Protein 3AQQ (pdb70)

CATH classification: 2.40.50.140

InterPro domains:
  IPR002059 Cold-shock protein Csp, DNA-binding [PF00313] (64-127)
  IPR002059 Cold-shock protein Csp, DNA-binding [PS51857] (62-128)
  IPR002059 Cold-shock protein Csp, DNA-binding [cd04458] (63-128)
  IPR011129 Cold-shock domain [SM00357] (64-129)
  IPR012340 Nucleic acid-binding, OB-fold [G3DSA:2.40.50.140] (41-147)
  IPR012340 Nucleic acid-binding, OB-fold [SSF50249] (50-129)
  IPR019844 Cold-shock domain, conserved site [PS00352] (76-95)
  IPR052069 Calcium-regulated mRNA-binding domain-containing protein [PTHR12962] (17-146)

GO terms:
  GO:0003730 mRNA 3'-UTR binding (F, IDA)
  GO:0035556 intracellular signal transduction (P, TAS)
  GO:0005515 protein binding (F, IPI)

Secondary structure (DSSP, 8-state):
-----TTSS-HHHHHHHHHS--EEEEEEEEETTTTEEEEEESSS-SPEEEEGGGEESSBPP-TT-EEEEEEEE---S-EEEEEEEEEEPPSSS---B--/---TTTS-HHHHHHHHTS--EEEEE---BTTTTEEEEEESS-SS-EEEEGGGB-SSBPP-TT-EEEEEEEE-TTTT-SEEEEEEEEEE--TTS---B--/---TTTS-HHHHHHHHTS--EEEEEEEEETTTTEEEEEETTS-S-EEEEGGGEESSBPP-TT-EEEEEEEE-----EEEEEEEEEE--SSSPPPB--/---TTTS-HHHHHHHHHS-EEEEEEEEEETTTTEEEEEESSSSSPEEEEGGGEESSBPP-TT-EEEEEEEE-----SEEEEEEEEEE--SSS---B--

Nearest PDB structures (foldseek):
  3aqq-assembly1_D  TM=1.010E+00  e=7.469E-19  Homo sapiens
  3aqq-assembly1_B  TM=9.902E-01  e=1.779E-16  Homo sapiens
  3aqq-assembly1_C  TM=9.924E-01  e=1.144E-15  Homo sapiens
  3i2z-assembly3_A  TM=8.181E-01  e=2.114E-04  Salmonella enterica subsp. enterica serovar Typhimurium
  1mjc-assembly1_A  TM=8.422E-01  e=4.549E-04  Escherichia coli

Foldseek 3Di:
DPDCAPVRQDPVLVVVQVPDDKFKWWFADDDPVVQWGWTAGDVGDDTAIEGNRQEDDQWDHDGGFIKIFTWGADVPRHIHTHNIYGDDDDPPDDIHGDD/DAADVRPDPVQVVVQVPDDKFKWFFQADDVVVFWGWTATDVGDDIATEGNRQEDDFKDAGGGFIKIFTWGAPVVGDIHTHNIYGDDHHPPDDIDTPD/DDDDVGQDPVLVVVQVVDDKFKWFWAFDDVVVFWGWTQGVVGDDIAIEGNRQEDDFWDHDGQFIKIFTKGADPPPRPGMHTHNIYRDGHRPPDDIDGPD/DAAPVRDDPVQVVVQVVDDKFKWWFQDADVVVQWGWTATPVHDDTATEGNRQDDDFWDHDGGQIWMFTKTADPCGPHIHTHNIYRPGDRPPDDIHGDD

Structure (mmCIF, N/CA/C/O backbone):
data_3AQQ
#
_entry.id   3AQQ
#
_cell.length_a   79.856
_cell.length_b   79.856
_cell.length_c   181.982
_cell.angle_alpha   90.00
_cell.angle_beta   90.00
_cell.angle_gamma   120.00
#
_symmetry.space_group_name_H-M   'P 61'
#
loop_
_entity.id
_entity.type
_entity.pdbx_description
1 polymer 'Calcium-regulated heat stable protein 1'
2 water water
#
loop_
_atom_site.group_PDB
_atom_site.id
_atom_site.type_symbol
_atom_site.label_atom_id
_atom_site.label_alt_id
_atom_site.label_comp_id
_atom_site.label_asym_id
_atom_site.label_entity_id
_atom_site.label_seq_id
_atom_site.pdbx_PDB_ins_code
_atom_site.Cartn_x
_atom_site.Cartn_y
_atom_site.Cartn_z
_atom_site.occupancy
_atom_site.B_iso_or_equiv
_atom_site.auth_seq_id
_atom_site.auth_comp_id
_atom_site.auth_asym_id
_atom_site.auth_atom_id
_atom_site.pdbx_PDB_model_num
ATOM 1 N N . SER A 1 41 ? 11.120 78.499 78.107 1.00 97.23 41 SER A N 1
ATOM 2 C CA . SER A 1 41 ? 10.786 77.795 79.339 1.00 98.44 41 SER A CA 1
ATOM 3 C C . SER A 1 41 ? 12.038 77.235 80.015 1.00 93.73 41 SER A C 1
ATOM 4 O O . SER A 1 41 ? 12.993 76.857 79.335 1.00 93.19 41 SER A O 1
ATOM 7 N N . PRO A 1 42 ? 12.046 77.202 81.362 1.00 90.39 42 PRO A N 1
ATOM 8 C CA . PRO A 1 42 ? 13.100 76.492 82.099 1.00 85.97 42 PRO A CA 1
ATOM 9 C C . PRO A 1 42 ? 12.988 75.008 81.765 1.00 86.25 42 PRO A C 1
ATOM 10 O O . PRO A 1 42 ? 11.959 74.401 82.076 1.00 83.99 42 PRO A O 1
ATOM 14 N N . LEU A 1 43 ? 14.022 74.444 81.142 1.00 82.59 43 LEU A N 1
ATOM 15 C CA . LEU A 1 43 ? 13.928 73.130 80.486 1.00 83.11 43 LEU A CA 1
ATOM 16 C C . LEU A 1 43 ? 13.696 71.936 81.427 1.00 73.40 43 LEU A C 1
ATOM 17 O O . LEU A 1 43 ? 14.588 71.562 82.184 1.00 74.23 43 LEU A O 1
ATOM 22 N N . PRO A 1 44 ? 12.501 71.320 81.356 1.00 69.51 44 PRO A N 1
ATOM 23 C CA . PRO A 1 44 ? 12.090 70.237 82.264 1.00 75.79 44 PRO A CA 1
ATOM 24 C C . PRO A 1 44 ? 12.706 68.884 81.928 1.00 68.20 44 PRO A C 1
ATOM 25 O O . PRO A 1 44 ? 12.039 68.021 81.367 1.00 64.19 44 PRO A O 1
ATOM 29 N N . THR A 1 45 ? 13.967 68.693 82.287 1.00 67.43 45 THR A N 1
ATOM 30 C CA . THR A 1 45 ? 14.642 67.449 81.958 1.00 67.10 45 THR A CA 1
ATOM 31 C C . THR A 1 45 ? 14.027 66.274 82.706 1.00 60.79 45 THR A C 1
ATOM 32 O O . THR A 1 45 ? 13.082 66.440 83.469 1.00 61.95 45 THR A O 1
ATOM 36 N N . ARG A 1 46 ? 14.566 65.086 82.471 1.00 63.56 46 ARG A N 1
ATOM 37 C CA . ARG A 1 46 ? 14.029 63.862 83.047 1.00 60.83 46 ARG A CA 1
ATOM 38 C C . ARG A 1 46 ? 14.607 63.612 84.436 1.00 60.91 46 ARG A C 1
ATOM 39 O O . ARG A 1 46 ? 13.979 62.955 85.269 1.00 56.03 46 ARG A O 1
ATOM 47 N N . ARG A 1 47 ? 15.812 64.137 84.657 1.00 60.80 47 ARG A N 1
ATOM 48 C CA . ARG A 1 47 ? 16.472 64.151 85.963 1.00 57.64 47 ARG A CA 1
ATOM 49 C C . ARG A 1 47 ? 16.008 65.365 86.766 1.00 59.74 47 ARG A C 1
ATOM 50 O O . ARG A 1 47 ? 16.720 65.841 87.643 1.00 59.32 47 ARG A O 1
ATOM 58 N N . THR A 1 48 ? 14.816 65.861 86.470 1.00 58.66 48 THR A N 1
ATOM 59 C CA . THR A 1 48 ? 14.386 67.151 86.976 1.00 53.44 48 THR A CA 1
ATOM 60 C C . THR A 1 48 ? 12.888 67.102 87.196 1.00 57.84 48 THR A C 1
ATOM 61 O O . THR A 1 48 ? 12.323 67.913 87.927 1.00 60.58 48 THR A O 1
ATOM 65 N N . ARG A 1 49 ? 12.240 66.139 86.556 1.00 56.81 49 ARG A N 1
ATOM 66 C CA . ARG A 1 49 ? 10.822 65.953 86.771 1.00 56.81 49 ARG A CA 1
ATOM 67 C C . ARG A 1 49 ? 10.548 65.650 88.255 1.00 59.32 49 ARG A C 1
ATOM 68 O O . ARG A 1 49 ? 11.080 64.692 88.825 1.00 60.20 49 ARG A O 1
ATOM 76 N N . THR A 1 50 ? 9.725 66.477 88.883 1.00 54.97 50 THR A N 1
ATOM 77 C CA . THR A 1 50 ? 9.383 66.245 90.275 1.00 59.25 50 THR A CA 1
ATOM 78 C C . THR A 1 50 ? 8.776 64.860 90.452 1.00 59.96 50 THR A C 1
ATOM 79 O O . THR A 1 50 ? 8.096 64.343 89.562 1.00 57.58 50 THR A O 1
ATOM 83 N N . PHE A 1 51 ? 9.037 64.284 91.623 1.00 60.88 51 PHE A N 1
ATOM 84 C CA . PHE A 1 51 ? 8.551 62.971 92.038 1.00 57.74 51 PHE A CA 1
ATOM 85 C C . PHE A 1 51 ? 7.130 62.667 91.561 1.00 54.89 51 PHE A C 1
ATOM 86 O O . PHE A 1 51 ? 6.885 61.630 90.934 1.00 53.88 51 PHE A O 1
ATOM 94 N N . SER A 1 52 ? 6.199 63.562 91.880 1.00 53.31 52 SER A N 1
ATOM 95 C CA . SER A 1 52 ? 4.801 63.362 91.548 1.00 56.18 52 SER A CA 1
ATOM 96 C C . SER A 1 52 ? 4.569 63.572 90.055 1.00 62.91 52 SER A C 1
ATOM 97 O O . SER A 1 52 ? 3.858 62.793 89.419 1.00 60.57 52 SER A O 1
ATOM 100 N N . ALA A 1 53 ? 5.167 64.625 89.500 1.00 59.46 53 ALA A N 1
ATOM 101 C CA . ALA A 1 53 ? 5.089 64.854 88.066 1.00 59.77 53 ALA A CA 1
ATOM 102 C C . ALA A 1 53 ? 5.392 63.561 87.336 1.00 59.47 53 ALA A C 1
ATOM 103 O O . ALA A 1 53 ? 4.664 63.167 86.423 1.00 58.42 53 ALA A O 1
ATOM 105 N N . THR A 1 54 ? 6.467 62.898 87.748 1.00 55.09 54 THR A N 1
ATOM 106 C CA . THR A 1 54 ? 6.916 61.704 87.055 1.00 54.16 54 THR A CA 1
ATOM 107 C C . THR A 1 54 ? 5.959 60.530 87.237 1.00 57.23 54 THR A C 1
ATOM 108 O O . THR A 1 54 ? 5.714 59.768 86.303 1.00 58.72 54 THR A O 1
ATOM 112 N N . VAL A 1 55 ? 5.415 60.385 88.437 1.00 56.12 55 VAL A N 1
ATOM 113 C CA . VAL A 1 55 ? 4.535 59.264 88.719 1.00 55.83 55 VAL A CA 1
ATOM 114 C C . VAL A 1 55 ? 3.197 59.421 87.986 1.00 58.33 55 VAL A C 1
ATOM 115 O O . VAL A 1 55 ? 2.660 58.456 87.428 1.00 55.70 55 VAL A O 1
ATOM 119 N N . ARG A 1 56 ? 2.670 60.642 87.975 1.00 57.66 56 ARG A N 1
ATOM 120 C CA . ARG A 1 56 ? 1.402 60.924 87.291 1.00 64.02 56 ARG A CA 1
ATOM 121 C C . ARG A 1 56 ? 1.512 60.643 85.788 1.00 60.47 56 ARG A C 1
ATOM 122 O O . ARG A 1 56 ? 0.666 59.963 85.198 1.00 56.80 56 ARG A O 1
ATOM 130 N N . ALA A 1 57 ? 2.571 61.187 85.195 1.00 58.94 57 ALA A N 1
ATOM 131 C CA . ALA A 1 57 ? 2.925 60.956 83.814 1.00 53.61 57 ALA A CA 1
ATOM 132 C C . ALA A 1 57 ? 2.921 59.471 83.516 1.00 60.08 57 ALA A C 1
ATOM 133 O O . ALA A 1 57 ? 2.234 59.023 82.598 1.00 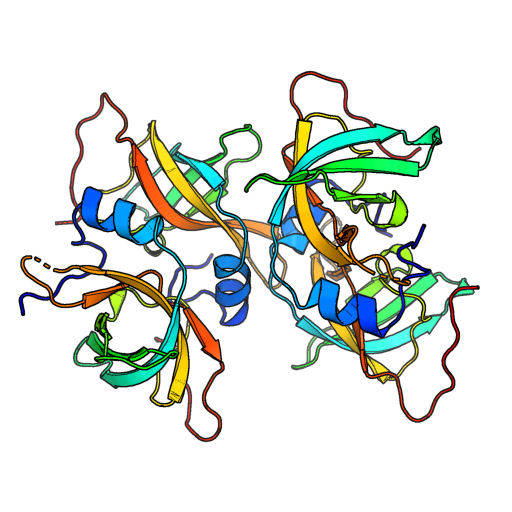61.36 57 ALA A O 1
ATOM 135 N N . SER A 1 58 ? 3.677 58.703 84.292 1.00 57.33 58 SER A N 1
ATOM 136 C CA . SER A 1 58 ? 3.766 57.263 84.059 1.00 62.93 58 SER A CA 1
ATOM 137 C C . SER A 1 58 ? 2.424 56.530 84.187 1.00 58.05 58 SER A C 1
ATOM 138 O O . SER A 1 58 ? 2.267 55.430 83.678 1.00 58.14 58 SER A O 1
ATOM 141 N N . GLN A 1 59 ? 1.450 57.135 84.852 1.00 61.33 59 GLN A N 1
ATOM 142 C CA . GLN A 1 59 ? 0.155 56.477 85.010 1.00 63.31 59 GLN A CA 1
ATOM 143 C C . GLN A 1 59 ? -0.870 56.862 83.939 1.00 64.53 59 GLN A C 1
ATOM 144 O O . GLN A 1 59 ? -1.877 56.170 83.747 1.00 65.39 59 GLN A O 1
ATOM 150 N N . GLY A 1 60 ? -0.603 57.947 83.223 1.00 60.21 60 GLY A N 1
ATOM 151 C CA . GLY A 1 60 ? -1.445 58.309 82.102 1.00 54.42 60 GLY A CA 1
ATOM 152 C C . GLY A 1 60 ? -1.413 57.251 81.017 1.00 59.39 60 GLY A C 1
ATOM 153 O O . GLY A 1 60 ? -0.687 56.255 81.118 1.00 54.64 60 GLY A O 1
ATOM 154 N N . PRO A 1 61 ? -2.207 57.465 79.957 1.00 68.15 61 PRO A N 1
ATOM 155 C CA . PRO A 1 61 ? -2.309 56.601 78.768 1.00 59.81 61 PRO A CA 1
ATOM 156 C C . PRO A 1 61 ? -1.100 56.761 77.861 1.00 60.41 61 PRO A C 1
ATOM 157 O O . PRO A 1 61 ? -0.339 57.709 78.020 1.00 61.14 61 PRO A O 1
ATOM 161 N N . VAL A 1 62 ? -0.931 55.854 76.909 1.00 61.81 62 VAL A N 1
ATOM 162 C CA . VAL A 1 62 ? 0.136 55.991 75.926 1.00 56.88 62 VAL A CA 1
ATOM 163 C C . VAL A 1 62 ? -0.383 56.605 74.627 1.00 62.62 62 VAL A C 1
ATOM 164 O O . VAL A 1 62 ? -1.370 56.135 74.052 1.00 68.01 62 VAL A O 1
ATOM 168 N N . TYR A 1 63 ? 0.286 57.651 74.158 1.00 63.38 63 TYR A N 1
ATOM 169 C CA . TYR A 1 63 ? -0.126 58.307 72.928 1.00 60.21 63 TYR A CA 1
ATOM 170 C C . TYR A 1 63 ? 0.790 57.972 71.757 1.00 59.53 63 TYR A C 1
ATOM 171 O O . TYR A 1 63 ? 1.972 57.671 71.931 1.00 60.79 63 TYR A O 1
ATOM 180 N N . LYS A 1 64 ? 0.208 58.024 70.564 1.00 66.86 64 LYS A N 1
ATOM 181 C CA . LYS A 1 64 ? 0.923 57.931 69.295 1.00 61.70 64 LYS A CA 1
ATOM 182 C C . LYS A 1 64 ? 1.179 59.332 68.734 1.00 61.52 64 LYS A C 1
ATOM 183 O O . LYS A 1 64 ? 0.362 60.240 68.915 1.00 64.06 64 LYS A O 1
ATOM 189 N N . GLY A 1 65 ? 2.304 59.509 68.048 1.00 59.08 65 GLY A N 1
ATOM 190 C CA . GLY A 1 65 ? 2.627 60.787 67.435 1.00 56.11 65 GLY A CA 1
ATOM 191 C C . GLY A 1 65 ? 3.784 60.741 66.453 1.00 54.68 65 GLY A C 1
ATOM 192 O O . GLY A 1 65 ? 4.377 59.689 66.203 1.00 56.30 65 GLY A O 1
ATOM 193 N N . VAL A 1 66 ? 4.116 61.892 65.887 1.00 50.53 66 VAL A N 1
ATOM 194 C CA . VAL A 1 66 ? 5.239 61.961 64.971 1.00 49.74 66 VAL A CA 1
ATOM 195 C C . VAL A 1 66 ? 6.204 63.048 65.385 1.00 49.41 66 VAL A C 1
ATOM 196 O O . VAL A 1 66 ? 5.800 64.125 65.841 1.00 49.06 66 VAL A O 1
ATOM 200 N N . CYS A 1 67 ? 7.487 62.769 65.215 1.00 46.40 67 CYS A N 1
ATOM 201 C CA . CYS A 1 67 ? 8.495 63.778 65.471 1.00 52.36 67 CYS A CA 1
ATOM 202 C C . CYS A 1 67 ? 8.463 64.863 64.382 1.00 61.37 67 CYS A C 1
ATOM 203 O O . CYS A 1 67 ? 8.785 64.613 63.217 1.00 53.53 67 CYS A O 1
ATOM 206 N N . LYS A 1 68 ? 8.075 66.071 64.780 1.00 59.76 68 LYS A N 1
ATOM 207 C CA . LYS A 1 68 ? 8.098 67.223 63.892 1.00 59.92 68 LYS A CA 1
ATOM 208 C C . LYS A 1 68 ? 9.506 67.803 63.766 1.00 65.97 68 LYS A C 1
ATOM 209 O O . LYS A 1 68 ? 10.007 68.005 62.660 1.00 67.97 68 LYS A O 1
ATOM 215 N N . CYS A 1 69 ? 10.139 68.055 64.910 1.00 67.32 69 CYS A N 1
ATOM 216 C CA . CYS A 1 69 ? 11.429 68.734 64.969 1.00 66.35 69 CYS A CA 1
ATOM 217 C C . CYS A 1 69 ? 12.352 68.029 65.973 1.00 66.91 69 CYS A C 1
ATOM 218 O O . CYS A 1 69 ? 11.875 67.382 66.907 1.00 61.29 69 CYS A O 1
ATOM 221 N N . PHE A 1 70 ? 13.663 68.144 65.769 1.00 66.90 70 PHE A N 1
ATOM 222 C CA . PHE A 1 70 ? 14.636 67.741 66.783 1.00 60.33 70 PHE A CA 1
ATOM 223 C C . PHE A 1 70 ? 16.061 68.223 66.454 1.00 62.43 70 PHE A C 1
ATOM 224 O O . PHE A 1 70 ? 16.652 67.815 65.450 1.00 59.61 70 PHE A O 1
ATOM 232 N N . CYS A 1 71 ? 16.624 69.065 67.319 1.00 64.40 71 CYS A N 1
ATOM 233 C CA . CYS A 1 71 ? 18.025 69.463 67.165 1.00 68.84 71 CYS A CA 1
ATOM 234 C C . CYS A 1 71 ? 18.855 68.844 68.290 1.00 68.67 71 CYS A C 1
ATOM 235 O O . CYS A 1 71 ? 18.764 69.257 69.447 1.00 63.16 71 CYS A O 1
ATOM 238 N N . ARG A 1 72 ? 19.666 67.855 67.927 1.00 68.50 72 ARG A N 1
ATOM 239 C CA . ARG A 1 72 ? 20.571 67.204 68.859 1.00 66.08 72 ARG A CA 1
ATOM 240 C C . ARG A 1 72 ? 21.401 68.218 69.631 1.00 68.62 72 ARG A C 1
ATOM 241 O O . ARG A 1 72 ? 21.543 68.101 70.847 1.00 77.23 72 ARG A O 1
ATOM 249 N N . SER A 1 73 ? 21.942 69.218 68.937 1.00 65.51 73 SER A N 1
ATOM 250 C CA . SER A 1 73 ? 22.787 70.216 69.605 1.00 65.87 73 SER A CA 1
ATOM 251 C C . SER A 1 73 ? 22.031 71.181 70.537 1.00 66.45 73 SER A C 1
ATOM 252 O O . SER A 1 73 ? 22.650 71.881 71.333 1.00 69.68 73 SER A O 1
ATOM 255 N N . LYS A 1 74 ? 20.703 71.209 70.441 1.00 64.92 74 LYS A N 1
ATOM 256 C CA . LYS A 1 74 ? 19.890 72.056 71.313 1.00 63.46 74 LYS A CA 1
ATOM 257 C C . LYS A 1 74 ? 19.352 71.232 72.472 1.00 65.47 74 LYS A C 1
ATOM 258 O O . LYS A 1 74 ? 19.186 71.728 73.586 1.00 66.80 74 LYS A O 1
ATOM 264 N N . GLY A 1 75 ? 19.067 69.968 72.191 1.00 62.80 75 GLY A N 1
ATOM 265 C CA . GLY A 1 75 ? 18.570 69.058 73.199 1.00 59.11 75 GLY A CA 1
ATOM 266 C C . GLY A 1 75 ? 17.064 68.916 73.200 1.00 63.19 75 GLY A C 1
ATOM 267 O O . GLY A 1 75 ? 16.512 68.225 74.055 1.00 64.52 75 GLY A O 1
ATOM 268 N N . HIS A 1 76 ? 16.386 69.563 72.256 1.00 59.84 76 HIS A N 1
ATOM 269 C CA . HIS A 1 76 ? 14.938 69.431 72.199 1.00 57.77 76 HIS A CA 1
ATOM 270 C C . HIS A 1 76 ? 14.301 69.414 70.806 1.00 63.62 76 HIS A C 1
ATOM 271 O O . HIS A 1 76 ? 14.975 69.499 69.781 1.00 63.94 76 HIS A O 1
ATOM 278 N N . GLY A 1 77 ? 12.980 69.286 70.800 1.00 58.85 77 GLY A N 1
ATOM 279 C CA . GLY A 1 77 ? 12.202 69.232 69.584 1.00 57.66 77 GLY A CA 1
ATOM 280 C C . GLY A 1 77 ? 10.728 69.301 69.911 1.00 55.88 77 GLY A C 1
ATOM 281 O O . GLY A 1 77 ? 10.341 69.721 71.009 1.00 56.34 77 GLY A O 1
ATOM 282 N N . PHE A 1 78 ? 9.905 68.897 68.951 1.00 52.92 78 PHE A N 1
ATOM 283 C CA . PHE A 1 78 ? 8.473 68.795 69.169 1.00 48.51 78 PHE A CA 1
ATOM 284 C C . PHE A 1 78 ? 7.950 67.502 68.611 1.00 50.65 78 PHE A C 1
ATOM 285 O O . PHE A 1 78 ? 8.636 66.831 67.849 1.00 58.24 78 PHE A O 1
ATOM 293 N N . ILE A 1 79 ? 6.730 67.156 68.996 1.00 51.33 79 ILE A N 1
ATOM 294 C CA . ILE A 1 79 ? 6.065 65.972 68.479 1.00 52.08 79 ILE A CA 1
ATOM 295 C C . ILE A 1 79 ? 4.642 66.342 68.118 1.00 59.68 79 ILE A C 1
ATOM 296 O O . ILE A 1 79 ? 3.902 66.910 68.932 1.00 54.90 79 ILE A O 1
ATOM 301 N N . THR A 1 80 ? 4.279 66.045 66.872 1.00 61.64 80 THR A N 1
ATOM 302 C CA . THR A 1 80 ? 2.919 66.246 66.402 1.00 60.69 80 THR A CA 1
ATOM 303 C C . THR A 1 80 ? 2.104 65.055 66.851 1.00 60.77 80 THR A C 1
ATOM 304 O O . THR A 1 80 ? 2.353 63.928 66.426 1.00 60.84 80 THR A O 1
ATOM 308 N N . PRO A 1 81 ? 1.149 65.294 67.749 1.00 63.44 81 PRO A N 1
ATOM 309 C CA . PRO A 1 81 ? 0.252 64.204 68.116 1.00 67.16 81 PRO A CA 1
ATOM 310 C C . PRO A 1 81 ? -0.375 63.581 66.870 1.00 74.97 81 PRO A C 1
ATOM 311 O O . PRO A 1 81 ? -0.619 64.273 65.879 1.00 75.21 81 PRO A O 1
ATOM 315 N N . ALA A 1 82 ? -0.593 62.273 66.913 1.00 75.72 82 ALA A N 1
ATOM 316 C CA . ALA A 1 82 ? -1.629 61.670 66.097 1.00 77.01 82 ALA A CA 1
ATOM 317 C C . ALA A 1 82 ? -2.904 62.134 66.788 1.00 90.64 82 ALA A C 1
ATOM 318 O O . ALA A 1 82 ? -2.835 62.750 67.855 1.00 91.87 82 ALA A O 1
ATOM 320 N N . ASP A 1 83 ? -4.066 61.849 66.216 1.00 100.00 83 ASP A N 1
ATOM 321 C CA . ASP A 1 83 ? -5.298 62.392 66.785 1.00 103.38 83 ASP A CA 1
ATOM 322 C C . ASP A 1 83 ? -5.198 63.910 66.953 1.00 99.76 83 ASP A C 1
ATOM 323 O O . ASP A 1 83 ? -5.751 64.467 67.907 1.00 95.39 83 ASP A O 1
ATOM 328 N N . GLY A 1 84 ? -4.472 64.554 66.032 1.00 98.25 84 GLY A N 1
ATOM 329 C CA . GLY A 1 84 ? -4.352 66.007 65.959 1.00 95.53 84 GLY A CA 1
ATOM 330 C C . GLY A 1 84 ? -4.184 66.797 67.250 1.00 93.94 84 GLY A C 1
ATOM 331 O O . GLY A 1 84 ? -4.736 66.454 68.298 1.00 91.81 84 GLY A O 1
ATOM 332 N N . GLY A 1 85 ? -3.419 67.879 67.177 1.00 89.17 85 GLY A N 1
ATOM 333 C CA . GLY A 1 85 ? -3.236 68.716 68.347 1.00 87.82 85 GLY A CA 1
ATOM 334 C C . GLY A 1 85 ? -2.062 69.671 68.289 1.00 84.37 85 GLY A C 1
ATOM 335 O O . GLY A 1 85 ? -1.304 69.699 67.307 1.00 76.83 85 GLY A O 1
ATOM 336 N N . PRO A 1 86 ? -1.921 70.489 69.345 1.00 84.22 86 PRO A N 1
ATOM 337 C CA . PRO A 1 86 ? -0.742 71.331 69.542 1.00 79.15 86 PRO A CA 1
ATOM 338 C C . PRO A 1 86 ? 0.460 70.430 69.748 1.00 72.05 86 PRO A C 1
ATOM 339 O O . PRO A 1 86 ? 0.345 69.362 70.356 1.00 71.21 86 PRO A O 1
ATOM 343 N N . ASP A 1 87 ? 1.601 70.845 69.220 1.00 68.06 87 ASP A N 1
ATOM 344 C CA . ASP A 1 87 ? 2.791 70.023 69.292 1.00 65.46 87 ASP A CA 1
ATOM 345 C C . ASP A 1 87 ? 3.274 69.915 70.734 1.00 69.42 87 ASP A C 1
ATOM 346 O O . ASP A 1 87 ? 3.200 70.882 71.505 1.00 66.16 87 ASP A O 1
ATOM 351 N N . ILE A 1 88 ? 3.746 68.728 71.100 1.00 63.52 88 ILE A N 1
ATOM 352 C CA . ILE A 1 88 ? 4.210 68.481 72.450 1.00 56.98 88 ILE A CA 1
ATOM 353 C C . ILE A 1 88 ? 5.704 68.701 72.493 1.00 59.04 88 ILE A C 1
ATOM 354 O O . ILE A 1 88 ? 6.427 68.188 71.648 1.00 54.51 88 ILE A O 1
ATOM 359 N N . PHE A 1 89 ? 6.168 69.466 73.475 1.00 60.99 89 PHE A N 1
ATOM 360 C CA . PHE A 1 89 ? 7.593 69.725 73.604 1.00 59.95 89 PHE A CA 1
ATOM 361 C C . PHE A 1 89 ? 8.345 68.443 73.955 1.00 55.05 89 PHE A C 1
ATOM 362 O O . PHE A 1 89 ? 7.836 67.597 74.686 1.00 53.00 89 PHE A O 1
ATOM 370 N N . LEU A 1 90 ? 9.558 68.306 73.431 1.00 55.13 90 LEU A N 1
ATOM 371 C CA . LEU A 1 90 ? 10.330 67.078 73.609 1.00 55.38 90 LEU A CA 1
ATOM 372 C C . LEU A 1 90 ? 11.790 67.348 73.973 1.00 55.51 90 LEU A C 1
ATOM 373 O O . LEU A 1 90 ? 12.506 68.045 73.266 1.00 54.02 90 LEU A O 1
ATOM 378 N N . HIS A 1 91 ? 12.217 66.804 75.106 1.00 64.69 91 HIS A N 1
ATOM 379 C CA . HIS A 1 91 ? 13.560 67.058 75.601 1.00 59.58 91 HIS A CA 1
ATOM 380 C C . HIS A 1 91 ? 14.408 65.832 75.357 1.00 54.09 91 HIS A C 1
ATOM 381 O O . HIS A 1 91 ? 13.941 64.712 75.516 1.00 54.14 91 HIS A O 1
ATOM 388 N N . ILE A 1 92 ? 15.654 66.039 74.964 1.00 55.18 92 ILE A N 1
ATOM 389 C CA . ILE A 1 92 ? 16.522 64.922 74.596 1.00 60.50 92 ILE A CA 1
ATOM 390 C C . ILE A 1 92 ? 16.608 63.831 75.684 1.00 59.80 92 ILE A C 1
ATOM 391 O O . ILE A 1 92 ? 16.800 62.648 75.382 1.00 60.34 92 ILE A O 1
ATOM 396 N N . SER A 1 93 ? 16.447 64.221 76.945 1.00 59.33 93 SER A N 1
ATOM 397 C CA . SER A 1 93 ? 16.613 63.283 78.056 1.00 58.85 93 SER A CA 1
ATOM 398 C C . SER A 1 93 ? 15.481 62.264 78.157 1.00 58.10 93 SER A C 1
ATOM 399 O O . SER A 1 93 ? 15.638 61.215 78.773 1.00 61.83 93 SER A O 1
ATOM 402 N N . ASP A 1 94 ? 14.343 62.569 77.546 1.00 56.58 94 ASP A N 1
ATOM 403 C CA . ASP A 1 94 ? 13.173 61.728 77.690 1.00 51.08 94 ASP A CA 1
ATOM 404 C C . ASP A 1 94 ? 13.093 60.712 76.587 1.00 51.39 94 ASP A C 1
ATOM 405 O O . ASP A 1 94 ? 12.153 59.931 76.516 1.00 53.02 94 ASP A O 1
ATOM 410 N N . VAL A 1 95 ? 14.115 60.713 75.744 1.00 54.88 95 VAL A N 1
ATOM 411 C CA . VAL A 1 95 ? 14.135 59.871 74.562 1.00 60.10 95 VAL A CA 1
ATOM 412 C C . VAL A 1 95 ? 14.740 58.520 74.882 1.00 58.05 95 VAL A C 1
ATOM 413 O O . VAL A 1 95 ? 15.678 58.424 75.662 1.00 56.21 95 VAL A O 1
ATOM 417 N N . GLU A 1 96 ? 14.197 57.480 74.263 1.00 59.05 96 GLU A N 1
ATOM 418 C CA . GLU A 1 96 ? 14.649 56.128 74.527 1.00 62.12 96 GLU A CA 1
ATOM 419 C C . GLU A 1 96 ? 15.106 55.410 73.271 1.00 58.77 96 GLU A C 1
ATOM 420 O O . GLU A 1 96 ? 14.461 55.484 72.220 1.00 69.35 96 GLU A O 1
ATOM 426 N N . GLY A 1 97 ? 16.234 54.723 73.385 1.00 55.19 97 GLY A N 1
ATOM 427 C CA . GLY A 1 97 ? 16.762 53.942 72.286 1.00 60.37 97 GLY A CA 1
ATOM 428 C C . GLY A 1 97 ? 18.055 54.509 71.753 1.00 59.46 97 GLY A C 1
ATOM 429 O O . GLY A 1 97 ? 18.372 55.677 71.978 1.00 57.66 97 GLY A O 1
ATOM 430 N N . GLU A 1 98 ? 18.789 53.673 71.027 1.00 62.59 98 GLU A N 1
ATOM 431 C CA . GLU A 1 98 ? 20.064 54.046 70.421 1.00 59.53 98 GLU A CA 1
ATOM 432 C C . GLU A 1 98 ? 20.004 55.183 69.386 1.00 61.25 98 GLU A C 1
ATOM 433 O O . GLU A 1 98 ? 21.028 55.797 69.086 1.00 65.78 98 GLU A O 1
ATOM 439 N N . TYR A 1 99 ? 18.823 55.472 68.846 1.00 62.58 99 TYR A N 1
ATOM 440 C CA . TYR A 1 99 ? 18.713 56.396 67.703 1.00 64.87 99 TYR A CA 1
ATOM 441 C C . TYR A 1 99 ? 18.393 57.849 68.021 1.00 59.61 99 TYR A C 1
ATOM 442 O O . TYR A 1 99 ? 17.621 58.133 68.930 1.00 59.75 99 TYR A O 1
ATOM 451 N N . VAL A 1 100 ? 18.978 58.764 67.252 1.00 57.86 100 VAL A N 1
ATOM 452 C CA . VAL A 1 100 ? 18.596 60.166 67.348 1.00 58.47 100 VAL A CA 1
ATOM 453 C C . VAL A 1 100 ? 17.348 60.372 66.527 1.00 58.81 100 VAL A C 1
ATOM 454 O O . VAL A 1 100 ? 17.258 59.928 65.388 1.00 61.46 100 VAL A O 1
ATOM 458 N N . PRO A 1 101 ? 16.360 61.035 67.116 1.00 64.42 101 PRO A N 1
ATOM 459 C CA . PRO A 1 101 ? 15.088 61.231 66.419 1.00 58.99 101 PRO A CA 1
ATOM 460 C C . PRO A 1 101 ? 15.246 62.178 65.251 1.00 57.08 101 PRO A C 1
ATOM 461 O O . PRO A 1 101 ? 16.121 63.045 65.229 1.00 54.15 101 PRO A O 1
ATOM 465 N N . VAL A 1 102 ? 14.365 62.001 64.279 1.00 65.16 102 VAL A N 1
ATOM 466 C CA . VAL A 1 102 ? 14.440 62.703 63.010 1.00 64.70 102 VAL A CA 1
ATOM 467 C C . VAL A 1 102 ? 13.025 63.033 62.588 1.00 58.36 102 VAL A C 1
ATOM 468 O O . VAL A 1 102 ? 12.098 62.296 62.919 1.00 54.37 102 VAL A O 1
ATOM 472 N N . GLU A 1 103 ? 12.851 64.145 61.885 1.00 59.05 103 GLU A N 1
ATOM 473 C CA . GLU A 1 103 ? 11.530 64.515 61.400 1.00 58.56 103 GLU A CA 1
ATOM 474 C C . GLU A 1 103 ? 10.896 63.366 60.621 1.00 59.57 103 GLU A C 1
ATOM 475 O O . GLU A 1 103 ? 11.530 62.746 59.766 1.00 55.61 103 GLU A O 1
ATOM 481 N N . GLY A 1 104 ? 9.644 63.073 60.945 1.00 57.22 104 GLY A N 1
ATOM 482 C CA . GLY A 1 104 ? 8.933 61.999 60.299 1.00 53.14 104 GLY A CA 1
ATOM 483 C C . GLY A 1 104 ? 8.996 60.695 61.062 1.00 54.82 104 GLY A C 1
ATOM 484 O O . GLY A 1 104 ? 8.337 59.737 60.681 1.00 54.32 104 GLY A O 1
ATOM 485 N N . ASP A 1 105 ? 9.793 60.645 62.128 1.00 57.74 105 ASP A N 1
ATOM 486 C CA . ASP A 1 105 ? 9.875 59.439 62.956 1.00 53.82 105 ASP A CA 1
ATOM 487 C C . ASP A 1 105 ? 8.597 59.244 63.747 1.00 49.26 105 ASP A C 1
ATOM 488 O O . ASP A 1 105 ? 8.041 60.191 64.294 1.00 52.62 105 ASP A O 1
ATOM 493 N N . GLU A 1 106 ? 8.117 58.013 63.799 1.00 51.93 106 GLU A N 1
ATOM 494 C CA . GLU A 1 106 ? 6.885 57.720 64.519 1.00 56.84 106 GLU A CA 1
ATOM 495 C C . GLU A 1 106 ? 7.235 57.424 65.985 1.00 56.50 106 GLU A C 1
ATOM 496 O O . GLU A 1 106 ? 8.245 56.777 66.273 1.00 53.37 106 GLU A O 1
ATOM 502 N N . VAL A 1 107 ? 6.410 57.900 66.911 1.00 51.47 107 VAL A N 1
ATOM 503 C CA . VAL A 1 107 ? 6.733 57.774 68.329 1.00 54.99 107 VAL A CA 1
ATOM 504 C C . VAL A 1 107 ? 5.516 57.486 69.213 1.00 59.18 107 VAL A C 1
ATOM 505 O O . VAL A 1 107 ? 4.379 57.825 68.882 1.00 59.19 107 VAL A O 1
ATOM 509 N N . THR A 1 108 ? 5.775 56.850 70.348 1.00 56.03 108 THR A N 1
ATOM 510 C CA . THR A 1 108 ? 4.761 56.664 71.368 1.00 55.31 108 THR A CA 1
ATOM 511 C C . THR A 1 108 ? 5.328 57.300 72.604 1.00 55.77 108 THR A C 1
ATOM 512 O O . THR A 1 108 ? 6.530 57.218 72.859 1.00 54.77 108 THR A O 1
ATOM 516 N N . TYR A 1 109 ? 4.468 57.936 73.375 1.00 50.97 109 TYR A N 1
ATOM 517 C CA . TYR A 1 109 ? 4.951 58.786 74.435 1.00 53.46 109 TYR A CA 1
ATOM 518 C C . TYR A 1 109 ? 3.851 58.928 75.453 1.00 58.17 109 TYR A C 1
ATOM 519 O O . TYR A 1 109 ? 2.680 58.693 75.144 1.00 59.48 109 TYR A O 1
ATOM 528 N N . LYS A 1 110 ? 4.237 59.289 76.672 1.00 58.68 110 LYS A N 1
ATOM 529 C CA . LYS A 1 110 ? 3.291 59.703 77.697 1.00 57.93 110 LYS A CA 1
ATOM 530 C C . LYS A 1 110 ? 3.456 61.209 77.900 1.00 57.66 110 LYS A C 1
ATOM 531 O O . LYS A 1 110 ? 4.565 61.729 77.749 1.00 53.67 110 LYS A O 1
ATOM 537 N N . MET A 1 111 ? 2.364 61.901 78.243 1.00 62.27 111 MET A N 1
ATOM 538 C CA . MET A 1 111 ? 2.383 63.355 78.492 1.00 62.59 111 MET A CA 1
ATOM 539 C C . MET A 1 111 ? 2.600 63.762 79.967 1.00 62.44 111 MET A C 1
ATOM 540 O O . MET A 1 111 ? 2.155 63.084 80.890 1.00 60.54 111 MET A O 1
ATOM 545 N N . CYS A 1 112 ? 3.262 64.892 80.174 1.00 64.05 112 CYS A N 1
ATOM 546 C CA . CYS A 1 112 ? 3.542 65.377 81.515 1.00 64.30 112 CYS A CA 1
ATOM 547 C C . CYS A 1 112 ? 3.539 66.903 81.573 1.00 69.54 112 CYS A C 1
ATOM 548 O O . CYS A 1 112 ? 4.474 67.553 81.103 1.00 75.04 112 CYS A O 1
ATOM 551 N N . SER A 1 113 ? 2.488 67.470 82.155 1.00 73.28 113 SER A N 1
ATOM 552 C CA . SER A 1 113 ? 2.348 68.916 82.255 1.00 71.09 113 SER A CA 1
ATOM 553 C C . SER A 1 113 ? 3.566 69.564 82.913 1.00 74.72 113 SER A C 1
ATOM 554 O O . SER A 1 113 ? 4.244 68.950 83.745 1.00 74.12 113 SER A O 1
ATOM 557 N N . ILE A 1 114 ? 3.829 70.815 82.548 1.00 72.89 114 ILE A N 1
ATOM 558 C CA . ILE A 1 114 ? 5.058 71.482 82.962 1.00 70.59 114 ILE A CA 1
ATOM 559 C C . ILE A 1 114 ? 4.867 72.538 84.064 1.00 72.63 114 ILE A C 1
ATOM 560 O O . ILE A 1 114 ? 4.048 73.452 83.947 1.00 75.52 114 ILE A O 1
ATOM 565 N N . LYS A 1 117 ? 5.607 75.792 85.691 1.00 87.89 117 LYS A N 1
ATOM 566 C CA . LYS A 1 117 ? 4.379 75.197 86.204 1.00 84.63 117 LYS A CA 1
ATOM 567 C C . LYS A 1 117 ? 3.149 75.897 85.637 1.00 84.58 117 LYS A C 1
ATOM 568 O O . LYS A 1 117 ? 2.553 76.753 86.291 1.00 82.92 117 LYS A O 1
ATOM 574 N N . ASN A 1 118 ? 2.773 75.527 84.417 1.00 86.82 118 ASN A N 1
ATOM 575 C CA . ASN A 1 118 ? 1.614 76.118 83.760 1.00 85.23 118 ASN A CA 1
ATOM 576 C C . ASN A 1 118 ? 0.747 75.071 83.068 1.00 85.22 118 ASN A C 1
ATOM 577 O O . ASN A 1 118 ? 0.291 74.116 83.696 1.00 72.87 118 ASN A O 1
ATOM 582 N N . GLU A 1 119 ? 0.525 75.258 81.771 1.00 88.30 119 GLU A N 1
ATOM 583 C CA . GLU A 1 119 ? -0.288 74.331 80.992 1.00 87.57 119 GLU A CA 1
ATOM 584 C C . GLU A 1 119 ? 0.561 73.571 79.979 1.00 94.29 119 GLU A C 1
ATOM 585 O O . GLU A 1 119 ? 0.277 72.417 79.657 1.00 92.96 119 GLU A O 1
ATOM 591 N N . LYS A 1 120 ? 1.604 74.225 79.478 1.00 93.61 120 LYS A N 1
ATOM 592 C CA . LYS A 1 120 ? 2.496 73.612 78.501 1.00 86.80 120 LYS A CA 1
ATOM 593 C C . LYS A 1 120 ? 2.569 72.101 78.694 1.00 79.96 120 LYS A C 1
ATOM 594 O O . LYS A 1 120 ? 2.421 71.600 79.809 1.00 77.85 120 LYS A O 1
ATOM 600 N N . LEU A 1 121 ? 2.797 71.380 77.601 1.00 80.14 121 LEU A N 1
ATOM 601 C CA . LEU A 1 121 ? 2.888 69.921 77.649 1.00 69.12 121 LEU A CA 1
ATOM 602 C C . LEU A 1 121 ? 4.212 69.361 77.147 1.00 64.96 121 LEU A C 1
ATOM 603 O O . LEU A 1 121 ? 4.776 69.818 76.154 1.00 65.88 121 LEU A O 1
ATOM 608 N N . GLN A 1 122 ? 4.681 68.338 77.840 1.00 61.62 122 GLN A N 1
ATOM 609 C CA . GLN A 1 122 ? 5.939 67.711 77.533 1.00 57.13 122 GLN A CA 1
ATOM 610 C C . GLN A 1 122 ? 5.693 66.231 77.270 1.00 60.14 122 GLN A C 1
ATOM 611 O O . GLN A 1 122 ? 4.722 65.670 77.767 1.00 61.35 122 GLN A O 1
ATOM 617 N N . ALA A 1 123 ? 6.556 65.591 76.487 1.00 56.06 123 ALA A N 1
ATOM 618 C CA . ALA A 1 123 ? 6.468 64.140 76.320 1.00 52.90 123 ALA A CA 1
ATOM 619 C C . ALA A 1 123 ? 7.565 63.424 77.094 1.00 51.48 123 ALA A C 1
ATOM 620 O O . ALA A 1 123 ? 8.720 63.860 77.121 1.00 56.62 123 ALA A O 1
ATOM 622 N N . VAL A 1 124 ? 7.196 62.320 77.724 1.00 46.85 124 VAL A N 1
ATOM 623 C CA . VAL A 1 124 ? 8.124 61.582 78.562 1.00 56.68 124 VAL A CA 1
ATOM 624 C C . VAL A 1 124 ? 7.997 60.110 78.196 1.00 55.99 124 VAL A C 1
ATOM 625 O O . VAL A 1 124 ? 6.997 59.713 77.595 1.00 54.90 124 VAL A O 1
ATOM 629 N N . GLU A 1 125 ? 9.006 59.308 78.531 1.00 56.71 125 GLU A N 1
ATOM 630 C CA . GLU A 1 125 ? 8.978 57.881 78.213 1.00 56.62 125 GLU A CA 1
ATOM 631 C C . GLU A 1 125 ? 8.722 57.715 76.709 1.00 51.01 125 GLU A C 1
ATOM 632 O O . GLU A 1 125 ? 7.773 57.068 76.270 1.00 49.05 125 GLU A O 1
ATOM 638 N N . VAL A 1 126 ? 9.598 58.334 75.930 1.00 53.08 126 VAL A N 1
ATOM 639 C CA . VAL A 1 126 ? 9.422 58.476 74.486 1.00 50.96 126 VAL A CA 1
ATOM 640 C C . VAL A 1 126 ? 10.149 57.410 73.675 1.00 54.26 126 VAL A C 1
ATOM 641 O O . VAL A 1 126 ? 11.369 57.279 73.750 1.00 56.23 126 VAL A O 1
ATOM 645 N N . VAL A 1 127 ? 9.398 56.666 72.874 1.00 50.50 127 VAL A N 1
ATOM 646 C CA . VAL A 1 127 ? 9.968 55.566 72.101 1.00 54.29 127 VAL A CA 1
ATOM 647 C C . VAL A 1 127 ? 9.736 55.718 70.593 1.00 56.97 127 VAL A C 1
ATOM 648 O O . VAL A 1 127 ? 8.603 55.958 70.149 1.00 53.02 127 VAL A O 1
ATOM 652 N N . ILE A 1 128 ? 10.799 55.579 69.801 1.00 52.90 128 ILE A N 1
ATOM 653 C CA . ILE A 1 128 ? 10.621 55.574 68.348 1.00 57.98 128 ILE A CA 1
ATOM 654 C C . ILE A 1 128 ? 10.044 54.231 67.915 1.00 57.16 128 ILE A C 1
ATOM 655 O O . ILE A 1 128 ? 10.622 53.172 68.177 1.00 55.12 128 ILE A O 1
ATOM 660 N N . THR A 1 129 ? 8.897 54.291 67.250 1.00 61.32 129 THR A N 1
ATOM 661 C CA . THR A 1 129 ? 8.249 53.093 66.750 1.00 61.53 129 THR A CA 1
ATOM 662 C C . THR A 1 129 ? 8.605 52.814 65.287 1.00 63.15 129 THR A C 1
ATOM 663 O O . THR A 1 129 ? 8.941 51.682 64.947 1.00 62.98 129 THR A O 1
ATOM 667 N N . HIS A 1 130 ? 8.547 53.832 64.428 1.00 64.49 130 HIS A N 1
ATOM 668 C CA . HIS A 1 130 ? 8.917 53.640 63.023 1.00 65.97 130 HIS A CA 1
ATOM 669 C C . HIS A 1 130 ? 9.911 54.681 62.548 1.00 64.96 130 HIS A C 1
ATOM 670 O O . HIS A 1 130 ? 9.749 55.878 62.790 1.00 62.14 130 HIS A O 1
ATOM 677 N N . LEU A 1 131 ? 10.948 54.206 61.873 1.00 66.74 131 LEU A N 1
ATOM 678 C CA . LEU A 1 131 ? 11.943 55.088 61.288 1.00 68.03 131 LEU A CA 1
ATOM 679 C C . LEU A 1 131 ? 11.489 55.608 59.934 1.00 72.95 131 LEU A C 1
ATOM 680 O O . LEU A 1 131 ? 11.027 54.851 59.075 1.00 70.95 131 LEU A O 1
ATOM 685 N N . ALA A 1 132 ? 11.625 56.915 59.755 1.00 74.61 132 ALA A N 1
ATOM 686 C CA . ALA A 1 132 ? 11.246 57.568 58.506 1.00 73.51 132 ALA A CA 1
ATOM 687 C C . ALA A 1 132 ? 12.197 57.191 57.377 1.00 75.89 132 ALA A C 1
ATOM 688 O O . ALA A 1 132 ? 13.401 57.454 57.460 1.00 75.49 132 ALA A O 1
ATOM 690 N N . PRO A 1 133 ? 11.656 56.575 56.310 1.00 86.20 133 PRO A N 1
ATOM 691 C CA . PRO A 1 133 ? 12.441 56.141 55.144 1.00 83.13 133 PRO A CA 1
ATOM 692 C C . PRO A 1 133 ? 12.942 57.323 54.312 1.00 83.76 133 PRO A C 1
ATOM 693 O O . PRO A 1 133 ? 12.215 58.298 54.119 1.00 82.52 133 PRO A O 1
ATOM 697 N N . GLY A 1 134 ? 14.178 57.234 53.831 1.00 86.66 134 GLY A N 1
ATOM 698 C CA . GLY A 1 134 ? 14.748 58.279 53.000 1.00 85.04 134 GLY A CA 1
ATOM 699 C C . GLY A 1 134 ? 15.861 59.015 53.716 1.00 84.22 134 GLY A C 1
ATOM 700 O O . GLY A 1 134 ? 16.970 59.158 53.197 1.00 84.17 134 GLY A O 1
ATOM 701 N N . THR A 1 135 ? 15.568 59.482 54.922 1.00 83.49 135 THR A N 1
ATOM 702 C CA . THR A 1 135 ? 16.568 60.192 55.697 1.00 82.71 135 THR A CA 1
ATOM 703 C C . THR A 1 135 ? 17.622 59.216 56.187 1.00 80.61 135 THR A C 1
ATOM 704 O O . THR A 1 135 ? 17.384 58.010 56.271 1.00 79.34 135 THR A O 1
ATOM 708 N N . LYS A 1 136 ? 18.799 59.743 56.491 1.00 79.92 136 LYS A N 1
ATOM 709 C CA . LYS A 1 136 ? 19.760 58.996 57.277 1.00 82.02 136 LYS A CA 1
ATOM 710 C C . LYS A 1 136 ? 19.347 59.042 58.742 1.00 82.47 136 LYS A C 1
ATOM 711 O O . LYS A 1 136 ? 18.993 60.092 59.283 1.00 77.16 136 LYS A O 1
ATOM 717 N N . HIS A 1 137 ? 19.372 57.881 59.375 1.00 80.25 137 HIS A N 1
ATOM 718 C CA . HIS A 1 137 ? 19.112 57.784 60.793 1.00 73.93 137 HIS A CA 1
ATOM 719 C C . HIS A 1 137 ? 20.430 57.507 61.478 1.00 73.17 137 HIS A C 1
ATOM 720 O O . HIS A 1 137 ? 21.242 56.718 61.000 1.00 74.29 137 HIS A O 1
ATOM 727 N N . GLU A 1 138 ? 20.636 58.166 62.602 1.00 68.24 138 GLU A N 1
ATOM 728 C CA . GLU A 1 138 ? 21.916 58.136 63.269 1.00 70.09 138 GLU A CA 1
ATOM 729 C C . GLU A 1 138 ? 21.690 57.710 64.712 1.00 70.64 138 GLU A C 1
ATOM 730 O O . GLU A 1 138 ? 20.635 58.008 65.285 1.00 66.67 138 GLU A O 1
ATOM 736 N N . THR A 1 139 ? 22.662 57.007 65.294 1.00 65.33 139 THR A N 1
ATOM 737 C CA . THR A 1 139 ? 22.647 56.746 66.737 1.00 68.78 139 THR A CA 1
ATOM 738 C C . THR A 1 139 ? 23.460 57.794 67.477 1.00 68.27 139 THR A C 1
ATOM 739 O O . THR A 1 139 ? 24.313 58.456 66.880 1.00 71.40 139 THR A O 1
ATOM 743 N N . TRP A 1 140 ? 23.199 57.944 68.774 1.00 67.81 140 TRP A N 1
ATOM 744 C CA . TRP A 1 140 ? 24.081 58.740 69.620 1.00 69.46 140 TRP A CA 1
ATOM 745 C C . TRP A 1 140 ? 25.427 58.057 69.489 1.00 72.84 140 TRP A C 1
ATOM 746 O O . TRP A 1 140 ? 25.474 56.848 69.251 1.00 77.40 140 TRP A O 1
ATOM 757 N N . SER A 1 141 ? 26.509 58.817 69.620 1.00 70.71 141 SER A N 1
ATOM 758 C CA . SER A 1 141 ? 27.871 58.267 69.506 1.00 82.55 141 SER A CA 1
ATOM 759 C C . SER A 1 141 ? 28.334 58.068 68.051 1.00 77.38 141 SER A C 1
ATOM 760 O O . SER A 1 141 ? 27.624 57.483 67.231 1.00 71.62 141 SER A O 1
ATOM 763 N N . LEU B 1 43 ? 19.190 19.162 73.149 1.00 56.99 43 LEU C N 1
ATOM 764 C CA . LEU B 1 43 ? 18.187 19.438 72.114 1.00 66.05 43 LEU C CA 1
ATOM 765 C C . LEU B 1 43 ? 16.907 20.055 72.702 1.00 68.09 43 LEU C C 1
ATOM 766 O O . LEU B 1 43 ? 15.901 19.360 72.888 1.00 61.96 43 LEU C O 1
ATOM 771 N N . PRO B 1 44 ? 16.936 21.373 72.966 1.00 67.95 44 PRO C N 1
ATOM 772 C CA . PRO B 1 44 ? 15.904 22.005 73.792 1.00 66.62 44 PRO C CA 1
ATOM 773 C C . PRO B 1 44 ? 14.622 22.179 73.015 1.00 62.41 44 PRO C C 1
ATOM 774 O O . PRO B 1 44 ? 14.643 22.484 71.826 1.00 60.65 44 PRO C O 1
ATOM 778 N N . THR B 1 45 ? 13.507 21.970 73.692 1.00 60.58 45 THR C N 1
ATOM 779 C CA . THR B 1 45 ? 12.217 22.121 73.058 1.00 57.72 45 THR C CA 1
ATOM 780 C C . THR B 1 45 ? 11.395 22.958 74.006 1.00 59.01 45 THR C C 1
ATOM 781 O O . THR B 1 45 ? 11.891 23.409 75.031 1.00 60.22 45 THR C O 1
ATOM 785 N N . ARG B 1 46 ? 10.128 23.146 73.690 1.00 57.42 46 ARG C N 1
ATOM 786 C CA . ARG B 1 46 ? 9.324 24.067 74.464 1.00 56.85 46 ARG C CA 1
ATOM 787 C C . ARG B 1 46 ? 8.954 23.592 75.873 1.00 59.82 46 ARG C C 1
ATOM 788 O O . ARG B 1 46 ? 8.919 24.390 76.809 1.00 60.09 46 ARG C O 1
ATOM 796 N N . ARG B 1 47 ? 8.667 22.323 76.039 1.00 62.55 47 ARG C N 1
ATOM 797 C CA . ARG B 1 47 ? 8.346 21.821 77.344 1.00 58.27 47 ARG C CA 1
ATOM 798 C C . ARG B 1 47 ? 9.583 21.266 77.924 1.00 57.65 47 ARG C C 1
ATOM 799 O O . ARG B 1 47 ? 9.562 20.241 78.526 1.00 66.83 47 ARG C O 1
ATOM 807 N N . THR B 1 48 ? 10.684 21.942 77.716 1.00 55.66 48 THR C N 1
ATOM 808 C CA . THR B 1 48 ? 11.946 21.438 78.167 1.00 57.12 48 THR C CA 1
ATOM 809 C C . THR B 1 48 ? 12.788 22.640 78.399 1.00 54.93 48 THR C C 1
ATOM 810 O O . THR B 1 48 ? 13.705 22.624 79.172 1.00 58.44 48 THR C O 1
ATOM 814 N N . ARG B 1 49 ? 12.455 23.718 77.735 1.00 54.69 49 ARG C N 1
ATOM 815 C CA . ARG B 1 49 ? 13.160 24.927 77.982 1.00 54.69 49 ARG C CA 1
ATOM 816 C C . ARG B 1 49 ? 13.012 25.271 79.433 1.00 55.19 49 ARG C C 1
ATOM 817 O O . ARG B 1 49 ? 11.934 25.293 79.962 1.00 50.55 49 ARG C O 1
ATOM 825 N N . THR B 1 50 ? 14.120 25.574 80.069 1.00 56.18 50 THR C N 1
ATOM 826 C CA . THR B 1 50 ? 14.082 25.937 81.475 1.00 57.31 50 THR C CA 1
ATOM 827 C C . THR B 1 50 ? 13.279 27.210 81.680 1.00 57.78 50 THR C C 1
ATOM 828 O O . THR B 1 50 ? 13.078 28.005 80.760 1.00 53.37 50 THR C O 1
ATOM 832 N N . PHE B 1 51 ? 12.825 27.382 82.911 1.00 55.43 51 PHE C N 1
ATOM 833 C CA . PHE B 1 51 ? 12.053 28.537 83.289 1.00 56.10 51 PHE C CA 1
ATOM 834 C C . PHE B 1 51 ? 12.669 29.883 82.858 1.00 57.88 51 PHE C C 1
ATOM 835 O O . PHE B 1 51 ? 11.991 30.713 82.241 1.00 58.17 51 PHE C O 1
ATOM 843 N N . SER B 1 52 ? 13.937 30.107 83.198 1.00 56.02 52 SER C N 1
ATOM 844 C CA . SER B 1 52 ? 14.583 31.400 82.949 1.00 60.32 52 SER C CA 1
ATOM 845 C C . SER B 1 52 ? 14.759 31.695 81.462 1.00 61.76 52 SER C C 1
ATOM 846 O O . SER B 1 52 ? 14.521 32.814 81.004 1.00 62.25 52 SER C O 1
ATOM 849 N N . ALA B 1 53 ? 15.198 30.689 80.717 1.00 56.60 53 ALA C N 1
ATOM 850 C CA . ALA B 1 53 ? 15.339 30.828 79.278 1.00 56.73 53 ALA C CA 1
ATOM 851 C C . ALA B 1 53 ? 14.033 31.305 78.638 1.00 54.65 53 ALA C C 1
ATOM 852 O O . ALA B 1 53 ? 14.030 32.260 77.863 1.00 56.29 53 ALA C O 1
ATOM 854 N N . THR B 1 54 ? 12.927 30.646 78.967 1.00 50.79 54 THR C N 1
ATOM 855 C CA . THR B 1 54 ? 11.638 31.032 78.418 1.00 49.72 54 THR C CA 1
ATOM 856 C C . THR B 1 54 ? 11.373 32.508 78.697 1.00 54.15 54 THR C C 1
ATOM 857 O O . THR B 1 54 ? 11.123 33.278 77.776 1.00 58.83 54 THR C O 1
ATOM 861 N N . VAL B 1 55 ? 11.448 32.913 79.960 1.00 50.93 55 VAL C N 1
ATOM 862 C CA . VAL B 1 55 ? 11.195 34.305 80.302 1.00 53.15 55 VAL C CA 1
ATOM 863 C C . VAL B 1 55 ? 12.119 35.230 79.520 1.00 54.56 55 VAL C C 1
ATOM 864 O O . VAL B 1 55 ? 11.679 36.222 78.914 1.00 53.04 55 VAL C O 1
ATOM 868 N N . ARG B 1 56 ? 13.400 34.886 79.519 1.00 50.84 56 ARG C N 1
ATOM 869 C CA . ARG B 1 56 ? 14.415 35.718 78.887 1.00 54.50 56 ARG C CA 1
ATOM 870 C C . ARG B 1 56 ? 14.248 35.852 77.353 1.00 61.84 56 ARG C C 1
ATOM 871 O O . ARG B 1 56 ? 14.454 36.936 76.776 1.00 57.32 56 ARG C O 1
ATOM 879 N N . ALA B 1 57 ? 13.848 34.767 76.694 1.00 58.89 57 ALA C N 1
ATOM 880 C CA . ALA B 1 57 ? 13.567 34.840 75.267 1.00 55.69 57 ALA C CA 1
ATOM 881 C C . ALA B 1 57 ? 12.322 35.679 75.044 1.00 54.83 57 ALA C C 1
ATOM 882 O O . ALA B 1 57 ? 12.353 36.640 74.284 1.00 54.65 57 ALA C O 1
ATOM 884 N N . SER B 1 58 ? 11.239 35.316 75.723 1.00 53.35 58 SER C N 1
ATOM 885 C CA . SER B 1 58 ? 9.964 36.020 75.625 1.00 54.55 58 SER C CA 1
ATOM 886 C C . SER B 1 58 ? 10.094 37.531 75.823 1.00 51.00 58 SER C C 1
ATOM 887 O O . SER B 1 58 ? 9.178 38.299 75.535 1.00 47.46 58 SER C O 1
ATOM 890 N N . GLN B 1 59 ? 11.254 37.949 76.302 1.00 55.33 59 GLN C N 1
ATOM 891 C CA . GLN B 1 59 ? 11.437 39.315 76.766 1.00 58.39 59 GLN C CA 1
ATOM 892 C C . GLN B 1 59 ? 12.448 40.095 75.919 1.00 56.25 59 GLN C C 1
ATOM 893 O O . GLN B 1 59 ? 12.732 41.269 76.192 1.00 47.69 59 GLN C O 1
ATOM 899 N N . GLY B 1 60 ? 12.975 39.433 74.888 1.00 52.85 60 GLY C N 1
ATOM 900 C CA . GLY B 1 60 ? 13.936 40.035 73.981 1.00 50.07 60 GLY C CA 1
ATOM 901 C C . GLY B 1 60 ? 13.256 40.534 72.727 1.00 54.59 60 GLY C C 1
ATOM 902 O O . GLY B 1 60 ? 12.031 40.446 72.629 1.00 52.89 60 GLY C O 1
ATOM 903 N N . PRO B 1 61 ? 14.046 41.033 71.753 1.00 53.81 61 PRO C N 1
ATOM 904 C CA . PRO B 1 61 ? 13.556 41.663 70.525 1.00 51.02 61 PRO C CA 1
ATOM 905 C C . PRO B 1 61 ? 12.885 40.648 69.625 1.00 55.37 61 PRO C C 1
ATOM 906 O O . PRO B 1 61 ? 13.043 39.440 69.819 1.00 53.99 61 PRO C O 1
ATOM 910 N N . VAL B 1 62 ? 12.139 41.144 68.651 1.00 55.99 62 VAL C N 1
ATOM 911 C CA . VAL B 1 62 ? 11.514 40.278 67.676 1.00 55.31 62 VAL C CA 1
ATOM 912 C C . VAL B 1 62 ? 12.226 40.370 66.344 1.00 50.99 62 VAL C C 1
ATOM 913 O O . VAL B 1 62 ? 12.246 41.418 65.704 1.00 50.77 62 VAL C O 1
ATOM 917 N N . TYR B 1 63 ? 12.823 39.263 65.936 1.00 53.40 63 TYR C N 1
ATOM 918 C CA . TYR B 1 63 ? 13.644 39.251 64.739 1.00 53.44 63 TYR C CA 1
ATOM 919 C C . TYR B 1 63 ? 12.867 38.705 63.541 1.00 56.35 63 TYR C C 1
ATOM 920 O O . TYR B 1 63 ? 11.934 37.910 63.688 1.00 53.19 63 TYR C O 1
ATOM 929 N N . LYS B 1 64 ? 13.243 39.161 62.351 1.00 59.65 64 LYS C N 1
ATOM 930 C CA . LYS B 1 64 ? 12.748 38.567 61.114 1.00 59.75 64 LYS C CA 1
ATOM 931 C C . LYS B 1 64 ? 13.785 37.582 60.584 1.00 58.20 64 LYS C C 1
ATOM 932 O O . LYS B 1 64 ? 14.967 37.686 60.898 1.00 59.00 64 LYS C O 1
ATOM 938 N N . GLY B 1 65 ? 13.337 36.613 59.799 1.00 56.17 65 GLY C N 1
ATOM 939 C CA . GLY B 1 65 ? 14.238 35.643 59.207 1.00 51.35 65 GLY C CA 1
ATOM 940 C C . GLY B 1 65 ? 13.526 34.853 58.133 1.00 46.67 65 GLY C C 1
ATOM 941 O O . GLY B 1 65 ? 12.430 35.202 57.732 1.00 46.00 65 GLY C O 1
ATOM 942 N N . VAL B 1 66 ? 14.147 33.779 57.668 1.00 45.92 66 VAL C N 1
ATOM 943 C CA . VAL B 1 66 ? 13.578 32.988 56.589 1.00 47.50 66 VAL C CA 1
ATOM 944 C C . VAL B 1 66 ? 13.823 31.512 56.841 1.00 45.74 66 VAL C C 1
ATOM 945 O O . VAL B 1 66 ? 14.939 31.115 57.145 1.00 48.26 66 VAL C O 1
ATOM 949 N N . CYS B 1 67 ? 12.792 30.684 56.731 1.00 43.93 67 CYS C N 1
ATOM 950 C CA . CYS B 1 67 ? 13.025 29.264 56.963 1.00 48.62 67 CYS C CA 1
ATOM 951 C C . CYS B 1 67 ? 14.014 28.672 55.964 1.00 54.54 67 CYS C C 1
ATOM 952 O O . CYS B 1 67 ? 13.685 28.481 54.797 1.00 51.38 67 CYS C O 1
ATOM 955 N N . LYS B 1 68 ? 15.222 28.371 56.426 1.00 57.28 68 LYS C N 1
ATOM 956 C CA . LYS B 1 68 ? 16.241 27.800 55.554 1.00 56.50 68 LYS C CA 1
ATOM 957 C C . LYS B 1 68 ? 15.979 26.330 55.233 1.00 60.48 68 LYS C C 1
ATOM 958 O O . LYS B 1 68 ? 16.323 25.848 54.151 1.00 60.35 68 LYS C O 1
ATOM 964 N N . CYS B 1 69 ? 15.408 25.614 56.193 1.00 60.29 69 CYS C N 1
ATOM 965 C CA . CYS B 1 69 ? 14.936 24.251 55.969 1.00 61.41 69 CYS C CA 1
ATOM 966 C C . CYS B 1 69 ? 14.133 23.732 57.150 1.00 62.72 69 CYS C C 1
ATOM 967 O O . CYS B 1 69 ? 14.118 24.342 58.229 1.00 64.02 69 CYS C O 1
ATOM 970 N N . PHE B 1 70 ? 13.453 22.612 56.937 1.00 62.38 70 PHE C N 1
ATOM 971 C CA . PHE B 1 70 ? 12.653 22.008 57.987 1.00 57.65 70 PHE C CA 1
ATOM 972 C C . PHE B 1 70 ? 12.232 20.607 57.612 1.00 61.16 70 PHE C C 1
ATOM 973 O O . PHE B 1 70 ? 11.342 20.426 56.791 1.00 68.78 70 PHE C O 1
ATOM 981 N N . CYS B 1 71 ? 12.863 19.606 58.203 1.00 62.34 71 CYS C N 1
ATOM 982 C CA . CYS B 1 71 ? 12.368 18.255 58.022 1.00 67.23 71 CYS C CA 1
ATOM 983 C C . CYS B 1 71 ? 11.438 17.913 59.177 1.00 70.10 71 CYS C C 1
ATOM 984 O O . CYS B 1 71 ? 11.883 17.775 60.321 1.00 66.54 71 CYS C O 1
ATOM 987 N N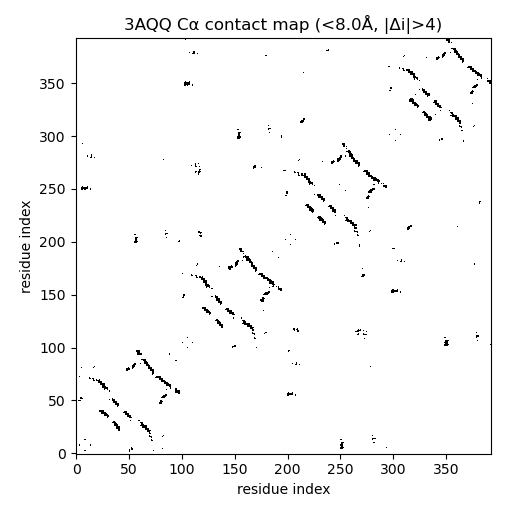 . ARG B 1 72 ? 10.148 17.786 58.879 1.00 66.40 72 ARG C N 1
ATOM 988 C CA . ARG B 1 72 ? 9.167 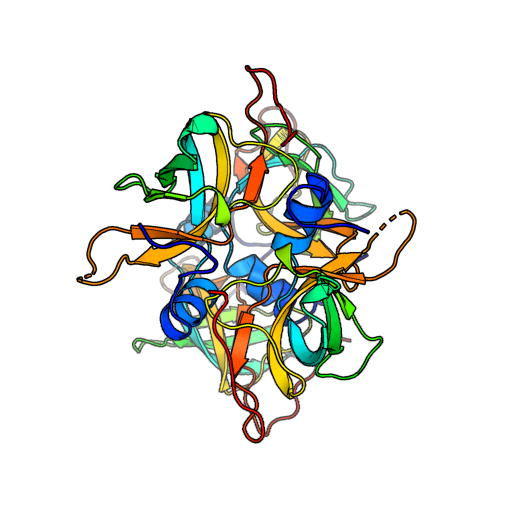17.464 59.910 1.00 66.09 72 ARG C CA 1
ATOM 989 C C . ARG B 1 72 ? 9.443 16.143 60.638 1.00 62.51 72 ARG C C 1
ATOM 990 O O . ARG B 1 72 ? 9.430 16.117 61.860 1.00 71.05 72 ARG C O 1
ATOM 998 N N . SER B 1 73 ? 9.692 15.056 59.913 1.00 68.16 73 SER C N 1
ATOM 999 C CA . SER B 1 73 ? 9.946 13.768 60.566 1.00 68.84 73 SER C CA 1
ATOM 1000 C C . SER B 1 73 ? 11.076 13.854 61.604 1.00 66.11 73 SER C C 1
ATOM 1001 O O . SER B 1 73 ? 11.039 13.183 62.640 1.00 61.15 73 SER C O 1
ATOM 1004 N N . LYS B 1 74 ? 12.073 14.687 61.326 1.00 64.32 74 LYS C N 1
ATOM 1005 C CA . LYS B 1 74 ? 13.160 14.890 62.271 1.00 65.96 74 LYS C CA 1
ATOM 1006 C C . LYS B 1 74 ? 12.730 15.859 63.372 1.00 68.63 74 LYS C C 1
ATOM 1007 O O . LYS B 1 74 ? 13.202 15.779 64.509 1.00 61.11 74 LYS C O 1
ATOM 1013 N N . GLY B 1 75 ? 11.841 16.782 63.014 1.00 64.81 75 GLY C N 1
ATOM 1014 C CA . GLY B 1 75 ? 11.270 17.721 63.963 1.00 63.61 75 GLY C CA 1
ATOM 1015 C C . GLY B 1 75 ? 12.074 18.987 64.196 1.00 61.02 75 GLY C C 1
ATOM 1016 O O . GLY B 1 75 ? 12.050 19.546 65.296 1.00 58.63 75 GLY C O 1
ATOM 1017 N N . HIS B 1 76 ? 12.787 19.437 63.170 1.00 59.76 76 HIS C N 1
ATOM 1018 C CA . HIS B 1 76 ? 13.559 20.667 63.258 1.00 59.34 76 HIS C CA 1
ATOM 1019 C C . HIS B 1 76 ? 14.125 21.100 61.920 1.00 63.67 76 HIS C C 1
ATOM 1020 O O . HIS B 1 76 ? 13.977 20.422 60.905 1.00 64.18 76 HIS C O 1
ATOM 1027 N N . GLY B 1 77 ? 14.787 22.247 61.946 1.00 62.11 77 GLY C N 1
ATOM 1028 C CA . GLY B 1 77 ? 15.340 22.866 60.762 1.00 57.48 77 GLY C CA 1
ATOM 1029 C C . GLY B 1 77 ? 16.169 24.064 61.168 1.00 56.72 77 GLY C C 1
ATOM 1030 O O . GLY B 1 77 ? 16.703 24.118 62.288 1.00 54.52 77 GLY C O 1
ATOM 1031 N N . PHE B 1 78 ? 16.279 25.026 60.259 1.00 50.48 78 PHE C N 1
ATOM 1032 C CA . PHE B 1 78 ? 16.996 26.251 60.555 1.00 48.97 78 PHE C CA 1
ATOM 1033 C C . PHE B 1 78 ? 16.265 27.459 60.038 1.00 51.90 78 PHE C C 1
ATOM 1034 O O . PHE B 1 78 ? 15.470 27.360 59.106 1.00 55.45 78 PHE C O 1
ATOM 1042 N N . ILE B 1 79 ? 16.537 28.602 60.656 1.00 50.82 79 ILE C N 1
ATOM 1043 C CA . ILE B 1 79 ? 16.099 29.880 60.131 1.00 51.71 79 ILE C CA 1
ATOM 1044 C C . ILE B 1 79 ? 17.331 30.712 59.833 1.00 51.92 79 ILE C C 1
ATOM 1045 O O . ILE B 1 79 ? 18.306 30.677 60.570 1.00 54.88 79 ILE C O 1
ATOM 1050 N N . THR B 1 80 ? 17.287 31.447 58.735 1.00 55.45 80 THR C N 1
ATOM 1051 C CA . THR B 1 80 ? 18.324 32.412 58.420 1.00 58.57 80 THR C CA 1
ATOM 1052 C C . THR B 1 80 ? 17.839 33.775 58.863 1.00 59.20 80 THR C C 1
ATOM 1053 O O . THR B 1 80 ? 16.751 34.205 58.476 1.00 57.93 80 THR C O 1
ATOM 1057 N N . PRO B 1 81 ? 18.636 34.453 59.698 1.00 63.49 81 PRO C N 1
ATOM 1058 C CA . PRO B 1 81 ? 18.343 35.828 60.101 1.00 61.39 81 PRO C CA 1
ATOM 1059 C C . PRO B 1 81 ? 18.183 36.740 58.888 1.00 62.75 81 PRO C C 1
ATOM 1060 O O . PRO B 1 81 ? 18.976 36.665 57.950 1.00 68.14 81 PRO C O 1
ATOM 1064 N N . ALA B 1 82 ? 17.153 37.574 58.898 1.00 63.15 82 ALA C N 1
ATOM 1065 C CA . ALA B 1 82 ? 17.170 38.776 58.085 1.00 72.16 82 ALA C CA 1
ATOM 1066 C C . ALA B 1 82 ? 18.277 39.601 58.714 1.00 78.50 82 ALA C C 1
ATOM 1067 O O . ALA B 1 82 ? 18.506 39.488 59.915 1.00 82.71 82 ALA C O 1
ATOM 1069 N N . ASP B 1 83 ? 18.977 40.410 57.925 1.00 81.14 83 ASP C N 1
ATOM 1070 C CA . ASP B 1 83 ? 20.100 41.196 58.455 1.00 89.74 83 ASP C CA 1
ATOM 1071 C C . ASP B 1 83 ? 21.389 40.370 58.537 1.00 93.72 83 ASP C C 1
ATOM 1072 O O . ASP B 1 83 ? 22.354 40.773 59.200 1.00 92.24 83 ASP C O 1
ATOM 1077 N N . GLY B 1 84 ? 21.401 39.215 57.870 1.00 90.51 84 GLY C N 1
ATOM 1078 C CA . GLY B 1 84 ? 22.547 38.319 57.906 1.00 91.55 84 GLY C CA 1
ATOM 1079 C C . GLY B 1 84 ? 22.997 37.925 59.310 1.00 89.91 84 GLY C C 1
ATOM 1080 O O . GLY B 1 84 ? 22.710 38.615 60.296 1.00 86.65 84 GLY C O 1
ATOM 1081 N N . GLY B 1 85 ? 23.713 36.806 59.395 1.00 85.14 85 GLY C N 1
ATOM 1082 C CA . GLY B 1 85 ? 24.170 36.275 60.670 1.00 83.87 85 GLY C CA 1
ATOM 1083 C C . GLY B 1 85 ? 24.183 34.757 60.665 1.00 80.48 85 GLY C C 1
ATOM 1084 O O . GLY B 1 85 ? 23.829 34.136 59.658 1.00 79.45 85 GLY C O 1
ATOM 1085 N N . PRO B 1 86 ? 24.602 34.147 61.785 1.00 79.74 86 PRO C N 1
ATOM 1086 C CA . PRO B 1 86 ? 24.603 32.683 61.939 1.00 80.07 86 PRO C CA 1
ATOM 1087 C C . PRO B 1 86 ? 23.184 32.117 61.880 1.00 69.72 86 PRO C C 1
ATOM 1088 O O . PRO B 1 86 ? 22.264 32.779 62.351 1.00 69.72 86 PRO C O 1
ATOM 1092 N N . ASP B 1 87 ? 23.004 30.928 61.312 1.00 67.31 87 ASP C N 1
ATOM 1093 C CA . ASP B 1 87 ? 21.673 30.316 61.248 1.00 64.46 87 ASP C CA 1
ATOM 1094 C C . ASP B 1 87 ? 21.143 29.946 62.638 1.00 59.02 87 ASP C C 1
ATOM 1095 O O . ASP B 1 87 ? 21.920 29.743 63.573 1.00 59.55 87 ASP C O 1
ATOM 1100 N N . ILE B 1 88 ? 19.824 29.877 62.786 1.00 53.98 88 ILE C N 1
ATOM 1101 C CA . ILE B 1 88 ? 19.253 29.635 64.105 1.00 56.49 88 ILE C CA 1
ATOM 1102 C C . ILE B 1 88 ? 18.539 28.292 64.197 1.00 53.34 88 ILE C C 1
ATOM 1103 O O . ILE B 1 88 ? 17.674 27.990 63.380 1.00 48.88 88 ILE C O 1
ATOM 1108 N N . PHE B 1 89 ? 18.900 27.494 65.202 1.00 56.34 89 PHE C N 1
ATOM 1109 C CA . PHE B 1 89 ? 18.265 26.198 65.370 1.00 54.17 89 PHE C CA 1
ATOM 1110 C C . PHE B 1 89 ? 16.791 26.428 65.580 1.00 50.56 89 PHE C C 1
ATOM 1111 O O . PHE B 1 89 ? 16.387 27.387 66.220 1.00 47.16 89 PHE C O 1
ATOM 1113 N N . LEU B 1 90 ? 15.995 25.553 64.993 1.00 53.29 90 LEU C N 1
ATOM 1114 C CA . LEU B 1 90 ? 14.561 25.686 65.015 1.00 49.72 90 LEU C CA 1
ATOM 1115 C C . LEU B 1 90 ? 13.969 24.323 65.282 1.00 55.09 90 LEU C C 1
ATOM 1116 O O . LEU B 1 90 ? 14.062 23.437 64.432 1.00 55.21 90 LEU C O 1
ATOM 1121 N N . HIS B 1 91 ? 13.380 24.151 66.467 1.00 56.29 91 HIS C N 1
ATOM 1122 C CA . HIS B 1 91 ? 12.762 22.880 66.842 1.00 54.74 91 HIS C CA 1
ATOM 1123 C C . HIS B 1 91 ? 11.268 22.948 66.594 1.00 53.81 91 HIS C C 1
ATOM 1124 O O . HIS B 1 91 ? 10.679 24.015 66.719 1.00 55.64 91 HIS C O 1
ATOM 1131 N N . ILE B 1 92 ? 10.651 21.820 66.255 1.00 55.23 92 ILE C N 1
ATOM 1132 C CA . ILE B 1 92 ? 9.247 21.830 65.827 1.00 56.00 92 ILE C CA 1
ATOM 1133 C C . ILE B 1 92 ? 8.258 22.339 66.871 1.00 55.35 92 ILE C C 1
ATOM 1134 O O . ILE B 1 92 ? 7.251 22.959 66.527 1.00 55.70 92 ILE C O 1
ATOM 1139 N N . SER B 1 93 ? 8.546 22.087 68.142 1.00 55.62 93 SER C N 1
ATOM 1140 C CA . SER B 1 93 ? 7.631 22.463 69.224 1.00 57.07 93 SER C CA 1
ATOM 1141 C C . SER B 1 93 ? 7.475 23.975 69.393 1.00 59.54 93 SER C C 1
ATOM 1142 O O . SER B 1 93 ? 6.600 24.433 70.120 1.00 58.05 93 SER C O 1
ATOM 1145 N N . ASP B 1 94 ? 8.336 24.744 68.735 1.00 52.96 94 ASP C N 1
ATOM 1146 C CA . ASP B 1 94 ? 8.362 26.180 68.937 1.00 47.58 94 ASP C CA 1
ATOM 1147 C C . ASP B 1 94 ? 7.593 26.940 67.872 1.00 51.85 94 ASP C C 1
ATOM 1148 O O . ASP B 1 94 ? 7.438 28.164 67.942 1.00 49.68 94 ASP C O 1
ATOM 1153 N N . VAL B 1 95 ? 7.103 26.188 66.889 1.00 60.42 95 VAL C N 1
ATOM 1154 C CA . VAL B 1 95 ? 6.366 26.749 65.763 1.00 60.54 95 VAL C CA 1
ATOM 1155 C C . VAL B 1 95 ? 4.893 26.938 66.126 1.00 52.87 95 VAL C C 1
ATOM 1156 O O . VAL B 1 95 ? 4.229 26.011 66.589 1.00 50.80 95 VAL C O 1
ATOM 1158 N N . GLU B 1 96 ? 4.397 28.151 65.916 1.00 51.16 96 GLU C N 1
ATOM 1159 C CA . GLU B 1 96 ? 3.010 28.479 66.203 1.00 53.75 96 GLU C CA 1
ATOM 1160 C C . GLU B 1 96 ? 2.185 28.586 64.910 1.00 53.11 96 GLU C C 1
ATOM 1161 O O . GLU B 1 96 ? 2.493 29.402 64.055 1.00 63.50 96 GLU C O 1
ATOM 1163 N N . GLY B 1 97 ? 1.157 27.755 64.756 1.00 50.20 97 GLY C N 1
ATOM 1164 C CA . GLY B 1 97 ? 0.225 27.896 63.646 1.00 54.17 97 GLY C CA 1
ATOM 1165 C C . GLY B 1 97 ? -0.196 26.591 62.984 1.00 56.93 97 GLY C C 1
ATOM 1166 O O . GLY B 1 97 ? 0.368 25.534 63.267 1.00 55.04 97 GLY C O 1
ATOM 1167 N N . GLU B 1 98 ? -1.176 26.658 62.087 1.00 59.48 98 GLU C N 1
ATOM 1168 C CA . GLU B 1 98 ? -1.654 25.455 61.397 1.00 62.48 98 GLU C CA 1
ATOM 1169 C C . GLU B 1 98 ? -0.720 24.903 60.295 1.00 63.63 98 GLU C C 1
ATOM 1170 O O . GLU B 1 98 ? -0.858 23.744 59.890 1.00 64.04 98 GLU C O 1
ATOM 1176 N N . TYR B 1 99 ? 0.229 25.716 59.828 1.00 59.12 99 TYR C N 1
ATOM 1177 C CA . TYR B 1 99 ? 1.091 25.336 58.704 1.00 59.65 99 TYR C CA 1
ATOM 1178 C C . TYR B 1 99 ? 2.443 24.742 59.083 1.00 58.53 99 TYR C C 1
ATOM 1179 O O . TYR B 1 99 ? 3.145 25.277 59.937 1.00 60.53 99 TYR C O 1
ATOM 1188 N N . VAL B 1 100 ? 2.812 23.642 58.433 1.00 56.24 100 VAL C N 1
ATOM 1189 C CA . VAL B 1 100 ? 4.184 23.160 58.489 1.00 53.54 100 VAL C CA 1
ATOM 1190 C C . VAL B 1 100 ? 5.058 24.146 57.721 1.00 56.33 100 VAL C C 1
ATOM 1191 O O . VAL B 1 100 ? 4.643 24.707 56.710 1.00 56.14 100 VAL C O 1
ATOM 1195 N N . PRO B 1 101 ? 6.261 24.396 58.232 1.00 57.37 101 PRO C N 1
ATOM 1196 C CA . PRO B 1 101 ? 7.166 25.379 57.635 1.00 53.30 101 PRO C CA 1
ATOM 1197 C C . PRO B 1 101 ? 7.940 24.808 56.484 1.00 55.54 101 PRO C C 1
ATOM 1198 O O . PRO B 1 101 ? 8.233 23.615 56.426 1.00 56.06 101 PRO C O 1
ATOM 1202 N N . VAL B 1 102 ? 8.313 25.702 55.586 1.00 58.00 102 VAL C N 1
ATOM 1203 C CA . VAL B 1 102 ? 8.874 25.327 54.313 1.00 57.02 102 VAL C CA 1
ATOM 1204 C C . VAL B 1 102 ? 10.024 26.262 54.005 1.00 54.99 102 VAL C C 1
ATOM 1205 O O . VAL B 1 102 ? 9.970 27.439 54.353 1.00 50.84 102 VAL C O 1
ATOM 1209 N N . GLU B 1 103 ? 11.064 25.739 53.360 1.00 57.29 103 GLU C N 1
ATOM 1210 C CA . GLU B 1 103 ? 12.128 26.581 52.800 1.00 57.25 103 GLU C CA 1
ATOM 1211 C C . GLU B 1 103 ? 11.541 27.827 52.121 1.00 56.00 103 GLU C C 1
ATOM 1212 O O . GLU B 1 103 ? 10.731 27.728 51.187 1.00 52.83 103 GLU C O 1
ATOM 1218 N N . GLY B 1 104 ? 11.931 28.999 52.609 1.00 53.30 104 GLY C N 1
ATOM 1219 C CA . GLY B 1 104 ? 11.452 30.241 52.039 1.00 49.32 104 GLY C CA 1
ATOM 1220 C C . GLY B 1 104 ? 10.391 30.985 52.831 1.00 49.66 104 GLY C C 1
ATOM 1221 O O . GLY B 1 104 ? 10.143 32.164 52.565 1.00 51.31 104 GLY C O 1
ATOM 1222 N N . ASP B 1 105 ? 9.754 30.320 53.793 1.00 52.70 105 ASP C N 1
ATOM 1223 C CA . ASP B 1 105 ? 8.765 30.996 54.638 1.00 51.02 105 ASP C CA 1
ATOM 1224 C C . ASP B 1 105 ? 9.383 32.162 55.410 1.00 50.07 105 ASP C C 1
ATOM 1225 O O . ASP B 1 105 ? 10.396 32.004 56.117 1.00 49.33 105 ASP C O 1
ATOM 1230 N N . GLU B 1 106 ? 8.777 33.336 55.268 1.00 48.52 106 GLU C N 1
ATOM 1231 C CA . GLU B 1 106 ? 9.160 34.485 56.081 1.00 53.09 106 GLU C CA 1
ATOM 1232 C C . GLU B 1 106 ? 8.661 34.304 57.508 1.00 50.64 106 GLU C C 1
ATOM 1233 O O . GLU B 1 106 ? 7.541 33.843 57.733 1.00 47.35 106 GLU C O 1
ATOM 1239 N N . VAL B 1 107 ? 9.490 34.686 58.471 1.00 47.99 107 VAL C N 1
ATOM 1240 C CA . VAL B 1 107 ? 9.191 34.399 59.857 1.00 48.35 107 VAL C CA 1
ATOM 1241 C C . VAL B 1 107 ? 9.643 35.476 60.827 1.00 51.12 107 VAL C C 1
ATOM 1242 O O . VAL B 1 107 ? 10.612 36.201 60.580 1.00 53.23 107 VAL C O 1
ATOM 1246 N N . THR B 1 108 ? 8.917 35.574 61.933 1.00 49.52 108 THR C N 1
ATOM 1247 C CA . THR B 1 108 ? 9.393 36.318 63.095 1.00 51.43 108 THR C CA 1
ATOM 1248 C C . THR B 1 108 ? 9.611 35.351 64.231 1.00 49.34 108 THR C C 1
ATOM 1249 O O . THR B 1 108 ? 8.945 34.314 64.327 1.00 46.55 108 THR C O 1
ATOM 1253 N N . TYR B 1 109 ? 10.527 35.720 65.111 1.00 47.43 109 TYR C N 1
ATOM 1254 C CA . TYR B 1 109 ? 10.907 34.855 66.208 1.00 47.41 109 TYR C CA 1
ATOM 1255 C C . TYR B 1 109 ? 11.605 35.634 67.325 1.00 49.62 109 TYR C C 1
ATOM 1256 O O . TYR B 1 109 ? 12.043 36.776 67.151 1.00 46.90 109 TYR C O 1
ATOM 1265 N N . LYS B 1 110 ? 11.685 34.994 68.485 1.00 53.49 110 LYS C N 1
ATOM 1266 C CA . LYS B 1 110 ? 12.516 35.461 69.577 1.00 50.18 110 LYS C CA 1
ATOM 1267 C C . LYS B 1 110 ? 13.686 34.489 69.709 1.00 48.44 110 LYS C C 1
ATOM 1268 O O . LYS B 1 110 ? 13.557 33.326 69.340 1.00 48.36 110 LYS C O 1
ATOM 1274 N N . MET B 1 111 ? 14.817 34.954 70.234 1.00 52.48 111 MET C N 1
ATOM 1275 C CA . MET B 1 111 ? 16.018 34.115 70.340 1.00 54.76 111 MET C CA 1
ATOM 1276 C C . MET B 1 111 ? 16.361 33.702 71.774 1.00 56.02 111 MET C C 1
ATOM 1277 O O . MET B 1 111 ? 15.955 34.344 72.742 1.00 62.15 111 MET C O 1
ATOM 1282 N N . CYS B 1 112 ? 17.156 32.646 71.891 1.00 60.60 112 CYS C N 1
ATOM 1283 C CA . CYS B 1 112 ? 17.411 32.002 73.161 1.00 50.36 112 CYS C CA 1
ATOM 1284 C C . CYS B 1 112 ? 18.671 31.151 73.051 1.00 62.08 112 CYS C C 1
ATOM 1285 O O . CYS B 1 112 ? 18.655 30.096 72.428 1.00 63.58 112 CYS C O 1
ATOM 1288 N N . SER B 1 113 ? 19.765 31.615 73.650 1.00 71.21 113 SER C N 1
ATOM 1289 C CA . SER B 1 113 ? 21.015 30.853 73.677 1.00 70.43 113 SER C CA 1
ATOM 1290 C C . SER B 1 113 ? 20.832 29.563 74.450 1.00 69.22 113 SER C C 1
ATOM 1291 O O . SER B 1 113 ? 20.089 29.514 75.434 1.00 65.76 113 SER C O 1
ATOM 1294 N N . ILE B 1 114 ? 21.530 28.526 74.005 1.00 72.28 114 ILE C N 1
ATOM 1295 C CA . ILE B 1 114 ? 21.289 27.177 74.493 1.00 76.00 114 ILE C CA 1
ATOM 1296 C C . ILE B 1 114 ? 22.196 26.783 75.654 1.00 82.67 114 ILE C C 1
ATOM 1297 O O . ILE B 1 114 ? 23.398 26.607 75.474 1.00 87.19 114 ILE C O 1
ATOM 1302 N N . LYS B 1 117 ? 26.189 23.637 77.749 1.00 113.97 117 LYS C N 1
ATOM 1303 C CA . LYS B 1 117 ? 25.265 24.672 78.159 1.00 110.36 117 LYS C CA 1
ATOM 1304 C C . LYS B 1 117 ? 25.903 26.014 78.033 1.00 109.55 117 LYS C C 1
ATOM 1305 O O . LYS B 1 117 ? 25.814 26.832 78.929 1.00 111.97 117 LYS C O 1
ATOM 1311 N N . ASN B 1 118 ? 26.590 26.235 76.940 1.00 103.93 118 ASN C N 1
ATOM 1312 C CA . ASN B 1 118 ? 27.222 27.503 76.736 1.00 97.04 118 ASN C CA 1
ATOM 1313 C C . ASN B 1 118 ? 26.320 28.334 75.894 1.00 95.02 118 ASN C C 1
ATOM 1314 O O . ASN B 1 118 ? 25.535 29.124 76.383 1.00 91.39 118 ASN C O 1
ATOM 1319 N N . GLU B 1 119 ? 26.432 28.144 74.600 1.00 92.09 119 GLU C N 1
ATOM 1320 C CA . GLU B 1 119 ? 25.592 28.897 73.724 1.00 91.41 119 GLU C CA 1
ATOM 1321 C C . GLU B 1 119 ? 25.616 28.522 72.259 1.00 84.44 119 GLU C C 1
ATOM 1322 O O . GLU B 1 119 ? 26.543 28.824 71.544 1.00 77.71 119 GLU C O 1
ATOM 1328 N N . LYS B 1 120 ? 24.547 27.880 71.834 1.00 81.20 120 LYS C N 1
ATOM 1329 C CA . LYS B 1 120 ? 24.065 27.949 70.484 1.00 79.14 120 LYS C CA 1
ATOM 1330 C C . LYS B 1 120 ? 22.772 28.726 70.589 1.00 76.92 120 LYS C C 1
ATOM 1331 O O . LYS B 1 120 ? 22.311 28.974 71.675 1.00 81.29 120 LYS C O 1
ATOM 1337 N N . LEU B 1 121 ? 22.200 29.128 69.471 1.00 66.46 121 LEU C N 1
ATOM 1338 C CA . LEU B 1 121 ? 21.013 29.944 69.478 1.00 63.24 121 LEU C CA 1
ATOM 1339 C C . LEU B 1 121 ? 19.830 29.173 69.060 1.00 60.24 121 LEU C C 1
ATOM 1340 O O . LEU B 1 121 ? 19.892 28.451 68.115 1.00 64.12 121 LEU C O 1
ATOM 1345 N N . GLN B 1 122 ? 18.724 29.349 69.745 1.00 61.03 122 GLN C N 1
ATOM 1346 C CA . GLN B 1 122 ? 17.506 28.733 69.283 1.00 56.13 122 GLN C CA 1
ATOM 1347 C C . GLN B 1 122 ? 16.457 29.770 69.019 1.00 54.33 122 GLN C C 1
ATOM 1348 O O . GLN B 1 122 ? 16.400 30.765 69.685 1.00 52.93 122 GLN C O 1
ATOM 1354 N N . ALA B 1 123 ? 15.622 29.516 68.030 1.00 52.08 123 ALA C N 1
ATOM 1355 C CA . ALA B 1 123 ? 14.491 30.376 67.720 1.00 47.36 123 ALA C CA 1
ATOM 1356 C C . ALA B 1 123 ? 13.248 29.883 68.461 1.00 51.61 123 ALA C C 1
ATOM 1357 O O . ALA B 1 123 ? 12.990 28.677 68.509 1.00 50.87 123 ALA C O 1
ATOM 1359 N N . VAL B 1 124 ? 12.489 30.817 69.046 1.00 50.77 124 VAL C N 1
ATOM 1360 C CA . VAL B 1 124 ? 11.289 30.490 69.825 1.00 49.82 124 VAL C CA 1
ATOM 1361 C C . VAL B 1 124 ? 10.117 31.415 69.485 1.00 47.22 124 VAL C C 1
ATOM 1362 O O . VAL B 1 124 ? 10.319 32.506 68.961 1.00 42.81 124 VAL C O 1
ATOM 1366 N N . GLU B 1 125 ? 8.900 30.982 69.809 1.00 49.72 125 GLU C N 1
ATOM 1367 C CA . GLU B 1 125 ? 7.711 31.788 69.555 1.00 52.64 125 GLU C CA 1
ATOM 1368 C C . GLU B 1 125 ? 7.729 32.194 68.082 1.00 48.92 125 GLU C C 1
ATOM 1369 O O . GLU B 1 125 ? 7.768 33.374 67.746 1.00 49.17 125 GLU C O 1
ATOM 1375 N N . VAL B 1 126 ? 7.706 31.200 67.207 1.00 47.77 126 VAL C N 1
ATOM 1376 C CA . VAL B 1 126 ? 8.051 31.428 65.808 1.00 49.14 126 VAL C CA 1
ATOM 1377 C C . VAL B 1 126 ? 6.864 31.509 64.865 1.00 47.50 126 VAL C C 1
ATOM 1378 O O . VAL B 1 126 ? 6.135 30.536 64.686 1.00 44.69 126 VAL C O 1
ATOM 1382 N N . VAL B 1 127 ? 6.699 32.671 64.243 1.00 48.67 127 VAL C N 1
ATOM 1383 C CA . VAL B 1 127 ? 5.531 32.933 63.401 1.00 51.59 127 VAL C CA 1
ATOM 1384 C C . VAL B 1 127 ? 5.849 33.039 61.895 1.00 48.46 127 VAL C C 1
ATOM 1385 O O . VAL B 1 127 ? 6.726 33.802 61.473 1.00 41.76 127 VAL C O 1
ATOM 1389 N N . ILE B 1 128 ? 5.131 32.246 61.104 1.00 49.83 128 ILE C N 1
ATOM 1390 C CA . ILE B 1 128 ? 5.152 32.382 59.660 1.00 48.31 128 ILE C CA 1
ATOM 1391 C C . ILE B 1 128 ? 4.324 33.590 59.268 1.00 50.40 128 ILE C C 1
ATOM 1392 O O . ILE B 1 128 ? 3.127 33.656 59.539 1.00 50.17 128 ILE C O 1
ATOM 1397 N N . THR B 1 129 ? 4.985 34.537 58.614 1.00 54.67 129 THR C N 1
ATOM 1398 C CA . THR B 1 129 ? 4.384 35.799 58.213 1.00 54.34 129 THR C CA 1
ATOM 1399 C C . THR B 1 129 ? 4.006 35.813 56.726 1.00 54.83 129 THR C C 1
ATOM 1400 O O . THR B 1 129 ? 2.927 36.274 56.363 1.00 54.95 129 THR C O 1
ATOM 1404 N N . HIS B 1 130 ? 4.896 35.326 55.865 1.00 61.16 130 HIS C N 1
ATOM 1405 C CA . HIS B 1 130 ? 4.514 35.065 54.477 1.00 58.92 130 HIS C CA 1
ATOM 1406 C C . HIS B 1 130 ? 4.913 33.676 54.034 1.00 52.51 130 HIS C C 1
ATOM 1407 O O . HIS B 1 130 ? 6.010 33.213 54.330 1.00 52.91 130 HIS C O 1
ATOM 1414 N N . LEU B 1 131 ? 3.998 33.005 53.343 1.00 53.11 131 LEU C N 1
ATOM 1415 C CA . LEU B 1 131 ? 4.256 31.654 52.864 1.00 60.60 131 LEU C CA 1
ATOM 1416 C C . LEU B 1 131 ? 5.149 31.658 51.624 1.00 61.83 131 LEU C C 1
ATOM 1417 O O . LEU B 1 131 ? 5.135 32.606 50.840 1.00 56.90 131 LEU C O 1
ATOM 1422 N N . ALA B 1 132 ? 5.944 30.602 51.475 1.00 60.53 132 ALA C N 1
ATOM 1423 C CA . ALA B 1 132 ? 6.861 30.454 50.345 1.00 61.71 132 ALA C CA 1
ATOM 1424 C C . ALA B 1 132 ? 6.119 30.251 49.007 1.00 66.77 132 ALA C C 1
ATOM 1425 O O . ALA B 1 132 ? 5.428 29.246 48.813 1.00 67.33 132 ALA C O 1
ATOM 1427 N N . PRO B 1 133 ? 6.277 31.204 48.073 1.00 69.35 133 PRO C N 1
ATOM 1428 C CA . PRO B 1 133 ? 5.545 31.233 46.799 1.00 70.68 133 PRO C CA 1
ATOM 1429 C C . PRO B 1 133 ? 5.684 29.974 45.933 1.00 75.17 133 PRO C C 1
ATOM 1430 O O . PRO B 1 133 ? 4.678 29.458 45.429 1.00 72.35 133 PRO C O 1
ATOM 1434 N N . GLY B 1 134 ? 6.901 29.475 45.758 1.00 69.28 134 GLY C N 1
ATOM 1435 C CA . GLY B 1 134 ? 7.074 28.289 44.942 1.00 74.85 134 GLY C CA 1
ATOM 1436 C C . GLY B 1 134 ? 6.286 27.104 45.472 1.00 78.71 134 GLY C C 1
ATOM 1437 O O . GLY B 1 134 ? 5.408 26.546 44.809 1.00 78.21 134 GLY C O 1
ATOM 1438 N N . THR B 1 135 ? 6.592 26.752 46.709 1.00 79.61 135 THR C N 1
ATOM 1439 C CA . THR B 1 135 ? 6.212 25.476 47.286 1.00 78.57 135 THR C CA 1
ATOM 1440 C C . THR B 1 135 ? 4.724 25.300 47.561 1.00 77.68 135 THR C C 1
ATOM 1441 O O . THR B 1 135 ? 3.936 26.239 47.447 1.00 72.49 135 THR C O 1
ATOM 1445 N N . LYS B 1 136 ? 4.355 24.072 47.918 1.00 78.75 136 LYS C N 1
ATOM 1446 C CA . LYS B 1 136 ? 3.007 23.768 48.374 1.00 79.00 136 LYS C CA 1
ATOM 1447 C C . LYS B 1 136 ? 3.049 23.658 49.888 1.00 73.00 136 LYS C C 1
ATOM 1448 O O . LYS B 1 136 ? 3.944 23.021 50.438 1.00 73.20 136 LYS C O 1
ATOM 1454 N N . HIS B 1 137 ? 2.082 24.275 50.561 1.00 74.05 137 HIS C N 1
ATOM 1455 C CA . HIS B 1 137 ? 2.053 24.279 52.023 1.00 73.58 137 HIS C CA 1
ATOM 1456 C C . HIS B 1 137 ? 1.045 23.324 52.641 1.00 69.89 137 HIS C C 1
ATOM 1457 O O . HIS B 1 137 ? -0.127 23.317 52.278 1.00 68.08 137 HIS C O 1
ATOM 1464 N N . GLU B 1 138 ? 1.511 22.539 53.604 1.00 72.27 138 GLU C N 1
ATOM 1465 C CA . GLU B 1 138 ? 0.655 21.590 54.311 1.00 73.35 138 GLU C CA 1
ATOM 1466 C C . GLU B 1 138 ? 0.164 22.168 55.642 1.00 73.97 138 GLU C C 1
ATOM 1467 O O . GLU B 1 138 ? 0.660 23.193 56.115 1.00 68.94 138 GLU C O 1
ATOM 1473 N N . THR B 1 139 ? -0.819 21.505 56.239 1.00 75.09 139 THR C N 1
ATOM 1474 C CA . THR B 1 139 ? -1.214 21.795 57.612 1.00 70.44 139 THR C CA 1
ATOM 1475 C C . THR B 1 139 ? -0.641 20.695 58.489 1.00 68.19 139 THR C C 1
ATOM 1476 O O . THR B 1 139 ? -0.095 19.718 57.979 1.00 71.10 139 THR C O 1
ATOM 1480 N N . TRP B 1 140 ? -0.755 20.835 59.801 1.00 65.56 140 TRP C N 1
ATOM 1481 C CA . TRP B 1 140 ? -0.201 19.815 60.694 1.00 69.90 140 TRP C CA 1
ATOM 1482 C C . TRP B 1 140 ? -0.920 18.459 60.632 1.00 72.01 140 TRP C C 1
ATOM 1483 O O . TRP B 1 140 ? -0.302 17.419 60.852 1.00 71.38 140 TRP C O 1
ATOM 1494 N N . SER B 1 141 ? -2.216 18.469 60.334 1.00 70.65 141 SER C N 1
ATOM 1495 C CA . SER B 1 141 ? -2.977 17.226 60.269 1.00 75.88 141 SER C CA 1
ATOM 1496 C C . SER B 1 141 ? -2.497 16.325 59.124 1.00 80.01 141 SER C C 1
ATOM 1497 O O . SER B 1 141 ? -2.490 16.716 57.951 1.00 78.70 141 SER C O 1
ATOM 1500 N N . LEU C 1 43 ? 27.473 45.479 78.429 1.00 67.21 43 LEU B N 1
ATOM 1501 C CA . LEU C 1 43 ? 26.312 45.663 79.307 1.00 78.63 43 LEU B CA 1
ATOM 1502 C C . LEU C 1 43 ? 25.676 47.081 79.166 1.00 79.70 43 LEU B C 1
ATOM 1503 O O . LEU C 1 43 ? 26.306 48.089 79.507 1.00 73.32 43 LEU B O 1
ATOM 1508 N N . PRO C 1 44 ? 24.417 47.137 78.656 1.00 78.99 44 PRO B N 1
ATOM 1509 C CA . PRO C 1 44 ? 23.733 48.249 77.962 1.00 75.36 44 PRO B CA 1
ATOM 1510 C C . PRO C 1 44 ? 23.042 49.362 78.769 1.00 71.95 44 PRO B C 1
ATOM 1511 O O . PRO C 1 44 ? 22.642 49.183 79.919 1.00 69.17 44 PRO B O 1
ATOM 1515 N N . THR C 1 45 ? 22.869 50.505 78.102 1.00 68.38 45 THR B N 1
ATOM 1516 C CA . THR C 1 45 ? 22.256 51.691 78.678 1.00 55.78 45 THR B CA 1
ATOM 1517 C C . THR C 1 45 ? 21.202 52.222 77.702 1.00 58.47 45 THR B C 1
ATOM 1518 O O . THR C 1 45 ? 21.091 51.744 76.574 1.00 57.67 45 THR B O 1
ATOM 1522 N N . ARG C 1 46 ? 20.454 53.227 78.138 1.00 56.64 46 ARG B N 1
ATOM 1523 C CA . ARG C 1 46 ? 19.397 53.842 77.349 1.00 52.54 46 ARG B CA 1
ATOM 1524 C C . ARG C 1 46 ? 19.739 54.226 75.910 1.00 57.91 46 ARG B C 1
ATOM 1525 O O . ARG C 1 46 ? 19.015 53.859 74.983 1.00 57.77 46 ARG B O 1
ATOM 1533 N N . ARG C 1 47 ? 20.801 55.005 75.724 1.00 56.74 47 ARG B N 1
ATOM 1534 C CA . ARG C 1 47 ? 21.191 55.417 74.386 1.00 53.87 47 ARG B CA 1
ATOM 1535 C C . ARG C 1 47 ? 22.099 54.377 73.774 1.00 58.35 47 ARG B C 1
ATOM 1536 O O . ARG C 1 47 ? 23.046 54.716 73.082 1.00 60.97 47 ARG B O 1
ATOM 1544 N N . THR C 1 48 ? 21.804 53.110 74.027 1.00 57.24 48 THR B N 1
ATOM 1545 C CA . THR C 1 48 ? 22.696 52.027 73.671 1.00 49.62 48 THR B CA 1
ATOM 1546 C C . THR C 1 48 ? 21.794 50.878 73.292 1.00 55.54 48 THR B C 1
ATOM 1547 O O . THR C 1 48 ? 22.131 50.046 72.452 1.00 59.18 48 THR B O 1
ATOM 1551 N N . ARG C 1 49 ? 20.576 50.926 73.815 1.00 57.34 49 ARG B N 1
ATOM 1552 C CA . ARG C 1 49 ? 19.609 49.837 73.728 1.00 55.80 49 ARG B CA 1
ATOM 1553 C C . ARG C 1 49 ? 19.122 49.792 72.266 1.00 57.29 49 ARG B C 1
ATOM 1554 O O . ARG C 1 49 ? 18.607 50.782 71.727 1.00 55.85 49 ARG B O 1
ATOM 1562 N N . THR C 1 50 ? 19.282 48.638 71.631 1.00 57.08 50 THR B N 1
ATOM 1563 C CA . THR C 1 50 ? 18.953 48.505 70.217 1.00 58.35 50 THR B CA 1
ATOM 1564 C C . THR C 1 50 ? 17.528 48.970 69.955 1.00 57.73 50 THR B C 1
ATOM 1565 O O . THR C 1 50 ? 16.677 48.927 70.839 1.00 54.11 50 THR B O 1
ATOM 1569 N N . PHE C 1 51 ? 17.293 49.420 68.726 1.00 54.53 51 PHE B N 1
ATOM 1570 C CA . PHE C 1 51 ? 16.009 49.948 68.303 1.00 50.88 51 PHE B CA 1
ATOM 1571 C C . PHE C 1 51 ? 14.849 49.098 68.810 1.00 53.47 51 PHE B C 1
ATOM 1572 O O . PHE C 1 51 ? 13.952 49.604 69.469 1.00 56.77 51 PHE B O 1
ATOM 1580 N N . SER C 1 52 ? 14.879 47.801 68.539 1.00 49.81 52 SER B N 1
ATOM 1581 C CA . SER C 1 52 ? 13.719 46.951 68.815 1.00 54.26 52 SER B CA 1
ATOM 1582 C C . SER C 1 52 ? 13.592 46.448 70.266 1.00 57.01 52 SER B C 1
ATOM 1583 O O . SER C 1 52 ? 12.483 46.177 70.750 1.00 52.56 52 SER B O 1
ATOM 1586 N N . ALA C 1 53 ? 14.720 46.289 70.950 1.00 51.45 53 ALA B N 1
ATOM 1587 C CA . ALA C 1 53 ? 14.659 45.932 72.350 1.00 54.02 53 ALA B CA 1
ATOM 1588 C C . ALA C 1 53 ? 13.846 47.027 73.000 1.00 55.97 53 ALA B C 1
ATOM 1589 O O . ALA C 1 53 ? 12.883 46.754 73.717 1.00 53.80 53 ALA B O 1
ATOM 1591 N N . THR C 1 54 ? 14.208 48.268 72.689 1.00 54.34 54 THR B N 1
ATOM 1592 C CA . THR C 1 54 ? 13.494 49.435 73.186 1.00 51.56 54 THR B CA 1
ATOM 1593 C C . THR C 1 54 ? 12.035 49.345 72.824 1.00 54.18 54 THR B C 1
ATOM 1594 O O . THR C 1 54 ? 11.154 49.661 73.613 1.00 53.08 54 THR B O 1
ATOM 1598 N N . VAL C 1 55 ? 11.774 48.931 71.601 1.00 56.06 55 VAL B N 1
ATOM 1599 C CA . VAL C 1 55 ? 10.400 48.888 71.166 1.00 57.84 55 VAL B CA 1
ATOM 1600 C C . VAL C 1 55 ? 9.628 47.864 71.984 1.00 58.88 55 VAL B C 1
ATOM 1601 O O . VAL C 1 55 ? 8.618 48.190 72.604 1.00 63.14 55 VAL B O 1
ATOM 1605 N N . ARG C 1 56 ? 10.109 46.631 72.021 1.00 55.12 56 ARG B N 1
ATOM 1606 C CA . ARG C 1 56 ? 9.294 45.579 72.612 1.00 61.55 56 ARG B CA 1
ATOM 1607 C C . ARG C 1 56 ? 9.148 45.742 74.127 1.00 57.98 56 ARG B C 1
ATOM 1608 O O . ARG C 1 56 ? 8.143 45.335 74.715 1.00 57.01 56 ARG B O 1
ATOM 1616 N N . ALA C 1 57 ? 10.157 46.350 74.742 1.00 59.72 57 ALA B N 1
ATOM 1617 C CA . ALA C 1 57 ? 10.138 46.637 76.174 1.00 54.72 57 ALA B CA 1
ATOM 1618 C C . ALA C 1 57 ? 8.988 47.583 76.474 1.00 55.12 57 ALA B C 1
ATOM 1619 O O . ALA C 1 57 ? 8.077 47.248 77.225 1.00 57.02 57 ALA B O 1
ATOM 1621 N N . SER C 1 58 ? 9.031 48.756 75.855 1.00 56.49 58 SER B N 1
ATOM 1622 C CA . SER C 1 58 ? 7.988 49.761 75.991 1.00 59.05 58 SER B CA 1
ATOM 1623 C C . SER C 1 58 ? 6.586 49.203 75.785 1.00 57.81 58 SER B C 1
ATOM 1624 O O . SER C 1 58 ? 5.620 49.708 76.353 1.00 54.42 58 SER B O 1
ATOM 1627 N N . GLN C 1 59 ? 6.456 48.184 74.947 1.00 59.45 59 GLN B N 1
ATOM 1628 C CA . GLN C 1 59 ? 5.124 47.674 74.647 1.00 63.72 59 GLN B CA 1
ATOM 1629 C C . GLN C 1 59 ? 4.640 46.614 75.658 1.00 60.72 59 GLN B C 1
ATOM 1630 O O . GLN C 1 59 ? 3.477 46.208 75.623 1.00 61.45 59 GLN B O 1
ATOM 1636 N N . GLY C 1 60 ? 5.517 46.202 76.574 1.00 56.35 60 GLY B N 1
ATOM 1637 C CA . GLY C 1 60 ? 5.198 45.148 77.532 1.00 57.80 60 GLY B CA 1
ATOM 1638 C C . GLY C 1 60 ? 4.434 45.570 78.784 1.00 58.63 60 GLY B C 1
ATOM 1639 O O . GLY C 1 60 ? 4.101 46.744 78.949 1.00 59.41 60 GLY B O 1
ATOM 1640 N N . PRO C 1 61 ? 4.142 44.612 79.680 1.00 57.86 61 PRO B N 1
ATOM 1641 C CA . PRO C 1 61 ? 3.358 44.938 80.873 1.00 58.28 61 PRO B CA 1
ATOM 1642 C C . PRO C 1 61 ? 4.223 45.694 81.868 1.00 60.44 61 PRO B C 1
ATOM 1643 O O . PRO C 1 61 ? 5.451 45.696 81.742 1.00 57.17 61 PRO B O 1
ATOM 1647 N N . VAL C 1 62 ? 3.595 46.343 82.843 1.00 60.83 62 VAL B N 1
ATOM 1648 C CA . VAL C 1 62 ? 4.357 47.037 83.880 1.00 55.70 62 VAL B CA 1
ATOM 1649 C C . VAL C 1 62 ? 4.397 46.248 85.173 1.00 51.09 62 VAL B C 1
ATOM 1650 O O . VAL C 1 62 ? 3.393 45.698 85.614 1.00 52.59 62 VAL B O 1
ATOM 1654 N N . TYR C 1 63 ? 5.577 46.172 85.762 1.00 51.31 63 TYR B N 1
ATOM 1655 C CA . TYR C 1 63 ? 5.733 45.422 86.990 1.00 48.11 63 TYR B CA 1
ATOM 1656 C C . TYR C 1 63 ? 6.030 46.315 88.191 1.00 48.80 63 TYR B C 1
ATOM 1657 O O . TYR C 1 63 ? 6.489 47.455 88.053 1.00 45.88 63 TYR B O 1
ATOM 1666 N N . LYS C 1 64 ? 5.748 45.794 89.374 1.00 49.97 64 LYS B N 1
ATOM 1667 C CA . LYS C 1 64 ? 6.177 46.453 90.585 1.00 46.80 64 LYS B CA 1
ATOM 1668 C C . LYS C 1 64 ? 7.317 45.673 91.227 1.00 49.76 64 LYS B C 1
ATOM 1669 O O . LYS C 1 64 ? 7.302 44.443 91.269 1.00 48.48 64 LYS B O 1
ATOM 1675 N N . GLY C 1 65 ? 8.313 46.408 91.711 1.00 49.16 65 GLY B N 1
ATOM 1676 C CA . GLY C 1 65 ? 9.447 45.827 92.400 1.00 46.08 65 GLY B CA 1
ATOM 1677 C C . GLY C 1 65 ? 9.949 46.730 93.510 1.00 46.59 65 GLY B C 1
ATOM 1678 O O . GLY C 1 65 ? 9.343 47.753 93.839 1.00 45.02 65 GLY B O 1
ATOM 1679 N N . VAL C 1 66 ? 11.066 46.339 94.102 1.00 45.19 66 VAL B N 1
ATOM 1680 C CA . VAL C 1 66 ? 11.701 47.146 95.118 1.00 43.03 66 VAL B CA 1
ATOM 1681 C C . VAL C 1 66 ? 13.172 47.238 94.783 1.00 42.91 66 VAL B C 1
ATOM 1682 O O . VAL C 1 66 ? 13.805 46.232 94.462 1.00 44.82 66 VAL B O 1
ATOM 1686 N N . CYS C 1 67 ? 13.725 48.440 94.842 1.00 40.18 67 CYS B N 1
ATOM 1687 C CA . CYS C 1 67 ? 15.155 48.568 94.649 1.00 46.29 67 CYS B CA 1
ATOM 1688 C C . CYS C 1 67 ? 15.894 47.805 95.765 1.00 50.41 67 CYS B C 1
ATOM 1689 O O . CYS C 1 67 ? 15.577 47.960 96.936 1.00 47.13 67 CYS B O 1
ATOM 1692 N N . LYS C 1 68 ? 16.853 46.964 95.392 1.00 51.93 68 LYS B N 1
ATOM 1693 C CA . LYS C 1 68 ? 17.648 46.222 96.363 1.00 49.49 68 LYS B CA 1
ATOM 1694 C C . LYS C 1 68 ? 19.077 46.788 96.449 1.00 55.22 68 LYS B C 1
ATOM 1695 O O . LYS C 1 68 ? 19.735 46.673 97.472 1.00 50.03 68 LYS B O 1
ATOM 1701 N N . CYS C 1 69 ? 19.598 47.315 95.366 1.00 57.96 69 CYS B N 1
ATOM 1702 C CA . CYS C 1 69 ? 20.967 47.741 95.324 1.00 56.05 69 CYS B CA 1
ATOM 1703 C C . CYS C 1 69 ? 20.955 49.064 94.635 1.00 59.80 69 CYS B C 1
ATOM 1704 O O . CYS C 1 69 ? 19.949 49.492 94.163 1.00 59.64 69 CYS B O 1
ATOM 1707 N N . PHE C 1 70 ? 22.092 49.708 94.579 1.00 55.49 70 PHE B N 1
ATOM 1708 C CA . PHE C 1 70 ? 22.278 50.851 93.736 1.00 54.77 70 PHE B CA 1
ATOM 1709 C C . PHE C 1 70 ? 23.446 51.636 94.207 1.00 58.95 70 PHE B C 1
ATOM 1710 O O . PHE C 1 70 ? 23.447 52.113 95.296 1.00 74.15 70 PHE B O 1
ATOM 1718 N N . CYS C 1 71 ? 24.454 51.766 93.375 1.00 58.88 71 CYS B N 1
ATOM 1719 C CA . CYS C 1 71 ? 25.616 52.539 93.717 1.00 64.85 71 CYS B CA 1
ATOM 1720 C C . CYS C 1 71 ? 25.773 53.589 92.684 1.00 63.80 71 CYS B C 1
ATOM 1721 O O . CYS C 1 71 ? 26.014 53.275 91.566 1.00 57.36 71 CYS B O 1
ATOM 1724 N N . ARG C 1 72 ? 25.643 54.845 93.051 1.00 65.09 72 ARG B N 1
ATOM 1725 C CA . ARG C 1 72 ? 25.707 55.898 92.038 1.00 61.70 72 ARG B CA 1
ATOM 1726 C C . ARG C 1 72 ? 27.100 56.037 91.437 1.00 58.70 72 ARG B C 1
ATOM 1727 O O . ARG C 1 72 ? 27.251 56.283 90.250 1.00 61.94 72 ARG B O 1
ATOM 1735 N N . SER C 1 73 ? 28.114 55.887 92.274 1.00 63.51 73 SER B N 1
ATOM 1736 C CA . SER C 1 73 ? 29.497 55.901 91.837 1.00 58.49 73 SER B CA 1
ATOM 1737 C C . SER C 1 73 ? 29.654 54.978 90.632 1.00 63.93 73 SER B C 1
ATOM 1738 O O . SER C 1 73 ? 30.365 55.300 89.677 1.00 63.11 73 SER B O 1
ATOM 1741 N N . LYS C 1 74 ? 28.968 53.837 90.679 1.00 62.40 74 LYS B N 1
ATOM 1742 C CA . LYS C 1 74 ? 29.123 52.776 89.683 1.00 57.72 74 LYS B CA 1
ATOM 1743 C C . LYS C 1 74 ? 28.066 52.828 88.572 1.00 66.07 74 LYS B C 1
ATOM 1744 O O . LYS C 1 74 ? 28.317 52.414 87.433 1.00 65.86 74 LYS B O 1
ATOM 1750 N N . GLY C 1 75 ? 26.876 53.306 88.914 1.00 63.64 75 GLY B N 1
ATOM 1751 C CA . GLY C 1 75 ? 25.834 53.515 87.927 1.00 60.06 75 GLY B CA 1
ATOM 1752 C C . GLY C 1 75 ? 24.830 52.392 87.756 1.00 59.09 75 GLY B C 1
ATOM 1753 O O . GLY C 1 75 ? 24.011 52.418 86.830 1.00 58.89 75 GLY B O 1
ATOM 1754 N N . HIS C 1 76 ? 24.879 51.403 88.636 1.00 56.53 76 HIS B N 1
ATOM 1755 C CA . HIS C 1 76 ? 23.872 50.357 88.591 1.00 57.59 76 HIS B CA 1
ATOM 1756 C C . HIS C 1 76 ? 23.443 49.825 89.952 1.00 59.23 76 HIS B C 1
ATOM 1757 O O . HIS C 1 76 ? 24.077 50.070 90.987 1.00 58.80 76 HIS B O 1
ATOM 1764 N N . GLY C 1 77 ? 22.344 49.090 89.927 1.00 51.54 77 GLY B N 1
ATOM 1765 C CA . GLY C 1 77 ? 21.804 48.497 91.118 1.00 54.70 77 GLY B CA 1
ATOM 1766 C C . GLY C 1 77 ? 21.029 47.281 90.677 1.00 56.53 77 GLY B C 1
ATOM 1767 O O . GLY C 1 77 ? 21.277 46.737 89.592 1.00 49.84 77 GLY B O 1
ATOM 1768 N N . PHE C 1 78 ? 20.100 46.855 91.529 1.00 57.19 78 PHE B N 1
ATOM 1769 C CA . PHE C 1 78 ? 19.263 45.707 91.253 1.00 53.38 78 PHE B CA 1
ATOM 1770 C C . PHE C 1 78 ? 17.901 45.978 91.835 1.00 53.96 78 PHE B C 1
ATOM 1771 O O . PHE C 1 78 ? 17.778 46.718 92.808 1.00 54.17 78 PHE B O 1
ATOM 1779 N N . ILE C 1 79 ? 16.881 45.386 91.227 1.00 51.30 79 ILE B N 1
ATOM 1780 C CA . ILE C 1 79 ? 15.529 45.467 91.738 1.00 48.89 79 ILE B CA 1
ATOM 1781 C C . ILE C 1 79 ? 15.106 44.057 92.028 1.00 51.71 79 ILE B C 1
ATOM 1782 O O . ILE C 1 79 ? 15.163 43.204 91.149 1.00 51.49 79 ILE B O 1
ATOM 1787 N N . THR C 1 80 ? 14.702 43.779 93.261 1.00 53.00 80 THR B N 1
ATOM 1788 C CA . THR C 1 80 ? 14.053 42.502 93.472 1.00 55.13 80 THR B CA 1
ATOM 1789 C C . THR C 1 80 ? 12.609 42.687 93.058 1.00 49.29 80 THR B C 1
ATOM 1790 O O . THR C 1 80 ? 11.964 43.642 93.471 1.00 46.45 80 THR B O 1
ATOM 1794 N N . PRO C 1 81 ? 12.125 41.819 92.169 1.00 55.45 81 PRO B N 1
ATOM 1795 C CA . PRO C 1 81 ? 10.721 41.924 91.791 1.00 55.10 81 PRO B CA 1
ATOM 1796 C C . PRO C 1 81 ? 9.861 41.690 93.011 1.00 60.84 81 PRO B C 1
ATOM 1797 O O . PRO C 1 81 ? 10.213 40.872 93.853 1.00 63.62 81 PRO B O 1
ATOM 1801 N N . ALA C 1 82 ? 8.759 42.416 93.122 1.00 65.51 82 ALA B N 1
ATOM 1802 C CA . ALA C 1 82 ? 7.677 41.963 93.974 1.00 77.01 82 ALA B CA 1
ATOM 1803 C C . ALA C 1 82 ? 7.257 40.649 93.322 1.00 84.55 82 ALA B C 1
ATOM 1804 O O . ALA C 1 82 ? 7.510 40.449 92.125 1.00 87.91 82 ALA B O 1
ATOM 1806 N N . ASP C 1 83 ? 6.629 39.756 94.086 1.00 86.23 83 ASP B N 1
ATOM 1807 C CA . ASP C 1 83 ? 6.403 38.377 93.625 1.00 95.26 83 ASP B CA 1
ATOM 1808 C C . ASP C 1 83 ? 7.743 37.635 93.577 1.00 91.31 83 ASP B C 1
ATOM 1809 O O . ASP C 1 83 ? 7.940 36.726 92.755 1.00 83.16 83 ASP B O 1
ATOM 1814 N N . GLY C 1 84 ? 8.652 38.049 94.465 1.00 87.54 84 GLY B N 1
ATOM 1815 C CA . GLY C 1 84 ? 9.983 37.481 94.574 1.00 78.96 84 GLY B CA 1
ATOM 1816 C C . GLY C 1 84 ? 10.567 37.043 93.248 1.00 82.86 84 GLY B C 1
ATOM 1817 O O . GLY C 1 84 ? 10.122 37.449 92.170 1.00 81.57 84 GLY B O 1
ATOM 1818 N N . GLY C 1 85 ? 11.574 36.189 93.327 1.00 83.76 85 GLY B N 1
ATOM 1819 C CA . GLY C 1 85 ? 12.227 35.695 92.135 1.00 74.76 85 GLY B CA 1
ATOM 1820 C C . GLY C 1 85 ? 13.572 36.358 91.960 1.00 71.21 85 GLY B C 1
ATOM 1821 O O . GLY C 1 85 ? 14.077 37.031 92.867 1.00 71.26 85 GLY B O 1
ATOM 1822 N N . PRO C 1 86 ? 14.178 36.150 90.793 1.00 66.67 86 PRO B N 1
ATOM 1823 C CA . PRO C 1 86 ? 15.467 36.762 90.476 1.00 67.90 86 PRO B CA 1
ATOM 1824 C C . PRO C 1 86 ? 15.385 38.280 90.466 1.00 62.91 86 PRO B C 1
ATOM 1825 O O . PRO C 1 86 ? 14.368 38.861 90.100 1.00 58.84 86 PRO B O 1
ATOM 1829 N N . ASP C 1 87 ? 16.464 38.912 90.904 1.00 61.87 87 ASP B N 1
ATOM 1830 C CA . ASP C 1 87 ? 16.551 40.359 90.890 1.00 60.36 87 ASP B CA 1
ATOM 1831 C C . ASP C 1 87 ? 16.862 40.764 89.446 1.00 59.17 87 ASP B C 1
ATOM 1832 O O . ASP C 1 87 ? 17.471 39.999 88.697 1.00 56.78 87 ASP B O 1
ATOM 1837 N N . ILE C 1 88 ? 16.435 41.953 89.049 1.00 53.08 88 ILE B N 1
ATOM 1838 C CA . ILE C 1 88 ? 16.698 42.429 87.708 1.00 52.72 88 ILE B CA 1
ATOM 1839 C C . ILE C 1 88 ? 17.772 43.519 87.708 1.00 51.66 88 ILE B C 1
ATOM 1840 O O . ILE C 1 88 ? 17.688 44.489 88.458 1.00 52.19 88 ILE B O 1
ATOM 1845 N N . PHE C 1 89 ? 18.769 43.367 86.849 1.00 53.87 89 PHE B N 1
ATOM 1846 C CA . PHE C 1 89 ? 19.746 44.419 86.653 1.00 54.81 89 PHE B CA 1
ATOM 1847 C C . PHE C 1 89 ? 19.088 45.760 86.331 1.00 49.61 89 PHE B C 1
ATOM 1848 O O . PHE C 1 89 ? 18.053 45.832 85.667 1.00 44.37 89 PHE B O 1
ATOM 1856 N N . LEU C 1 90 ? 19.729 46.821 86.798 1.00 50.63 90 LEU B N 1
ATOM 1857 C CA . LEU C 1 90 ? 19.193 48.168 86.712 1.00 49.73 90 LEU B CA 1
ATOM 1858 C C . LEU C 1 90 ? 20.322 49.157 86.463 1.00 53.24 90 LEU B C 1
ATOM 1859 O O . LEU C 1 90 ? 21.271 49.203 87.235 1.00 52.79 90 LEU B O 1
ATOM 1864 N N . HIS C 1 91 ? 20.212 49.933 85.382 1.00 50.37 91 HIS B N 1
ATOM 1865 C CA . HIS C 1 91 ? 21.222 50.922 85.021 1.00 48.30 91 HIS B CA 1
ATOM 1866 C C . HIS C 1 91 ? 20.734 52.355 85.237 1.00 49.17 91 HIS B C 1
ATOM 1867 O O . HIS C 1 91 ? 19.581 52.676 84.954 1.00 51.31 91 HIS B O 1
ATOM 1874 N N . ILE C 1 92 ? 21.622 53.229 85.694 1.00 46.44 92 ILE B N 1
ATOM 1875 C CA . ILE C 1 92 ? 21.224 54.578 86.089 1.00 50.17 92 ILE B CA 1
ATOM 1876 C C . ILE C 1 92 ? 20.472 55.402 85.025 1.00 50.19 92 ILE B C 1
ATOM 1877 O O . ILE C 1 92 ? 19.622 56.220 85.356 1.00 50.59 92 ILE B O 1
ATOM 1882 N N . SER C 1 93 ? 20.783 55.183 83.753 1.00 54.69 93 SER B N 1
ATOM 1883 C CA . SER C 1 93 ? 20.198 55.961 82.661 1.00 49.72 93 SER B CA 1
ATOM 1884 C C . SER C 1 93 ? 18.751 55.581 82.426 1.00 51.11 93 SER B C 1
ATOM 1885 O O . SER C 1 93 ? 18.011 56.322 81.796 1.00 48.62 93 SER B O 1
ATOM 1888 N N . ASP C 1 94 ? 18.346 54.423 82.933 1.00 49.59 94 ASP B N 1
ATOM 1889 C CA . ASP C 1 94 ? 16.988 53.956 82.725 1.00 47.04 94 ASP B CA 1
ATOM 1890 C C . ASP C 1 94 ? 16.033 54.457 83.793 1.00 49.12 94 ASP B C 1
ATOM 1891 O O . ASP C 1 94 ? 14.834 54.153 83.756 1.00 47.48 94 ASP B O 1
ATOM 1896 N N . VAL C 1 95 ? 16.571 55.234 84.736 1.00 56.59 95 VAL B N 1
ATOM 1897 C CA . VAL C 1 95 ? 15.810 55.728 85.887 1.00 53.13 95 VAL B CA 1
ATOM 1898 C C . VAL C 1 95 ? 15.319 57.138 85.654 1.00 51.75 95 VAL B C 1
ATOM 1899 O O . VAL C 1 95 ? 16.109 58.038 85.362 1.00 54.57 95 VAL B O 1
ATOM 1903 N N . GLU C 1 96 ? 14.018 57.340 85.807 1.00 49.28 96 GLU B N 1
ATOM 1904 C CA . GLU C 1 96 ? 13.473 58.676 85.641 1.00 56.27 96 GLU B CA 1
ATOM 1905 C C . GLU C 1 96 ? 13.156 59.400 86.931 1.00 51.83 96 GLU B C 1
ATOM 1906 O O . GLU C 1 96 ? 13.136 58.806 88.000 1.00 60.08 96 GLU B O 1
ATOM 1912 N N . GLY C 1 97 ? 12.897 60.694 86.804 1.00 55.17 97 GLY B N 1
ATOM 1913 C CA . GLY C 1 97 ? 12.678 61.548 87.946 1.00 53.22 97 GLY B CA 1
ATOM 1914 C C . GLY C 1 97 ? 13.960 62.044 88.594 1.00 52.64 97 GLY B C 1
ATOM 1915 O O . GLY C 1 97 ? 15.078 61.623 88.262 1.00 47.24 97 GLY B O 1
ATOM 1916 N N . GLU C 1 98 ? 13.760 62.936 89.556 1.00 57.54 98 GLU B N 1
ATOM 1917 C CA . GLU C 1 98 ? 14.818 63.667 90.237 1.00 58.87 98 GLU B CA 1
ATOM 1918 C C . GLU C 1 98 ? 15.546 62.886 91.351 1.00 61.12 98 GLU B C 1
ATOM 1919 O O . GLU C 1 98 ? 16.687 63.217 91.703 1.00 57.59 98 GLU B O 1
ATOM 1925 N N . TYR C 1 99 ? 14.901 61.880 91.934 1.00 52.76 99 TYR B N 1
ATOM 1926 C CA . TYR C 1 99 ? 15.559 61.152 93.008 1.00 55.04 99 TYR B CA 1
ATOM 1927 C C . TYR C 1 99 ? 16.428 60.025 92.502 1.00 57.18 99 TYR B C 1
ATOM 1928 O O . TYR C 1 99 ? 16.098 59.349 91.518 1.00 55.36 99 TYR B O 1
ATOM 1937 N N . VAL C 1 100 ? 17.542 59.842 93.203 1.00 55.13 100 VAL B N 1
ATOM 1938 C CA . VAL C 1 100 ? 18.427 58.698 93.036 1.00 60.44 100 VAL B CA 1
ATOM 1939 C C . VAL C 1 100 ? 17.830 57.496 93.756 1.00 58.09 100 VAL B C 1
ATOM 1940 O O . VAL C 1 100 ? 17.458 57.588 94.917 1.00 52.35 100 VAL B O 1
ATOM 1944 N N . PRO C 1 101 ? 17.732 56.356 93.068 1.00 61.08 101 PRO B N 1
ATOM 1945 C CA . PRO C 1 101 ? 17.134 55.204 93.744 1.00 59.24 101 PRO B CA 1
ATOM 1946 C C . PRO C 1 101 ? 17.936 54.830 94.983 1.00 56.38 101 PRO B C 1
ATOM 1947 O O . PRO C 1 101 ? 19.153 55.001 94.998 1.00 55.53 101 PRO B O 1
ATOM 1951 N N . VAL C 1 102 ? 17.250 54.324 96.001 1.00 58.19 102 VAL B N 1
ATOM 1952 C CA . VAL C 1 102 ? 17.896 53.796 97.195 1.00 56.53 102 VAL B CA 1
ATOM 1953 C C . VAL C 1 102 ? 17.230 52.503 97.649 1.00 53.73 102 VAL B C 1
ATOM 1954 O O . VAL C 1 102 ? 16.049 52.259 97.384 1.00 47.59 102 VAL B O 1
ATOM 1958 N N . GLU C 1 103 ? 18.014 51.674 98.329 1.00 55.18 103 GLU B N 1
ATOM 1959 C CA . GLU C 1 103 ? 17.544 50.411 98.879 1.00 51.36 103 GLU B CA 1
ATOM 1960 C C . GLU C 1 103 ? 16.242 50.648 99.618 1.00 48.21 103 GLU B C 1
ATOM 1961 O O . GLU C 1 103 ? 16.192 51.469 100.527 1.00 53.23 103 GLU B O 1
ATOM 1967 N N . GLY C 1 104 ? 15.186 49.955 99.202 1.00 45.72 104 GLY B N 1
ATOM 1968 C CA . GLY C 1 104 ? 13.881 50.093 99.822 1.00 45.14 104 GLY B CA 1
ATOM 1969 C C . GLY C 1 104 ? 12.852 50.882 99.025 1.00 46.44 104 GLY B C 1
ATOM 1970 O O . GLY C 1 104 ? 11.665 50.867 99.343 1.00 40.10 104 GLY B O 1
ATOM 1971 N N . ASP C 1 105 ? 13.298 51.594 97.993 1.00 50.01 105 ASP B N 1
ATOM 1972 C CA . ASP C 1 105 ? 12.371 52.339 97.148 1.00 49.74 105 ASP B CA 1
ATOM 1973 C C . ASP C 1 105 ? 11.437 51.414 96.355 1.00 47.68 105 ASP B C 1
ATOM 1974 O O . ASP C 1 105 ? 11.883 50.457 95.704 1.00 45.20 105 ASP B O 1
ATOM 1979 N N . GLU C 1 106 ? 10.141 51.695 96.417 1.00 44.71 106 GLU B N 1
ATOM 1980 C CA . GLU C 1 106 ? 9.193 50.988 95.565 1.00 51.83 106 GLU B CA 1
ATOM 1981 C C . GLU C 1 106 ? 9.273 51.543 94.148 1.00 48.26 106 GLU B C 1
ATOM 1982 O O . GLU C 1 106 ? 9.407 52.754 93.940 1.00 46.47 106 GLU B O 1
ATOM 1988 N N . VAL C 1 107 ? 9.189 50.649 93.174 1.00 46.36 107 VAL B N 1
ATOM 1989 C CA . VAL C 1 107 ? 9.282 51.035 91.768 1.00 47.13 107 VAL B CA 1
ATOM 1990 C C . VAL C 1 107 ? 8.334 50.244 90.878 1.00 44.97 107 VAL B C 1
ATOM 1991 O O . VAL C 1 107 ? 8.123 49.045 91.078 1.00 41.90 107 VAL B O 1
ATOM 1995 N N . THR C 1 108 ? 7.781 50.916 89.876 1.00 44.91 108 THR B N 1
ATOM 1996 C CA . THR C 1 108 ? 7.281 50.211 88.704 1.00 42.92 108 THR B CA 1
ATOM 1997 C C . THR C 1 108 ? 8.356 50.247 87.630 1.00 41.95 108 THR B C 1
ATOM 1998 O O . THR C 1 108 ? 9.107 51.207 87.531 1.00 41.89 108 THR B O 1
ATOM 2002 N N . TYR C 1 109 ? 8.450 49.185 86.843 1.00 45.68 109 TYR B N 1
ATOM 2003 C CA . TYR C 1 109 ? 9.399 49.123 85.733 1.00 46.07 109 TYR B CA 1
ATOM 2004 C C . TYR C 1 109 ? 8.868 48.188 84.671 1.00 48.67 109 TYR B C 1
ATOM 2005 O O . TYR C 1 109 ? 7.926 47.419 84.902 1.00 47.67 109 TYR B O 1
ATOM 2014 N N . LYS C 1 110 ? 9.498 48.253 83.506 1.00 49.27 110 LYS B N 1
ATOM 2015 C CA . LYS C 1 110 ? 9.266 47.292 82.450 1.00 46.27 110 LYS B CA 1
ATOM 2016 C C . LYS C 1 110 ? 10.499 46.429 82.349 1.00 43.54 110 LYS B C 1
ATOM 2017 O O . LYS C 1 110 ? 11.591 46.862 82.721 1.00 42.08 110 LYS B O 1
ATOM 2023 N N . MET C 1 111 ? 10.318 45.208 81.859 1.00 48.03 111 MET B N 1
ATOM 2024 C CA . MET C 1 111 ? 11.434 44.297 81.628 1.00 53.47 111 MET B CA 1
ATOM 2025 C C . MET C 1 111 ? 11.938 44.287 80.180 1.00 55.78 111 MET B C 1
ATOM 2026 O O . MET C 1 111 ? 11.206 44.650 79.250 1.00 54.38 111 MET B O 1
ATOM 2031 N N . CYS C 1 112 ? 13.179 43.827 80.010 1.00 55.12 112 CYS B N 1
ATOM 2032 C CA . CYS C 1 112 ? 13.806 43.682 78.698 1.00 56.78 112 CYS B CA 1
ATOM 2033 C C . CYS C 1 112 ? 15.160 42.953 78.813 1.00 59.83 112 CYS B C 1
ATOM 2034 O O . CYS C 1 112 ? 15.867 43.074 79.819 1.00 56.69 112 CYS B O 1
ATOM 2037 N N . SER C 1 113 ? 15.493 42.177 77.780 1.00 62.16 113 SER B N 1
ATOM 2038 C CA . SER C 1 113 ? 16.675 41.309 77.773 1.00 61.78 113 SER B CA 1
ATOM 2039 C C . SER C 1 113 ? 17.871 41.912 77.042 1.00 69.47 113 SER B C 1
ATOM 2040 O O . SER C 1 113 ? 17.760 42.935 76.353 1.00 59.70 113 SER B O 1
ATOM 2043 N N . ILE C 1 114 ? 19.010 41.235 77.189 1.00 71.19 114 ILE B N 1
ATOM 2044 C CA . ILE C 1 114 ? 20.290 41.715 76.682 1.00 73.07 114 ILE B CA 1
ATOM 2045 C C . ILE C 1 114 ? 20.844 40.802 75.606 1.00 69.83 114 ILE B C 1
ATOM 2046 O O . ILE C 1 114 ? 21.423 39.752 75.909 1.00 69.18 114 ILE B O 1
ATOM 2051 N N . PRO C 1 115 ? 20.659 41.218 74.341 1.00 73.65 115 PRO B N 1
ATOM 2052 C CA . PRO C 1 115 ? 21.034 40.570 73.075 1.00 77.39 115 PRO B CA 1
ATOM 2053 C C . PRO C 1 115 ? 22.544 40.484 72.827 1.00 76.76 115 PRO B C 1
ATOM 2054 O O . PRO C 1 115 ? 23.343 41.072 73.559 1.00 79.93 115 PRO B O 1
ATOM 2058 N N . PRO C 1 116 ? 22.932 39.748 71.779 1.00 79.54 116 PRO B N 1
ATOM 2059 C CA . PRO C 1 116 ? 21.977 39.078 70.890 1.00 75.95 116 PRO B CA 1
ATOM 2060 C C . PRO C 1 116 ? 21.461 37.838 71.584 1.00 74.99 116 PRO B C 1
ATOM 2061 O O . PRO C 1 116 ? 20.523 37.201 71.109 1.00 73.53 116 PRO B O 1
ATOM 2065 N N . LYS C 1 117 ? 22.061 37.531 72.728 1.00 68.66 117 LYS B N 1
ATOM 2066 C CA . LYS C 1 117 ? 21.873 36.243 73.366 1.00 70.62 117 LYS B CA 1
ATOM 2067 C C . LYS C 1 117 ? 20.760 36.223 74.397 1.00 70.69 117 LYS B C 1
ATOM 2068 O O . LYS C 1 117 ? 20.327 35.148 74.815 1.00 69.52 117 LYS B O 1
ATOM 2074 N N . ASN C 1 118 ? 20.292 37.399 74.803 1.00 71.62 118 ASN B N 1
ATOM 2075 C CA . ASN C 1 118 ? 19.270 37.474 75.836 1.00 66.92 118 ASN B CA 1
ATOM 2076 C C . ASN C 1 118 ? 19.647 36.511 76.933 1.00 65.80 118 ASN B C 1
ATOM 2077 O O . ASN C 1 118 ? 18.964 35.513 77.162 1.00 61.64 118 ASN B O 1
ATOM 2082 N N . GLU C 1 119 ? 20.765 36.804 77.589 1.00 74.50 119 GLU B N 1
ATOM 2083 C CA . GLU C 1 119 ? 21.280 35.952 78.651 1.00 74.84 119 GLU B CA 1
ATOM 2084 C C . GLU C 1 119 ? 20.807 36.472 79.996 1.00 71.25 119 GLU B C 1
ATOM 2085 O O . GLU C 1 119 ? 20.630 35.698 80.942 1.00 77.45 119 GLU B O 1
ATOM 2091 N N . LYS C 1 120 ? 20.600 37.784 80.075 1.00 67.86 120 LYS B N 1
ATOM 2092 C CA . LYS C 1 120 ? 20.192 38.424 81.325 1.00 65.65 120 LYS B CA 1
ATOM 2093 C C . LYS C 1 120 ? 19.064 39.429 81.108 1.00 64.06 120 LYS B C 1
ATOM 2094 O O . LYS C 1 120 ? 18.912 39.988 80.023 1.00 65.19 120 LYS B O 1
ATOM 2100 N N . LEU C 1 121 ? 18.274 39.646 82.156 1.00 65.78 121 LEU B N 1
ATOM 2101 C CA . LEU C 1 121 ? 17.170 40.604 82.145 1.00 58.55 121 LEU B CA 1
ATOM 2102 C C . LEU C 1 121 ? 17.575 41.974 82.659 1.00 56.98 121 LEU B C 1
ATOM 2103 O O . LEU C 1 121 ? 18.611 42.137 83.299 1.00 56.73 121 LEU B O 1
ATOM 2108 N N . GLN C 1 122 ? 16.734 42.961 82.398 1.00 54.66 122 GLN B N 1
ATOM 2109 C CA . GLN C 1 122 ? 17.069 44.320 82.746 1.00 52.84 122 GLN B CA 1
ATOM 2110 C C . GLN C 1 122 ? 15.796 45.111 82.941 1.00 54.48 122 GLN B C 1
ATOM 2111 O O . GLN C 1 122 ? 14.776 44.834 82.308 1.00 55.22 122 GLN B O 1
ATOM 2117 N N . ALA C 1 123 ? 15.852 46.079 83.845 1.00 51.63 123 ALA B N 1
ATOM 2118 C CA . ALA C 1 123 ? 14.709 46.922 84.115 1.00 46.25 123 ALA B CA 1
ATOM 2119 C C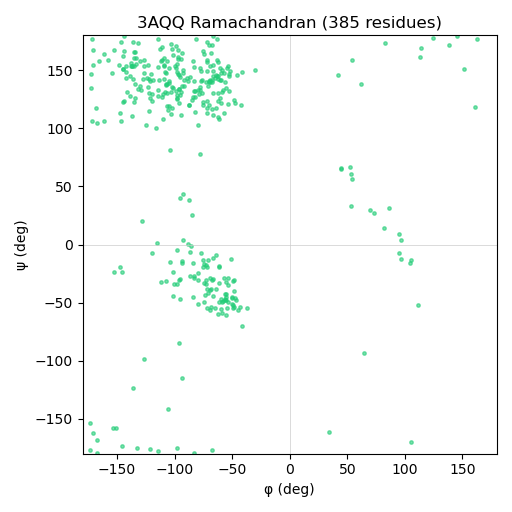 . ALA C 1 123 ? 14.848 48.180 83.305 1.00 46.44 123 ALA B C 1
ATOM 2120 O O . ALA C 1 123 ? 15.917 48.801 83.269 1.00 51.61 123 ALA B O 1
ATOM 2122 N N . VAL C 1 124 ? 13.757 48.555 82.659 1.00 39.47 124 VAL B N 1
ATOM 2123 C CA . VAL C 1 124 ? 13.715 49.752 81.839 1.00 47.24 124 VAL B CA 1
ATOM 2124 C C . VAL C 1 124 ? 12.431 50.497 82.184 1.00 49.52 124 VAL B C 1
ATOM 2125 O O . VAL C 1 124 ? 11.536 49.929 82.815 1.00 43.80 124 VAL B O 1
ATOM 2129 N N . GLU C 1 125 ? 12.341 51.759 81.768 1.00 52.73 125 GLU B N 1
ATOM 2130 C CA . GLU C 1 125 ? 11.208 52.603 82.140 1.00 54.64 125 GLU B CA 1
ATOM 2131 C C . GLU C 1 125 ? 10.899 52.436 83.630 1.00 55.24 125 GLU B C 1
ATOM 2132 O O . GLU C 1 125 ? 9.844 51.920 84.021 1.00 56.27 125 GLU B O 1
ATOM 2138 N N . VAL C 1 126 ? 11.849 52.873 84.451 1.00 46.27 126 VAL B N 1
ATOM 2139 C CA . VAL C 1 126 ? 11.829 52.584 85.874 1.00 48.59 126 VAL B CA 1
ATOM 2140 C C . VAL C 1 126 ? 11.449 53.783 86.735 1.00 50.02 126 VAL B C 1
ATOM 2141 O O . VAL C 1 126 ? 12.132 54.799 86.744 1.00 51.63 126 VAL B O 1
ATOM 2145 N N . VAL C 1 127 ? 10.358 53.652 87.472 1.00 47.07 127 VAL B N 1
ATOM 2146 C CA . VAL C 1 127 ? 9.840 54.771 88.247 1.00 46.87 127 VAL B CA 1
ATOM 2147 C C . VAL C 1 127 ? 9.756 54.485 89.761 1.00 49.68 127 VAL B C 1
ATOM 2148 O O . VAL C 1 127 ? 9.174 53.484 90.200 1.00 44.83 127 VAL B O 1
ATOM 2152 N N . ILE C 1 128 ? 10.361 55.362 90.556 1.00 47.90 128 ILE B N 1
ATOM 2153 C CA . ILE C 1 128 ? 10.194 55.279 91.994 1.00 50.52 128 ILE B CA 1
ATOM 2154 C C . ILE C 1 128 ? 8.778 55.727 92.340 1.00 49.01 128 ILE B C 1
ATOM 2155 O O . ILE C 1 128 ? 8.400 56.873 92.096 1.00 48.63 128 ILE B O 1
ATOM 2160 N N . THR C 1 129 ? 8.006 54.806 92.902 1.00 46.74 129 THR B N 1
ATOM 2161 C CA . THR C 1 129 ? 6.609 55.056 93.183 1.00 52.83 129 THR B CA 1
ATOM 2162 C C . THR C 1 129 ? 6.397 55.390 94.657 1.00 54.84 129 THR B C 1
ATOM 2163 O O . THR C 1 129 ? 5.528 56.181 94.997 1.00 53.10 129 THR B O 1
ATOM 2167 N N . HIS C 1 130 ? 7.202 54.775 95.517 1.00 53.85 130 HIS B N 1
ATOM 2168 C CA . HIS C 1 130 ? 7.109 54.975 96.954 1.00 54.40 130 HIS B CA 1
ATOM 2169 C C . HIS C 1 130 ? 8.516 55.069 97.514 1.00 51.53 130 HIS B C 1
ATOM 2170 O O . HIS C 1 130 ? 9.342 54.206 97.251 1.00 52.41 130 HIS B O 1
ATOM 2177 N N . LEU C 1 131 ? 8.793 56.122 98.276 1.00 51.66 131 LEU B N 1
ATOM 2178 C CA . LEU C 1 131 ? 10.150 56.372 98.768 1.00 57.68 131 LEU B CA 1
ATOM 2179 C C . LEU C 1 131 ? 10.396 55.431 99.962 1.00 59.01 131 LEU B C 1
ATOM 2180 O O . LEU C 1 131 ? 9.542 55.284 100.831 1.00 58.59 131 LEU B O 1
ATOM 2185 N N . ALA C 1 132 ? 11.573 54.805 99.990 1.00 57.05 132 ALA B N 1
ATOM 2186 C CA . ALA C 1 132 ? 11.996 53.958 101.097 1.00 52.80 132 ALA B CA 1
ATOM 2187 C C . ALA C 1 132 ? 11.938 54.823 102.350 1.00 61.84 132 ALA B C 1
ATOM 2188 O O . ALA C 1 132 ? 12.716 55.772 102.491 1.00 63.08 132 ALA B O 1
ATOM 2190 N N . PRO C 1 133 ? 11.029 54.481 103.234 1.00 67.86 133 PRO B N 1
ATOM 2191 C CA . PRO C 1 133 ? 10.586 55.332 104.312 1.00 67.24 133 PRO B CA 1
ATOM 2192 C C . PRO C 1 133 ? 11.625 55.669 105.322 1.00 66.23 133 PRO B C 1
ATOM 2193 O O . PRO C 1 133 ? 11.352 56.516 106.136 1.00 72.09 133 PRO B O 1
ATOM 2197 N N . GLY C 1 134 ? 12.787 55.068 105.313 1.00 62.77 134 GLY B N 1
ATOM 2198 C CA . GLY C 1 134 ? 13.677 55.407 106.390 1.00 73.09 134 GLY B CA 1
ATOM 2199 C C . GLY C 1 134 ? 15.092 55.848 106.139 1.00 76.25 134 GLY B C 1
ATOM 2200 O O . GLY C 1 134 ? 15.913 55.782 107.027 1.00 77.17 134 GLY B O 1
ATOM 2201 N N . THR C 1 135 ? 15.406 56.304 104.948 1.00 78.88 135 THR B N 1
ATOM 2202 C CA . THR C 1 135 ? 16.799 56.492 104.639 1.00 78.67 135 THR B CA 1
ATOM 2203 C C . THR C 1 135 ? 17.239 57.895 104.284 1.00 72.54 135 THR B C 1
ATOM 2204 O O . THR C 1 135 ? 18.410 58.146 104.129 1.00 72.39 135 THR B O 1
ATOM 2208 N N . LYS C 1 136 ? 16.315 58.813 104.138 1.00 72.74 136 LYS B N 1
ATOM 2209 C CA . LYS C 1 136 ? 16.665 60.104 103.566 1.00 77.64 136 LYS B CA 1
ATOM 2210 C C . LYS C 1 136 ? 17.181 60.021 102.130 1.00 80.71 136 LYS B C 1
ATOM 2211 O O . LYS C 1 136 ? 17.956 59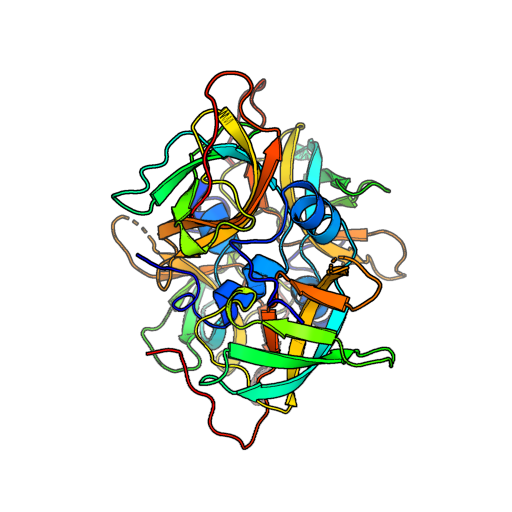.147 101.783 1.00 72.08 136 LYS B O 1
ATOM 2217 N N . HIS C 1 137 ? 16.739 60.954 101.303 1.00 77.62 137 HIS B N 1
ATOM 2218 C CA . HIS C 1 137 ? 16.916 60.863 99.883 1.00 73.35 137 HIS B CA 1
ATOM 2219 C C . HIS C 1 137 ? 17.569 62.070 99.316 1.00 72.13 137 HIS B C 1
ATOM 2220 O O . HIS C 1 137 ? 17.439 63.148 99.833 1.00 75.16 137 HIS B O 1
ATOM 2227 N N . GLU C 1 138 ? 18.238 61.867 98.199 1.00 73.21 138 GLU B N 1
ATOM 2228 C CA . GLU C 1 138 ? 18.953 62.922 97.498 1.00 77.33 138 GLU B CA 1
ATOM 2229 C C . GLU C 1 138 ? 18.450 63.106 96.061 1.00 70.22 138 GLU B C 1
ATOM 2230 O O . GLU C 1 138 ? 17.482 62.473 95.631 1.00 59.59 138 GLU B O 1
ATOM 2236 N N . THR C 1 139 ? 19.108 64.001 95.336 1.00 65.68 139 THR B N 1
ATOM 2237 C CA . THR C 1 139 ? 18.763 64.285 93.958 1.00 66.03 139 THR B CA 1
ATOM 2238 C C . THR C 1 139 ? 20.037 64.298 93.159 1.00 70.09 139 THR B C 1
ATOM 2239 O O . THR C 1 139 ? 21.121 64.555 93.700 1.00 68.93 139 THR B O 1
ATOM 2243 N N . TRP C 1 140 ? 19.906 64.038 91.864 1.00 66.22 140 TRP B N 1
ATOM 2244 C CA . TRP C 1 140 ? 21.070 63.968 90.996 1.00 70.15 140 TRP B CA 1
ATOM 2245 C C . TRP C 1 140 ? 21.879 65.277 91.056 1.00 74.31 140 TRP B C 1
ATOM 2246 O O . TRP C 1 140 ? 23.094 65.274 90.879 1.00 76.99 140 TRP B O 1
ATOM 2257 N N . SER C 1 141 ? 21.204 66.388 91.335 1.00 71.38 141 SER B N 1
ATOM 2258 C CA . SER C 1 141 ? 21.887 67.664 91.507 1.00 76.57 141 SER B CA 1
ATOM 2259 C C . SER C 1 141 ? 23.098 67.549 92.435 1.00 78.76 141 SER B C 1
ATOM 2260 O O . SER C 1 141 ? 22.963 67.344 93.639 1.00 74.98 141 SER B O 1
ATOM 2263 N N . LEU D 1 43 ? -12.134 25.911 71.251 1.00 87.05 43 LEU D N 1
ATOM 2264 C CA . LEU D 1 43 ? -11.452 24.648 70.960 1.00 79.63 43 LEU D CA 1
ATOM 2265 C C . LEU D 1 43 ? -10.036 24.765 70.368 1.00 77.85 43 LEU D C 1
ATOM 2266 O O . LEU D 1 43 ? -9.248 23.824 70.510 1.00 68.94 43 LEU D O 1
ATOM 2271 N N . PRO D 1 44 ? -9.702 25.923 69.740 1.00 78.45 44 PRO D N 1
ATOM 2272 C CA . PRO D 1 44 ? -8.575 26.025 68.798 1.00 71.64 44 PRO D CA 1
ATOM 2273 C C . PRO D 1 44 ? -7.219 25.919 69.472 1.00 71.74 44 PRO D C 1
ATOM 2274 O O . PRO D 1 44 ? -7.014 26.463 70.559 1.00 62.88 44 PRO D O 1
ATOM 2278 N N . THR D 1 45 ? -6.298 25.225 68.817 1.00 65.78 45 THR D N 1
ATOM 2279 C CA . THR D 1 45 ? -4.993 25.005 69.400 1.00 63.63 45 THR D CA 1
ATOM 2280 C C . THR D 1 45 ? -3.932 25.704 68.587 1.00 60.39 45 THR D C 1
ATOM 2281 O O . THR D 1 45 ? -4.229 26.378 67.609 1.00 63.69 45 THR D O 1
ATOM 2285 N N . ARG D 1 46 ? -2.688 25.534 69.012 1.00 62.64 46 ARG D N 1
ATOM 2286 C CA . ARG D 1 46 ? -1.558 26.210 68.405 1.00 60.69 46 ARG D CA 1
ATOM 2287 C C . ARG D 1 46 ? -1.186 25.577 67.070 1.00 57.66 46 ARG D C 1
ATOM 2288 O O . ARG D 1 46 ? -0.414 26.145 66.314 1.00 55.80 46 ARG D O 1
ATOM 2296 N N . ARG D 1 47 ? -1.731 24.394 66.805 1.00 57.79 47 ARG D N 1
ATOM 2297 C CA . ARG D 1 47 ? -1.482 23.666 65.571 1.00 57.96 47 ARG D CA 1
ATOM 2298 C C . ARG D 1 47 ? -2.711 23.809 64.699 1.00 63.19 47 ARG D C 1
ATOM 2299 O O . ARG D 1 47 ? -2.694 23.535 63.498 1.00 65.73 47 ARG D O 1
ATOM 2307 N N . THR D 1 48 ? -3.786 24.242 65.330 1.00 60.13 48 THR D N 1
ATOM 2308 C CA . THR D 1 48 ? -5.044 24.379 64.652 1.00 57.71 48 THR D CA 1
ATOM 2309 C C . THR D 1 48 ? -5.313 25.830 64.280 1.00 59.66 48 THR D C 1
ATOM 2310 O O . THR D 1 48 ? -6.044 26.117 63.334 1.00 65.48 48 THR D O 1
ATOM 2314 N N . ARG D 1 49 ? -4.679 26.742 65.006 1.00 61.32 49 ARG D N 1
ATOM 2315 C CA . ARG D 1 49 ? -4.860 28.176 64.789 1.00 62.06 49 ARG D CA 1
ATOM 2316 C C . ARG D 1 49 ? -4.621 28.603 63.327 1.00 65.04 49 ARG D C 1
ATOM 2317 O O . ARG D 1 49 ? -3.534 28.404 62.763 1.00 60.75 49 ARG D O 1
ATOM 2325 N N . THR D 1 50 ? -5.646 29.186 62.716 1.00 63.65 50 THR D N 1
ATOM 2326 C CA . THR D 1 50 ? -5.524 29.651 61.342 1.00 65.72 50 THR D CA 1
ATOM 2327 C C . THR D 1 50 ? -4.293 30.542 61.194 1.00 62.21 50 THR D C 1
ATOM 2328 O O . THR D 1 50 ? -3.879 31.213 62.136 1.00 61.34 50 THR D O 1
ATOM 2332 N N . PHE D 1 51 ? -3.709 30.518 60.005 1.00 61.30 51 PHE D N 1
ATOM 2333 C CA . PHE D 1 51 ? -2.548 31.326 59.667 1.00 59.47 51 PHE D CA 1
ATOM 2334 C C . PHE D 1 51 ? -2.767 32.783 60.043 1.00 57.95 51 PHE D C 1
ATOM 2335 O O . PHE D 1 51 ? -1.947 33.392 60.718 1.00 60.67 51 PHE D O 1
ATOM 2343 N N . SER D 1 52 ? -3.890 33.325 59.598 1.00 57.17 52 SER D N 1
ATOM 2344 C CA . SER D 1 52 ? -4.233 34.722 59.800 1.00 56.87 52 SER D CA 1
ATOM 2345 C C . SER D 1 52 ? -4.309 35.064 61.288 1.00 63.27 52 SER D C 1
ATOM 2346 O O . SER D 1 52 ? -3.648 35.987 61.776 1.00 60.49 52 SER D O 1
ATOM 2349 N N . ALA D 1 53 ? -5.133 34.304 61.996 1.00 60.15 53 ALA D N 1
ATOM 2350 C CA . ALA D 1 53 ? -5.314 34.462 63.419 1.00 55.92 53 ALA D CA 1
ATOM 2351 C C . ALA D 1 53 ? -3.968 34.555 64.094 1.00 63.43 53 ALA D C 1
ATOM 2352 O O . ALA D 1 53 ? -3.758 35.428 64.941 1.00 62.46 53 ALA D O 1
ATOM 2354 N N . THR D 1 54 ? -3.052 33.662 63.716 1.00 60.29 54 THR D N 1
ATOM 2355 C CA . THR D 1 54 ? -1.751 33.597 64.380 1.00 58.79 54 THR D CA 1
ATOM 2356 C C . THR D 1 54 ? -0.992 34.912 64.249 1.00 58.53 54 THR D C 1
ATOM 2357 O O . THR D 1 54 ? -0.459 35.445 65.221 1.00 54.92 54 THR D O 1
ATOM 2361 N N . VAL D 1 55 ? -0.969 35.443 63.039 1.00 58.91 55 VAL D N 1
ATOM 2362 C CA . VAL D 1 55 ? -0.268 36.684 62.798 1.00 58.41 55 VAL D CA 1
ATOM 2363 C C . VAL D 1 55 ? -0.774 37.759 63.745 1.00 62.54 55 VAL D C 1
ATOM 2364 O O . VAL D 1 55 ? -0.017 38.280 64.557 1.00 64.93 55 VAL D O 1
ATOM 2368 N N . ARG D 1 56 ? -2.059 38.076 63.663 1.00 59.69 56 ARG D N 1
ATOM 2369 C CA . ARG D 1 56 ? -2.598 39.182 64.454 1.00 62.12 56 ARG D CA 1
ATOM 2370 C C . ARG D 1 56 ? -2.322 38.999 65.933 1.00 59.52 56 ARG D C 1
ATOM 2371 O O . ARG D 1 56 ? -1.853 39.920 66.598 1.00 58.81 56 ARG D O 1
ATOM 2379 N N . ALA D 1 57 ? -2.605 37.805 66.440 1.00 58.08 57 ALA D N 1
ATOM 2380 C CA . ALA D 1 57 ? -2.304 37.472 67.823 1.00 55.26 57 ALA D CA 1
ATOM 2381 C C . ALA D 1 57 ? -0.902 37.941 68.179 1.00 60.31 57 ALA D C 1
ATOM 2382 O O . ALA D 1 57 ? -0.704 38.712 69.126 1.00 58.51 57 ALA D O 1
ATOM 2384 N N . SER D 1 58 ? 0.076 37.479 67.412 1.00 56.86 58 SER D N 1
ATOM 2385 C CA . SER D 1 58 ? 1.462 37.825 67.682 1.00 59.09 58 SER D CA 1
ATOM 2386 C C . SER D 1 58 ? 1.722 39.312 67.465 1.00 61.62 58 SER D C 1
ATOM 2387 O O . SER D 1 58 ? 2.582 39.906 68.112 1.00 59.62 58 SER D O 1
ATOM 2390 N N . GLN D 1 59 ? 0.969 39.913 66.553 1.00 64.64 59 GLN D N 1
ATOM 2391 C CA . GLN D 1 59 ? 1.143 41.324 66.237 1.00 64.04 59 GLN D CA 1
ATOM 2392 C C . GLN D 1 59 ? 0.642 42.261 67.332 1.00 61.62 59 GLN D C 1
ATOM 2393 O O . GLN D 1 59 ? 1.170 43.368 67.509 1.00 58.03 59 GLN D O 1
ATOM 2399 N N . GLY D 1 60 ? -0.383 41.810 68.049 1.00 59.41 60 GLY D N 1
ATOM 2400 C CA . GLY D 1 60 ? -1.006 42.600 69.095 1.00 63.67 60 GLY D CA 1
ATOM 2401 C C . GLY D 1 60 ? -0.128 42.852 70.311 1.00 63.99 60 GLY D C 1
ATOM 2402 O O . GLY D 1 60 ? 1.046 42.466 70.337 1.00 62.66 60 GLY D O 1
ATOM 2403 N N . PRO D 1 61 ? -0.702 43.516 71.328 1.00 66.76 61 PRO D N 1
ATOM 2404 C CA . PRO D 1 61 ? -0.062 43.890 72.607 1.00 67.54 61 PRO D CA 1
ATOM 2405 C C . PRO D 1 61 ? 0.187 42.708 73.544 1.00 62.20 61 PRO D C 1
ATOM 2406 O O . PRO D 1 61 ? -0.457 41.661 73.424 1.00 61.59 61 PRO D O 1
ATOM 2410 N N . VAL D 1 62 ? 1.119 42.886 74.473 1.00 57.79 62 VAL D N 1
ATOM 2411 C CA . VAL D 1 62 ? 1.354 41.897 75.525 1.00 60.38 62 VAL D CA 1
ATOM 2412 C C . VAL D 1 62 ? 0.652 42.297 76.820 1.00 61.08 62 VAL D C 1
ATOM 2413 O O . VAL D 1 62 ? 0.774 43.440 77.287 1.00 62.66 62 VAL D O 1
ATOM 2417 N N . TYR D 1 63 ? -0.067 41.346 77.409 1.00 59.76 63 TYR D N 1
ATOM 2418 C CA . TYR D 1 63 ? -0.723 41.578 78.690 1.00 55.99 63 TYR D CA 1
ATOM 2419 C C . TYR D 1 63 ? -0.092 40.768 79.810 1.00 56.30 63 TYR D C 1
ATOM 2420 O O . TYR D 1 63 ? 0.586 39.762 79.574 1.00 52.52 63 TYR D O 1
ATOM 2429 N N . LYS D 1 64 ? -0.316 41.238 81.035 1.00 62.25 64 LYS D N 1
ATOM 2430 C CA . LYS D 1 64 ? 0.040 40.514 82.248 1.00 56.23 64 LYS D CA 1
ATOM 2431 C C . LYS D 1 64 ? -1.222 39.791 82.716 1.00 58.12 64 LYS D C 1
ATOM 2432 O O . LYS D 1 64 ? -2.330 40.157 82.326 1.00 55.24 64 LYS D O 1
ATOM 2438 N N . GLY D 1 65 ? -1.065 38.775 83.559 1.00 57.77 65 GLY D N 1
ATOM 2439 C CA . GLY D 1 65 ? -2.201 38.058 84.113 1.00 50.51 65 GLY D CA 1
ATOM 2440 C C . GLY D 1 65 ? -1.774 37.048 85.152 1.00 51.00 65 GLY D C 1
ATOM 2441 O O . GLY D 1 65 ? -0.593 36.949 85.481 1.00 53.26 65 GLY D O 1
ATOM 2442 N N . VAL D 1 66 ? -2.740 36.299 85.674 1.00 52.90 66 VAL D N 1
ATOM 2443 C CA . VAL D 1 66 ? -2.471 35.249 86.649 1.00 48.05 66 VAL D CA 1
ATOM 2444 C C . VAL D 1 66 ? -3.233 33.985 86.281 1.00 49.69 66 VAL D C 1
ATOM 2445 O O . VAL D 1 66 ? -4.404 34.038 85.884 1.00 47.18 66 VAL D O 1
ATOM 2449 N N . CYS D 1 67 ? -2.575 32.844 86.412 1.00 47.51 67 CYS D N 1
ATOM 2450 C CA . CYS D 1 67 ? -3.276 31.608 86.167 1.00 50.43 67 CYS D CA 1
ATOM 2451 C C . CYS D 1 67 ? -4.424 31.460 87.162 1.00 57.08 67 CYS D C 1
ATOM 2452 O O . CYS D 1 67 ? -4.206 31.255 88.363 1.00 52.91 67 CYS D O 1
ATOM 2455 N N . LYS D 1 68 ? -5.648 31.579 86.656 1.00 59.68 68 LYS D N 1
ATOM 2456 C CA . LYS D 1 68 ? -6.831 31.329 87.471 1.00 58.15 68 LYS D CA 1
ATOM 2457 C C . LYS D 1 68 ? -6.952 29.843 87.741 1.00 56.53 68 LYS D C 1
ATOM 2458 O O . LYS D 1 68 ? -7.072 29.417 88.872 1.00 52.27 68 LYS D O 1
ATOM 2464 N N . CYS D 1 69 ? -6.954 29.037 86.702 1.00 62.89 69 CYS D N 1
ATOM 2465 C CA . CYS D 1 69 ? -6.938 27.604 86.892 1.00 64.33 69 CYS D CA 1
ATOM 2466 C C . CYS D 1 69 ? -6.174 26.927 85.795 1.00 60.38 69 CYS D C 1
ATOM 2467 O O . CYS D 1 69 ? -5.758 27.551 84.853 1.00 60.17 69 CYS D O 1
ATOM 2470 N N . PHE D 1 70 ? -5.995 25.632 85.933 1.00 59.98 70 PHE D N 1
ATOM 2471 C CA . PHE D 1 70 ? -5.442 24.835 84.873 1.00 62.40 70 PHE D CA 1
ATOM 2472 C C . PHE D 1 70 ? -5.534 23.380 85.257 1.00 63.53 70 PHE D C 1
ATOM 2473 O O . PHE D 1 70 ? -5.219 23.015 86.352 1.00 69.78 70 PHE D O 1
ATOM 2481 N N . CYS D 1 71 ? -5.975 22.538 84.350 1.00 63.74 71 CYS D N 1
ATOM 2482 C CA . CYS D 1 71 ? -6.045 21.129 84.646 1.00 66.30 71 CYS D CA 1
ATOM 2483 C C . CYS D 1 71 ? -5.266 20.397 83.597 1.00 64.19 71 CYS D C 1
ATOM 2484 O O . CYS D 1 71 ? -5.728 20.214 82.503 1.00 61.78 71 CYS D O 1
ATOM 2487 N N . ARG D 1 72 ? -4.074 19.962 83.932 1.00 62.31 72 ARG D N 1
ATOM 2488 C CA . ARG D 1 72 ? -3.265 19.267 82.926 1.00 59.91 72 ARG D CA 1
ATOM 2489 C C . ARG D 1 72 ? -3.974 18.058 82.313 1.00 67.72 72 ARG D C 1
ATOM 2490 O O . ARG D 1 72 ? -3.908 17.846 81.094 1.00 70.12 72 ARG D O 1
ATOM 2498 N N . SER D 1 73 ? -4.640 17.263 83.148 1.00 63.85 73 SER D N 1
ATOM 2499 C CA . SER D 1 73 ? -5.446 16.154 82.647 1.00 65.69 73 SER D CA 1
ATOM 2500 C C . SER D 1 73 ? -6.381 16.647 81.527 1.00 65.07 73 SER D C 1
ATOM 2501 O O . SER D 1 73 ? -6.473 16.018 80.476 1.00 65.23 73 SER D O 1
ATOM 2504 N N . LYS D 1 74 ? -7.045 17.784 81.746 1.00 63.38 74 LYS D N 1
ATOM 2505 C CA . LYS D 1 74 ? -8.014 18.321 80.781 1.00 64.54 74 LYS D CA 1
ATOM 2506 C C . LYS D 1 74 ? -7.374 19.158 79.669 1.00 65.61 74 LYS D C 1
ATOM 2507 O O . LYS D 1 74 ? -8.011 19.440 78.649 1.00 64.23 74 LYS D O 1
ATOM 2513 N N . GLY D 1 75 ? -6.127 19.571 79.877 1.00 64.01 75 GLY D N 1
ATOM 2514 C CA . GLY D 1 75 ? -5.409 20.373 78.899 1.00 64.33 75 GLY D CA 1
ATOM 2515 C C . GLY D 1 75 ? -5.822 21.833 78.754 1.00 64.21 75 GLY D C 1
ATOM 2516 O O . GLY D 1 75 ? -5.650 22.429 77.683 1.00 58.18 75 GLY D O 1
ATOM 2517 N N . HIS D 1 76 ? -6.355 22.422 79.822 1.00 61.81 76 HIS D N 1
ATOM 2518 C CA . HIS D 1 76 ? -6.768 23.820 79.763 1.00 61.35 76 HIS D CA 1
ATOM 2519 C C . HIS D 1 76 ? -7.159 24.413 81.115 1.00 62.89 76 HIS D C 1
ATOM 2520 O O . HIS D 1 76 ? -7.561 23.700 82.035 1.00 65.18 76 HIS D O 1
ATOM 2527 N N . GLY D 1 77 ? -7.021 25.727 81.227 1.00 60.22 77 GLY D N 1
ATOM 2528 C CA . GLY D 1 77 ? -7.424 26.450 82.419 1.00 59.05 77 GLY D CA 1
ATOM 2529 C C . GLY D 1 77 ? -7.823 27.857 82.035 1.00 57.61 77 GLY D C 1
ATOM 2530 O O . GLY D 1 77 ? -8.167 28.102 80.874 1.00 58.35 77 GLY D O 1
ATOM 2531 N N . PHE D 1 78 ? -7.782 28.782 82.988 1.00 53.17 78 PHE D N 1
ATOM 2532 C CA . PHE D 1 78 ? -8.085 30.172 82.681 1.00 49.04 78 PHE D CA 1
ATOM 2533 C C . PHE D 1 78 ? -7.036 31.096 83.214 1.00 48.72 78 PHE D C 1
ATOM 2534 O O . PHE D 1 78 ? -6.307 30.762 84.142 1.00 54.53 78 PHE D O 1
ATOM 2542 N N . ILE D 1 79 ? -6.976 32.270 82.619 1.00 48.31 79 ILE D N 1
ATOM 2543 C CA . ILE D 1 79 ? -6.101 33.318 83.083 1.00 50.37 79 ILE D CA 1
ATOM 2544 C C . ILE D 1 79 ? -6.972 34.503 83.451 1.00 55.50 79 ILE D C 1
ATOM 2545 O O . ILE D 1 79 ? -7.843 34.912 82.679 1.00 53.90 79 ILE D O 1
ATOM 2550 N N . THR D 1 80 ? -6.771 35.038 84.649 1.00 58.46 80 THR D N 1
ATOM 2551 C CA . THR D 1 80 ? -7.447 36.272 84.998 1.00 60.78 80 THR D CA 1
ATOM 2552 C C . THR D 1 80 ? -6.587 37.422 84.543 1.00 56.46 80 THR D C 1
ATOM 2553 O O . THR D 1 80 ? -5.475 37.597 85.037 1.00 56.48 80 THR D O 1
ATOM 2557 N N . PRO D 1 81 ? -7.102 38.259 83.670 1.00 59.68 81 PRO D N 1
ATOM 2558 C CA . PRO D 1 81 ? -6.391 39.446 83.241 1.00 60.96 81 PRO D CA 1
ATOM 2559 C C . PRO D 1 81 ? -6.071 40.382 84.369 1.00 67.81 81 PRO D C 1
ATOM 2560 O O . PRO D 1 81 ? -6.868 40.578 85.250 1.00 70.19 81 PRO D O 1
ATOM 2564 N N . ALA D 1 82 ? -4.902 40.982 84.328 1.00 68.76 82 ALA D N 1
ATOM 2565 C CA . ALA D 1 82 ? -4.509 41.880 85.383 1.00 73.64 82 ALA D CA 1
ATOM 2566 C C . ALA D 1 82 ? -5.266 43.175 85.259 1.00 82.58 82 ALA D C 1
ATOM 2567 O O . ALA D 1 82 ? -5.838 43.686 86.212 1.00 83.48 82 ALA D O 1
ATOM 2569 N N . ASP D 1 83 ? -5.260 43.732 84.074 1.00 84.54 83 ASP D N 1
ATOM 2570 C CA . ASP D 1 83 ? -6.014 44.931 83.909 1.00 89.33 83 ASP D CA 1
ATOM 2571 C C . ASP D 1 83 ? -7.283 44.658 84.670 1.00 89.70 83 ASP D C 1
ATOM 2572 O O . ASP D 1 83 ? -7.508 45.192 85.736 1.00 90.54 83 ASP D O 1
ATOM 2577 N N . GLY D 1 84 ? -8.097 43.774 84.154 1.00 80.80 84 GLY D N 1
ATOM 2578 C CA . GLY D 1 84 ? -9.374 43.553 84.758 1.00 81.39 84 GLY D CA 1
ATOM 2579 C C . GLY D 1 84 ? -10.215 43.115 83.611 1.00 86.31 84 GLY D C 1
ATOM 2580 O O . GLY D 1 84 ? -9.948 43.491 82.487 1.00 86.76 84 GLY D O 1
ATOM 2581 N N . GLY D 1 85 ? -11.214 42.301 83.890 1.00 84.39 85 GLY D N 1
ATOM 2582 C CA . GLY D 1 85 ? -12.085 41.814 82.856 1.00 78.39 85 GLY D CA 1
ATOM 2583 C C . GLY D 1 85 ? -12.125 40.319 82.859 1.00 75.60 85 GLY D C 1
ATOM 2584 O O . GLY D 1 85 ? -11.449 39.680 83.639 1.00 73.12 85 GLY D O 1
ATOM 2585 N N . PRO D 1 86 ? -12.937 39.787 81.964 1.00 73.47 86 PRO D N 1
ATOM 2586 C CA . PRO D 1 86 ? -13.197 38.353 81.796 1.00 70.66 86 PRO D CA 1
ATOM 2587 C C . PRO D 1 86 ? -11.934 37.499 81.802 1.00 66.55 86 PRO D C 1
ATOM 2588 O O . PRO D 1 86 ? -10.873 37.915 81.350 1.00 64.73 86 PRO D O 1
ATOM 2592 N N . ASP D 1 87 ? -12.061 36.298 82.345 1.00 66.31 87 ASP D N 1
ATOM 2593 C CA . ASP D 1 87 ? -10.958 35.362 82.362 1.00 64.94 87 ASP D CA 1
ATOM 2594 C C . ASP D 1 87 ? -10.700 34.902 80.942 1.00 63.59 87 ASP D C 1
ATOM 2595 O O . ASP D 1 87 ? -11.632 34.697 80.171 1.00 66.27 87 ASP D O 1
ATOM 2600 N N . ILE D 1 88 ? -9.430 34.771 80.588 1.00 59.04 88 ILE D N 1
ATOM 2601 C CA . ILE D 1 88 ? -9.071 34.421 79.232 1.00 56.57 88 ILE D CA 1
ATOM 2602 C C . ILE D 1 88 ? -8.860 32.930 79.162 1.00 55.55 88 ILE D C 1
ATOM 2603 O O . ILE D 1 88 ? -8.113 32.373 79.961 1.00 52.86 88 ILE D O 1
ATOM 2608 N N . PHE D 1 89 ? -9.509 32.283 78.200 1.00 58.67 89 PHE D N 1
ATOM 2609 C CA . PHE D 1 89 ? -9.301 30.854 78.017 1.00 57.86 89 PHE D CA 1
ATOM 2610 C C . PHE D 1 89 ? -7.841 30.535 77.686 1.00 56.07 89 PHE D C 1
ATOM 2611 O O . PHE D 1 89 ? -7.119 31.360 77.124 1.00 53.20 89 PHE D O 1
ATOM 2619 N N . LEU D 1 90 ? -7.408 29.335 78.048 1.00 53.45 90 LEU D N 1
ATOM 2620 C CA . LEU D 1 90 ? -6.010 28.977 77.901 1.00 54.83 90 LEU D CA 1
ATOM 2621 C C . LEU D 1 90 ? -5.856 27.502 77.588 1.00 58.80 90 LEU D C 1
ATOM 2622 O O . LEU D 1 90 ? -6.165 26.660 78.430 1.00 59.80 90 LEU D O 1
ATOM 2627 N N . HIS D 1 91 ? -5.387 27.186 76.379 1.00 58.62 91 HIS D N 1
ATOM 2628 C CA . HIS D 1 91 ? -5.188 25.793 76.019 1.00 51.82 91 HIS D CA 1
ATOM 2629 C C . HIS D 1 91 ? -3.767 25.386 76.337 1.00 51.16 91 HIS D C 1
ATOM 2630 O O . HIS D 1 91 ? -2.857 26.213 76.305 1.00 51.85 91 HIS D O 1
ATOM 2637 N N . ILE D 1 92 ? -3.577 24.114 76.658 1.00 48.64 92 ILE D N 1
ATOM 2638 C CA . ILE D 1 92 ? -2.250 23.637 77.015 1.00 52.11 92 ILE D CA 1
ATOM 2639 C C . ILE D 1 92 ? -1.191 23.926 75.948 1.00 52.90 92 ILE D C 1
ATOM 2640 O O . ILE D 1 92 ? -0.102 24.390 76.275 1.00 58.81 92 ILE D O 1
ATOM 2645 N N . SER D 1 93 ? -1.510 23.665 74.685 1.00 56.01 93 SER D N 1
ATOM 2646 C CA . SER D 1 93 ? -0.573 23.838 73.562 1.00 52.03 93 SER D CA 1
ATOM 2647 C C . SER D 1 93 ? 0.144 25.183 73.544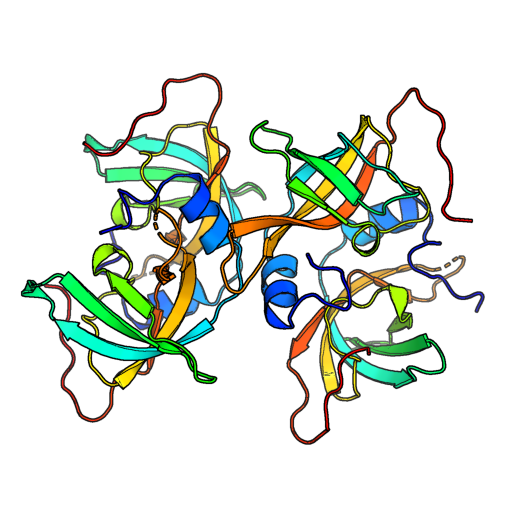 1.00 52.90 93 SER D C 1
ATOM 2648 O O . SER D 1 93 ? 1.269 25.274 73.082 1.00 51.22 93 SER D O 1
ATOM 2651 N N . ASP D 1 94 ? -0.518 26.216 74.054 1.00 53.53 94 ASP D N 1
ATOM 2652 C CA . ASP D 1 94 ? -0.010 27.579 73.992 1.00 48.16 94 ASP D CA 1
ATOM 2653 C C . ASP D 1 94 ? 0.944 27.961 75.123 1.00 50.62 94 ASP D C 1
ATOM 2654 O O . ASP D 1 94 ? 1.452 29.079 75.166 1.00 51.07 94 ASP D O 1
ATOM 2659 N N . VAL D 1 95 ? 1.173 27.024 76.038 1.00 52.65 95 VAL D N 1
ATOM 2660 C CA . VAL D 1 95 ? 2.068 27.217 77.172 1.00 55.33 95 VAL D CA 1
ATOM 2661 C C . VAL D 1 95 ? 3.512 26.917 76.795 1.00 52.65 95 VAL D C 1
ATOM 2662 O O . VAL D 1 95 ? 3.827 25.827 76.337 1.00 49.18 95 VAL D O 1
ATOM 2666 N N . GLU D 1 96 ? 4.400 27.875 77.012 1.00 52.77 96 GLU D N 1
ATOM 2667 C CA . GLU D 1 96 ? 5.815 27.588 76.861 1.00 54.09 96 GLU D CA 1
ATOM 2668 C C . GLU D 1 96 ? 6.575 27.511 78.175 1.00 55.80 96 GLU D C 1
ATOM 2669 O O . GLU D 1 96 ? 6.252 28.206 79.136 1.00 63.51 96 GLU D O 1
ATOM 2675 N N . GLY D 1 97 ? 7.588 26.653 78.196 1.00 56.83 97 GLY D N 1
ATOM 2676 C CA . GLY D 1 97 ? 8.414 26.438 79.366 1.00 56.25 97 GLY D CA 1
ATOM 2677 C C . GLY D 1 97 ? 8.197 25.031 79.876 1.00 59.50 97 GLY D C 1
ATOM 2678 O O . GLY D 1 97 ? 7.254 24.353 79.439 1.00 57.24 97 GLY D O 1
ATOM 2679 N N . GLU D 1 98 ? 9.058 24.612 80.809 1.00 68.02 98 GLU D N 1
ATOM 2680 C CA . GLU D 1 98 ? 9.012 23.280 81.443 1.00 63.30 98 GLU D CA 1
ATOM 2681 C C . GLU D 1 98 ? 7.916 23.076 82.482 1.00 62.41 98 GLU D C 1
ATOM 2682 O O . GLU D 1 98 ? 7.591 21.939 82.806 1.00 62.73 98 GLU D O 1
ATOM 2688 N N . TYR D 1 99 ? 7.367 24.158 83.026 1.00 63.36 99 TYR D N 1
ATOM 2689 C CA . TYR D 1 99 ? 6.386 24.016 84.102 1.00 64.17 99 TYR D CA 1
ATOM 2690 C C . TYR D 1 99 ? 4.940 23.944 83.634 1.00 61.09 99 TYR D C 1
ATOM 2691 O O . TYR D 1 99 ? 4.536 24.632 82.695 1.00 53.89 99 TYR D O 1
ATOM 2700 N N . VAL D 1 100 ? 4.179 23.083 84.306 1.00 64.37 100 VAL D N 1
ATOM 2701 C CA . VAL D 1 100 ? 2.730 23.045 84.175 1.00 62.85 100 VAL D CA 1
ATOM 2702 C C . VAL D 1 100 ? 2.153 24.170 85.027 1.00 58.32 100 VAL D C 1
ATOM 2703 O O . VAL D 1 100 ? 2.546 24.360 86.179 1.00 60.88 100 VAL D O 1
ATOM 2707 N N . PRO D 1 101 ? 1.224 24.934 84.455 1.00 58.79 101 PRO D N 1
ATOM 2708 C CA . PRO D 1 101 ? 0.757 26.157 85.114 1.00 61.51 101 PRO D CA 1
ATOM 2709 C C . PRO D 1 101 ? -0.023 25.894 86.404 1.00 62.76 101 PRO D C 1
ATOM 2710 O O . PRO D 1 101 ? -0.839 24.962 86.494 1.00 61.31 101 PRO D O 1
ATOM 2714 N N . VAL D 1 102 ? 0.232 26.736 87.399 1.00 60.40 102 VAL D N 1
ATOM 2715 C CA . VAL D 1 102 ? -0.410 26.604 88.697 1.00 61.01 102 VAL D CA 1
ATOM 2716 C C . VAL D 1 102 ? -1.119 27.898 89.067 1.00 59.20 102 VAL D C 1
ATOM 2717 O O . VAL D 1 102 ? -0.634 28.989 88.765 1.00 54.25 102 VAL D O 1
ATOM 2721 N N . GLU D 1 103 ? -2.270 27.760 89.718 1.00 59.75 103 GLU D N 1
ATOM 2722 C CA . GLU D 1 103 ? -3.057 28.898 90.176 1.00 59.92 103 GLU D CA 1
ATOM 2723 C C . GLU D 1 103 ? -2.160 29.868 90.903 1.00 56.69 103 GLU D C 1
ATOM 2724 O O . GLU D 1 103 ? -1.484 29.490 91.852 1.00 53.39 103 GLU D O 1
ATOM 2730 N N . GLY D 1 104 ? -2.142 31.116 90.453 1.00 52.54 104 GLY D N 1
ATOM 2731 C CA . GLY D 1 104 ? -1.302 32.111 91.081 1.00 54.40 104 GLY D CA 1
ATOM 2732 C C . GLY D 1 104 ? 0.029 32.326 90.387 1.00 57.40 104 GLY D C 1
ATOM 2733 O O . GLY D 1 104 ? 0.735 33.281 90.701 1.00 54.15 104 GLY D O 1
ATOM 2734 N N . ASP D 1 105 ? 0.389 31.434 89.465 1.00 57.18 105 ASP D N 1
ATOM 2735 C CA . ASP D 1 105 ? 1.528 31.672 88.588 1.00 51.12 105 ASP D CA 1
ATOM 2736 C C . ASP D 1 105 ? 1.233 32.963 87.859 1.00 50.25 105 ASP D C 1
ATOM 2737 O O . ASP D 1 105 ? 0.129 33.155 87.346 1.00 49.91 105 ASP D O 1
ATOM 2742 N N . GLU D 1 106 ? 2.203 33.860 87.806 1.00 52.65 106 GLU D N 1
ATOM 2743 C CA . GLU D 1 106 ? 1.985 35.110 87.080 1.00 59.98 106 GLU D CA 1
ATOM 2744 C C . GLU D 1 106 ? 2.471 35.027 85.611 1.00 53.61 106 GLU D C 1
ATOM 2745 O O . GLU D 1 106 ? 3.541 34.491 85.322 1.00 50.59 106 GLU D O 1
ATOM 2751 N N . VAL D 1 107 ? 1.673 35.549 84.688 1.00 47.92 107 VAL D N 1
ATOM 2752 C CA . VAL D 1 107 ? 1.897 35.278 83.270 1.00 51.84 107 VAL D CA 1
ATOM 2753 C C . VAL D 1 107 ? 1.781 36.462 82.306 1.00 52.47 107 VAL D C 1
ATOM 2754 O O . VAL D 1 107 ? 0.925 37.338 82.434 1.00 53.52 107 VAL D O 1
ATOM 2758 N N . THR D 1 108 ? 2.650 36.471 81.314 1.00 50.84 108 THR D N 1
ATOM 2759 C CA . THR D 1 108 ? 2.429 37.332 80.166 1.00 50.51 108 THR D CA 1
ATOM 2760 C C . THR D 1 108 ? 1.836 36.499 79.042 1.00 49.68 10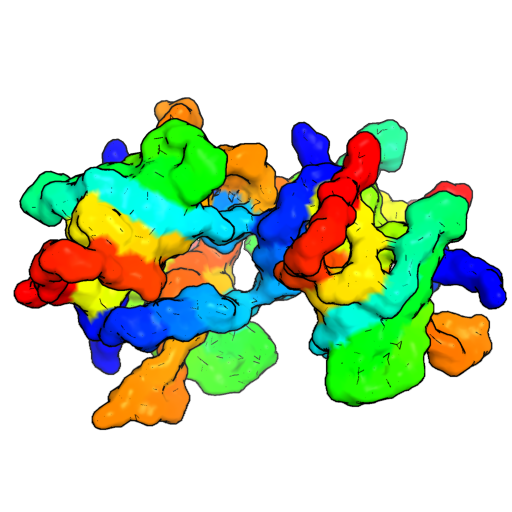8 THR D C 1
ATOM 2761 O O . THR D 1 108 ? 2.057 35.288 78.965 1.00 46.74 108 THR D O 1
ATOM 2765 N N . TYR D 1 109 ? 1.096 37.158 78.163 1.00 48.79 109 TYR D N 1
ATOM 2766 C CA . TYR D 1 109 ? 0.484 36.490 77.030 1.00 47.26 109 TYR D CA 1
ATOM 2767 C C . TYR D 1 109 ? -0.010 37.503 76.003 1.00 53.85 109 TYR D C 1
ATOM 2768 O O . TYR D 1 109 ? -0.255 38.675 76.311 1.00 51.02 109 TYR D O 1
ATOM 2777 N N . LYS D 1 110 ? -0.168 37.045 74.772 1.00 54.24 110 LYS D N 1
ATOM 2778 C CA . LYS D 1 110 ? -0.845 37.849 73.782 1.00 51.13 110 LYS D CA 1
ATOM 2779 C C . LYS D 1 110 ? -2.247 37.293 73.675 1.00 53.96 110 LYS D C 1
ATOM 2780 O O . LYS D 1 110 ? -2.509 36.167 74.120 1.00 51.25 110 LYS D O 1
ATOM 2786 N N . MET D 1 111 ? -3.149 38.071 73.084 1.00 58.92 111 MET D N 1
ATOM 2787 C CA . MET D 1 111 ? -4.547 37.657 72.983 1.00 60.54 111 MET D CA 1
ATOM 2788 C C . MET D 1 111 ? -5.009 37.222 71.598 1.00 58.25 111 MET D C 1
ATOM 2789 O O . MET D 1 111 ? -4.434 37.589 70.576 1.00 64.37 111 MET D O 1
ATOM 2794 N N . CYS D 1 112 ? -6.076 36.442 71.591 1.00 60.40 112 CYS D N 1
ATOM 2795 C CA . CYS D 1 112 ? -6.585 35.859 70.377 1.00 61.40 112 CYS D CA 1
ATOM 2796 C C . CYS D 1 112 ? -8.097 35.737 70.541 1.00 68.62 112 CYS D C 1
ATOM 2797 O O . CYS D 1 112 ? -8.597 35.666 71.662 1.00 70.86 112 CYS D O 1
ATOM 2800 N N . SER D 1 113 ? -8.834 35.732 69.437 1.00 69.73 113 SER D N 1
ATOM 2801 C CA . SER D 1 113 ? -10.276 35.569 69.521 1.00 73.45 113 SER D CA 1
ATOM 2802 C C . SER D 1 113 ? -10.669 34.254 68.892 1.00 77.30 113 SER D C 1
ATOM 2803 O O . SER D 1 113 ? -10.086 33.841 67.891 1.00 77.69 113 SER D O 1
ATOM 2806 N N . ILE D 1 114 ? -11.643 33.587 69.499 1.00 77.11 114 ILE D N 1
ATOM 2807 C CA . ILE D 1 114 ? -12.119 32.315 68.993 1.00 79.49 114 ILE D CA 1
ATOM 2808 C C . ILE D 1 114 ? -13.217 32.536 67.963 1.00 87.57 114 ILE D C 1
ATOM 2809 O O . ILE D 1 114 ? -14.256 33.120 68.269 1.00 87.31 114 ILE D O 1
ATOM 2814 N N . PRO D 1 115 ? -12.984 32.061 66.732 1.00 90.93 115 PRO D N 1
ATOM 2815 C CA . PRO D 1 115 ? -13.833 32.334 65.565 1.00 96.35 115 PRO D CA 1
ATOM 2816 C C . PRO D 1 115 ? -15.197 31.638 65.560 1.00 97.09 115 PRO D C 1
ATOM 2817 O O . PRO D 1 115 ? -15.356 30.556 66.135 1.00 91.88 115 PRO D O 1
ATOM 2821 N N . PRO D 1 116 ? -16.190 32.289 64.936 1.00 94.72 116 PRO D N 1
ATOM 2822 C CA . PRO D 1 116 ? -17.424 31.642 64.492 1.00 95.04 116 PRO D CA 1
ATOM 2823 C C . PRO D 1 116 ? -17.209 31.001 63.119 1.00 91.22 116 PRO D C 1
ATOM 2824 O O . PRO D 1 116 ? -18.051 30.224 62.662 1.00 84.79 116 PRO D O 1
ATOM 2828 N N . ASN D 1 118 ? -16.670 35.460 66.908 1.00 86.31 118 ASN D N 1
ATOM 2829 C CA . ASN D 1 118 ? -15.521 35.664 67.783 1.00 86.54 118 ASN D CA 1
ATOM 2830 C C . ASN D 1 118 ? -15.929 35.820 69.244 1.00 92.55 118 ASN D C 1
ATOM 2831 O O . ASN D 1 118 ? -16.160 34.832 69.942 1.00 93.82 118 ASN D O 1
ATOM 2836 N N . GLU D 1 119 ? -16.016 37.065 69.699 1.00 93.88 119 GLU D N 1
ATOM 2837 C CA . GLU D 1 119 ? -16.397 37.352 71.077 1.00 98.46 119 GLU D CA 1
ATOM 2838 C C . GLU D 1 119 ? -15.364 36.810 72.059 1.00 99.89 119 GLU D C 1
ATOM 2839 O O . GLU D 1 119 ? -14.380 37.481 72.373 1.00 93.75 119 GLU D O 1
ATOM 2845 N N . LYS D 1 120 ? -15.593 35.593 72.541 1.00 96.92 120 LYS D N 1
ATOM 2846 C CA . LYS D 1 120 ? -14.684 34.960 73.489 1.00 89.16 120 LYS D CA 1
ATOM 2847 C C . LYS D 1 120 ? -13.228 35.212 73.111 1.00 84.28 120 LYS D C 1
ATOM 2848 O O . LYS D 1 120 ? -12.894 35.330 71.932 1.00 83.35 120 LYS D O 1
ATOM 2854 N N . LEU D 1 121 ? -12.366 35.294 74.119 1.00 80.16 121 LEU D N 1
ATOM 2855 C CA . LEU D 1 121 ? -10.942 35.531 73.895 1.00 71.59 121 LEU D CA 1
ATOM 2856 C C . LEU D 1 121 ? -10.102 34.334 74.281 1.00 68.83 121 LEU D C 1
ATOM 2857 O O . LEU D 1 121 ? -10.590 33.411 74.914 1.00 76.67 121 LEU D O 1
ATOM 2862 N N . GLN D 1 122 ? -8.835 34.349 73.890 1.00 63.52 122 GLN D N 1
ATOM 2863 C CA . GLN D 1 122 ? -7.935 33.255 7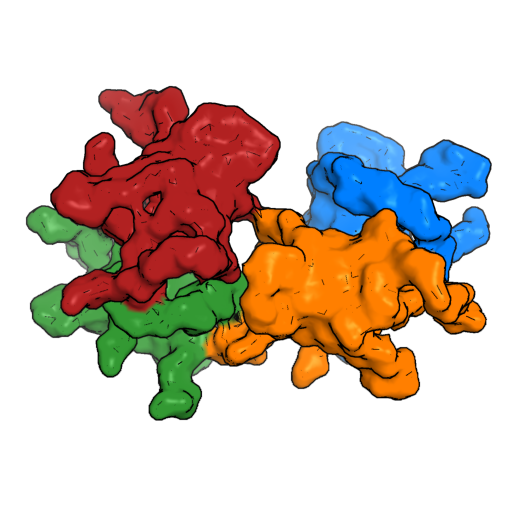4.194 1.00 57.70 122 GLN D CA 1
ATOM 2864 C C . GLN D 1 122 ? -6.558 33.815 74.445 1.00 57.91 122 GLN D C 1
ATOM 2865 O O . GLN D 1 122 ? -6.273 34.949 74.086 1.00 56.04 122 GLN D O 1
ATOM 2871 N N . ALA D 1 123 ? -5.708 33.030 75.087 1.00 56.15 123 ALA D N 1
ATOM 2872 C CA . ALA D 1 123 ? -4.359 33.483 75.370 1.00 53.27 123 ALA D CA 1
ATOM 2873 C C . ALA D 1 123 ? -3.369 32.635 74.603 1.00 52.44 123 ALA D C 1
ATOM 2874 O O . ALA D 1 123 ? -3.455 31.403 74.606 1.00 55.09 123 ALA D O 1
ATOM 2876 N N . VAL D 1 124 ? -2.432 33.311 73.949 1.00 46.09 124 VAL D N 1
ATOM 2877 C CA . VAL D 1 124 ? -1.416 32.664 73.137 1.00 46.25 124 VAL D CA 1
ATOM 2878 C C . VAL D 1 124 ? -0.035 33.137 73.589 1.00 50.37 124 VAL D C 1
ATOM 2879 O O . VAL D 1 124 ? 0.093 34.198 74.212 1.00 47.24 124 VAL D O 1
ATOM 2883 N N . GLU D 1 125 ? 0.992 32.348 73.273 1.00 52.87 125 GLU D N 1
ATOM 2884 C CA . GLU D 1 125 ? 2.365 32.686 73.617 1.00 52.09 125 GLU D CA 1
ATOM 2885 C C . GLU D 1 125 ? 2.425 33.006 75.105 1.00 51.05 125 GLU D C 1
ATOM 2886 O O . GLU D 1 125 ? 2.687 34.147 75.501 1.00 48.95 125 GLU D O 1
ATOM 2892 N N . VAL D 1 126 ? 2.182 31.986 75.922 1.00 53.86 126 VAL D N 1
ATOM 2893 C CA . VAL D 1 126 ? 1.907 32.193 77.335 1.00 51.12 126 VAL D CA 1
ATOM 2894 C C . VAL D 1 126 ? 3.087 31.862 78.214 1.00 50.54 126 VAL D C 1
ATOM 2895 O O . VAL D 1 126 ? 3.474 30.703 78.346 1.00 50.63 126 VAL D O 1
ATOM 2899 N N . VAL D 1 127 ? 3.638 32.902 78.823 1.00 47.35 127 VAL D N 1
ATOM 2900 C CA . VAL D 1 127 ? 4.839 32.766 79.609 1.00 53.83 127 VAL D CA 1
ATOM 2901 C C . VAL D 1 127 ? 4.589 32.944 81.109 1.00 58.62 127 VAL D C 1
ATOM 2902 O O . VAL D 1 127 ? 3.954 33.908 81.570 1.00 53.91 127 VAL D O 1
ATOM 2906 N N . ILE D 1 128 ? 5.088 31.982 81.865 1.00 54.48 128 ILE D N 1
ATOM 2907 C CA . ILE D 1 128 ? 5.096 32.097 83.295 1.00 52.48 128 ILE D CA 1
ATOM 2908 C C . ILE D 1 128 ? 6.272 32.990 83.688 1.00 55.79 128 ILE D C 1
ATOM 2909 O O . ILE D 1 128 ? 7.426 32.562 83.680 1.00 53.48 128 ILE D O 1
ATOM 2914 N N . THR D 1 129 ? 5.965 34.238 84.024 1.00 59.14 129 THR D N 1
ATOM 2915 C CA . THR D 1 129 ? 6.974 35.207 84.436 1.00 60.58 129 THR D CA 1
ATOM 2916 C C . THR D 1 129 ? 7.351 35.086 85.917 1.00 61.58 129 THR D C 1
ATOM 2917 O O . THR D 1 129 ? 8.465 35.435 86.309 1.00 58.66 129 THR D O 1
ATOM 2921 N N . HIS D 1 130 ? 6.422 34.589 86.731 1.00 63.32 130 HIS D N 1
ATOM 2922 C CA . HIS D 1 130 ? 6.616 34.507 88.185 1.00 67.53 130 HIS D CA 1
ATOM 2923 C C . HIS D 1 130 ? 5.970 33.264 88.785 1.00 64.79 130 HIS D C 1
ATOM 2924 O O . HIS D 1 130 ? 4.759 33.080 88.658 1.00 64.43 130 HIS D O 1
ATOM 2931 N N . LEU D 1 131 ? 6.756 32.432 89.463 1.00 61.05 131 LEU D N 1
ATOM 2932 C CA . LEU D 1 131 ? 6.213 31.209 90.050 1.00 64.27 131 LEU D CA 1
ATOM 2933 C C . LEU D 1 131 ? 5.418 31.478 91.328 1.00 74.59 131 LEU D C 1
ATOM 2934 O O . LEU D 1 131 ? 5.886 32.171 92.237 1.00 77.15 131 LEU D O 1
ATOM 2939 N N . ALA D 1 132 ? 4.209 30.927 91.383 1.00 69.39 132 ALA D N 1
ATOM 2940 C CA . ALA D 1 132 ? 3.372 31.012 92.571 1.00 69.50 132 ALA D CA 1
ATOM 2941 C C . ALA D 1 132 ? 4.072 30.315 93.751 1.00 75.53 132 ALA D C 1
ATOM 2942 O O . ALA D 1 132 ? 4.423 29.138 93.662 1.00 72.25 132 ALA D O 1
ATOM 2944 N N . PRO D 1 133 ? 4.271 31.048 94.866 1.00 86.33 133 PRO D N 1
ATOM 2945 C CA . PRO D 1 133 ? 5.149 30.689 95.998 1.00 84.15 133 PRO D CA 1
ATOM 2946 C C . PRO D 1 133 ? 4.661 29.570 96.925 1.00 84.46 133 PRO D C 1
ATOM 2947 O O . PRO D 1 133 ? 5.481 28.805 97.440 1.00 85.44 133 PRO D O 1
ATOM 2951 N N . GLY D 1 134 ? 3.352 29.480 97.137 1.00 85.13 134 GLY D N 1
ATOM 2952 C CA . GLY D 1 134 ? 2.801 28.545 98.101 1.00 88.24 134 GLY D CA 1
ATOM 2953 C C . GLY D 1 134 ? 2.908 27.076 97.733 1.00 91.46 134 GLY D C 1
ATOM 2954 O O . GLY D 1 134 ? 3.466 26.283 98.495 1.00 88.86 134 GLY D O 1
ATOM 2955 N N . THR D 1 135 ? 2.371 26.709 96.572 1.00 90.55 135 THR D N 1
ATOM 2956 C CA . THR D 1 135 ? 2.228 25.302 96.205 1.00 91.74 135 THR D CA 1
ATOM 2957 C C . THR D 1 135 ? 3.507 24.689 95.648 1.00 88.28 135 THR D C 1
ATOM 2958 O O . THR D 1 135 ? 4.520 25.370 95.496 1.00 85.85 135 THR D O 1
ATOM 2962 N N . LYS D 1 136 ? 3.446 23.392 95.354 1.00 86.10 136 LYS D N 1
ATOM 2963 C CA . LYS D 1 136 ? 4.543 22.692 94.694 1.00 91.73 136 LYS D CA 1
ATOM 2964 C C . LYS D 1 136 ? 4.475 22.886 93.181 1.00 92.24 136 LYS D C 1
ATOM 2965 O O . LYS D 1 136 ? 3.396 22.879 92.580 1.00 88.49 136 LYS D O 1
ATOM 2971 N N . HIS D 1 137 ? 5.637 23.053 92.567 1.00 81.83 137 HIS D N 1
ATOM 2972 C CA . HIS D 1 137 ? 5.692 23.276 91.146 1.00 79.80 137 HIS D CA 1
ATOM 2973 C C . HIS D 1 137 ? 6.243 22.060 90.417 1.00 81.93 137 HIS D C 1
ATOM 2974 O O . HIS D 1 137 ? 7.277 21.494 90.789 1.00 79.06 137 HIS D O 1
ATOM 2981 N N . GLU D 1 138 ? 5.529 21.664 89.373 1.00 78.22 138 GLU D N 1
ATOM 2982 C CA . GLU D 1 138 ? 5.864 20.473 88.623 1.00 76.24 138 GLU D CA 1
ATOM 2983 C C . GLU D 1 138 ? 6.280 20.827 87.208 1.00 79.27 138 GLU D C 1
ATOM 2984 O O . GLU D 1 138 ? 6.232 21.988 86.800 1.00 74.84 138 GLU D O 1
ATOM 2990 N N . THR D 1 139 ? 6.663 19.797 86.460 1.00 75.16 139 THR D N 1
ATOM 2991 C CA . THR D 1 139 ? 7.066 19.927 85.075 1.00 71.23 139 THR D CA 1
ATOM 2992 C C . THR D 1 139 ? 6.431 18.791 84.288 1.00 75.10 139 THR D C 1
ATOM 2993 O O . THR D 1 139 ? 6.135 17.731 84.853 1.00 79.09 139 THR D O 1
ATOM 2997 N N . TRP D 1 140 ? 6.219 19.010 82.991 1.00 69.02 140 TRP D N 1
ATOM 2998 C CA . TRP D 1 140 ? 5.631 17.989 82.132 1.00 70.95 140 TRP D CA 1
ATOM 2999 C C . TRP D 1 140 ? 6.501 16.741 82.253 1.00 76.46 140 TRP D C 1
ATOM 3000 O O . TRP D 1 140 ? 7.724 16.852 82.327 1.00 77.94 140 TRP D O 1
ATOM 3011 N N . SER D 1 141 ? 5.867 15.568 82.296 1.00 80.41 141 SER D N 1
ATOM 3012 C CA . SER D 1 141 ? 6.539 14.293 82.606 1.00 85.67 141 SER D CA 1
ATOM 3013 C C . SER D 1 141 ? 6.755 14.120 84.117 1.00 81.09 141 SER D C 1
ATOM 3014 O O . SER D 1 141 ? 7.537 13.271 84.556 1.00 78.40 141 SER D O 1
#

B-factor: mean 63.41, std 12.67, range [32.78, 122.21]

Radius of gyration: 21.79 Å; Cα contacts (8 Å, |Δi|>4): 987; chains: 4; bounding box: 47×64×61 Å

Organism: Homo sapiens (NCBI:txid9606)

Sequence (393 aa):
SPLPTRRTRTFSATVRASQGPVYKGVCKCFCRSKGHGFITPADGGPDIFLHISDVEGEYVPVEGDEVTYKMCSIKNEKLQAVEVVITHLAPGTKHETWSLPTRRTRTFSATVRASQGPVYKGVCKCFCRSKGHGFITPADGGPDIFLHISDVEGEYVPVEGDEVTYKMCSIKNEKLQAVEVVITHLAPGTKHETWSLPTRRTRTFSATVRASQGPVYKGVCKCFCRSKGHGFITPADGGPDIFLHISDVEGEYVPVEGDEVTYKMCSIPPKNEKLQAVEVVITHLAPGTKHETWSLPTRRTRTFSATVRASQGPVYKGVCKCFCRSKGHGFITPADGGPDIFLHISDVEGEYVPVEGDEVTYKMCSIPPNEKLQAVEVVITHLAPGTKHETWS

Solvent-accessible surface area: 18832 Å² total; per-residue (Å²): 87,128,90,19,36,15,64,70,11,74,58,58,17,8,20,151,6,17,134,31,88,97,82,116,1,58,1,111,68,21,51,120,108,145,9,46,4,80,0,40,14,49,156,63,40,116,50,3,29,1,16,33,20,3,1,16,5,38,52,14,6,22,95,43,0,55,2,25,2,19,49,8,52,41,222,122,152,120,62,1,0,6,16,2,1,8,31,122,59,15,133,85,74,182,47,122,46,14,145,162,28,27,12,63,72,11,78,38,53,13,8,9,63,2,8,5,0,1,77,53,101,1,58,2,113,52,20,58,117,109,155,7,76,6,83,0,41,12,44,153,56,49,108,54,1,31,4,25,31,22,5,7,18,6,40,57,15,11,17,96,35,0,58,3,26,2,9,17,9,21,59,217,118,75,157,34,2,0,5,15,6,3,18,30,123,52,6,134,80,73,163,26,115,59,20,138,189,25,36,12,69,69,15,55,49,36,2,7,34,22,2,23,99,10,14,68,4,115,2,52,2,108,55,28,42,120,110,144,9,66,2,76,0,32,5,49,87,40,53,102,53,5,36,1,34,35,20,4,0,14,5,37,56,15,3,24,89,32,0,63,2,25,0,15,10,1,2,27,39,88,75,2,68,142,26,1,0,6,17,1,3,9,16,96,61,4,138,70,68,175,44,132,53,25,139,187,18,31,22,62,79,10,61,50,70,18,10,25,167,7,26,135,25,66,26,81,51,0,56,2,105,51,24,44,105,114,145,9,62,2,76,0,45,7,52,126,36,45,117,51,5,44,2,37,39,16,3,0,14,5,36,46,15,8,20,93,38,0,20,3,4,2,21,44,13,35,20,79,152,80,161,146,69,2,0,5,24,3,2,7,10,15,61,8,128,79,89,184,51,117,52,20,141